Protein AF-0000000084684116 (afdb_homodimer)

Radius of gyration: 23.66 Å; Cα contacts (8 Å, |Δi|>4): 968; chains: 2; bounding box: 78×64×50 Å

InterPro domains:
  IPR014914 RES domain [PF08808] (26-178)
  IPR014914 RES domain [SM00953] (39-188)

Nearest PDB structures (foldseek):
  7vno-assembly1_A  TM=2.560E-01  e=1.319E+00  Pyrococcus horikoshii OT3
  7nn4-assembly2_C  TM=2.285E-01  e=3.133E+00  Mycobacterium tuberculosis H37Rv
  1sff-assembly1_A  TM=2.144E-01  e=2.769E+00  Escherichia coli
  3q8n-assembly2_B  TM=2.039E-01  e=5.136E+00  Mycolicibacterium smegmatis MC2 155
  7vno-assembly1_A  TM=2.565E-01  e=1.323E+00  Pyrococcus horikoshii OT3

Foldseek 3Di:
DDLDPDADDAQQFDFDKDKDFFFQKWKAKDFLVDDPLWWAQDADDLQDDDAQAGHHPVHGWTKDKIFSDQLLNVCQQQPQPWDDPPPPAFTEGELVSLPRMWMFMKTFRGMFMAGEALDCVNCVSLVHNDNCLQQPHPNCSSSSNVSSRSVCSNVVRGQWYKYQHNLDPPGIMIMGIHRHRPDNGIDGPPPDMGSCSDPVNVVVSQVSCVVVRYHYDDDVPPPPDPD/DDLDPDADDAPQFDFDKDKDFFFQKWKAKDFLVDDPLFWAQDADDLQDDDDQAGHHPVGGWTKDKIFSDQLLNVCLQQPQPWDDPPPPAFTEGELVSLPRMWMFMKTFRGMFMAGEAADCVNCVSLVHNDNCLQQPHPNCSSSSNVSSRSVCSNVVRGQWYKYQHNLDPPGIMIMGIHRHRPDNGIDGPPPDMGSCSDPVNVVVSQVSCVVVRYHYDDDVPPPPPPD

Organism: Streptomyces collinus (strain DSM 40733 / Tue 365) (NCBI:txid1214242)

pLDDT: mean 91.96, std 12.11, range [22.84, 98.88]

Secondary structure (DSSP, 8-state):
----SSPPPTT-----EEEEPTT-EEEEEEETTS-TTPPB-----SSSS--TT--BTTB--EEEEEBSSHHHHHHHHHSTT----SSSPPEEE-GGGTTTEEEEEEEESS-EEEEEESSHHHHHTTT-SSSHHHH--GGGHHHHHHHHHHHHHHTTT--EEEEE-TTTTTSEEEEEEESSTT-SSEEE-SSPPEETTSHHHHHHHHHHHGGGTEEEPP-TT------/----SSPPPTT-----EEEEPTT-EEEEEEETTS-TTPPB-----SSSS--TT--BTTB--EEEEEBSSHHHHHHHHHSTT----SSSPPEEE-GGGTTTEEEEEEEESS-EEEEEESSHHHHHTTT-SSSHHHH--GGGHHHHHHHHHHHHHHTTT--EEEEE-TTSTTSEEEEEEESSTT-SSEEE-SSPPEETTSHHHHHHHHHHHGGGTEEEPP-TT------

Structure (mmCIF, N/CA/C/O backbone):
data_AF-0000000084684116-model_v1
#
loop_
_entity.id
_entity.type
_entity.pdbx_description
1 polymer 'RES domain-containing protein'
#
loop_
_atom_site.group_PDB
_atom_site.id
_atom_site.type_symbol
_atom_site.label_atom_id
_atom_site.label_alt_id
_atom_site.label_comp_id
_atom_site.label_asym_id
_atom_site.label_entity_id
_atom_site.label_seq_id
_atom_site.pdbx_PDB_ins_code
_atom_site.Cartn_x
_atom_site.Cartn_y
_atom_site.Cartn_z
_atom_site.occupancy
_atom_site.B_iso_or_equiv
_atom_site.auth_seq_id
_atom_site.auth_comp_id
_atom_site.auth_asym_id
_atom_site.auth_atom_id
_atom_site.pdbx_PDB_model_num
ATOM 1 N N . MET A 1 1 ? 2.033 8.25 -10.32 1 46.44 1 MET A N 1
ATOM 2 C CA . MET A 1 1 ? 2.77 7.109 -9.781 1 46.44 1 MET A CA 1
ATOM 3 C C . MET A 1 1 ? 3.566 6.41 -10.883 1 46.44 1 MET A C 1
ATOM 5 O O . MET A 1 1 ? 3.021 5.59 -11.625 1 46.44 1 MET A O 1
ATOM 9 N N . ALA A 1 2 ? 4.52 6.918 -11.5 1 59.69 2 ALA A N 1
ATOM 10 C CA . ALA A 1 2 ? 4.695 6.629 -12.922 1 59.69 2 ALA A CA 1
ATOM 11 C C . ALA A 1 2 ? 5.566 5.395 -13.125 1 59.69 2 ALA A C 1
ATOM 13 O O . ALA A 1 2 ? 6.543 5.184 -12.398 1 59.69 2 ALA A O 1
ATOM 14 N N . ARG A 1 3 ? 4.969 4.223 -13.508 1 70.5 3 ARG A N 1
ATOM 15 C CA . ARG A 1 3 ? 5.633 3.029 -14.023 1 70.5 3 ARG A CA 1
ATOM 16 C C . ARG A 1 3 ? 6.957 3.381 -14.688 1 70.5 3 ARG A C 1
ATOM 18 O O . ARG A 1 3 ? 7.824 2.52 -14.852 1 70.5 3 ARG A O 1
ATOM 25 N N . GLY A 1 4 ? 7.391 4.641 -14.664 1 73.56 4 GLY A N 1
ATOM 26 C CA . GLY A 1 4 ? 8.562 5.062 -15.414 1 73.56 4 GLY A CA 1
ATOM 27 C C . GLY A 1 4 ? 8.375 4.977 -16.922 1 73.56 4 GLY A C 1
ATOM 28 O O . GLY A 1 4 ? 7.477 4.285 -17.391 1 73.56 4 GLY A O 1
ATOM 29 N N . ALA A 1 5 ? 9.109 5.645 -17.641 1 78.06 5 ALA A N 1
ATOM 30 C CA . ALA A 1 5 ? 9.031 5.707 -19.094 1 78.06 5 ALA A CA 1
ATOM 31 C C . ALA A 1 5 ? 9.742 4.52 -19.734 1 78.06 5 ALA A C 1
ATOM 33 O O . 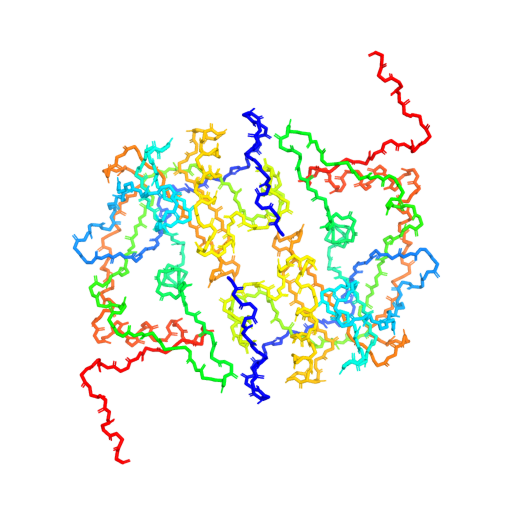ALA A 1 5 ? 9.484 4.188 -20.891 1 78.06 5 ALA A O 1
ATOM 34 N N . ARG A 1 6 ? 10.625 3.893 -18.984 1 88.38 6 ARG A N 1
ATOM 35 C CA . ARG A 1 6 ? 11.391 2.738 -19.438 1 88.38 6 ARG A CA 1
ATOM 36 C C . ARG A 1 6 ? 11.867 1.897 -18.266 1 88.38 6 ARG A C 1
ATOM 38 O O . ARG A 1 6 ? 11.836 2.352 -17.109 1 88.38 6 ARG A O 1
ATOM 45 N N . LEU A 1 7 ? 12.312 0.698 -18.578 1 94.25 7 LEU A N 1
ATOM 46 C CA . LEU A 1 7 ? 12.969 -0.12 -17.562 1 94.25 7 LEU A CA 1
ATOM 47 C C . LEU A 1 7 ? 14.312 0.477 -17.172 1 94.25 7 LEU A C 1
ATOM 49 O O . LEU A 1 7 ? 14.984 1.108 -17.984 1 94.25 7 LEU A O 1
ATOM 53 N N . PRO A 1 8 ? 14.727 0.268 -15.969 1 95 8 PRO A N 1
ATOM 54 C CA . PRO A 1 8 ? 16.078 0.681 -15.586 1 95 8 PRO A CA 1
ATOM 55 C C . PRO A 1 8 ? 17.172 -0.086 -16.328 1 95 8 PRO A C 1
ATOM 57 O O . PRO A 1 8 ? 16.922 -1.183 -16.844 1 95 8 PRO A O 1
ATOM 60 N N . ASP A 1 9 ? 18.297 0.525 -16.375 1 96.25 9 ASP A N 1
ATOM 61 C CA . ASP A 1 9 ? 19.453 -0.149 -16.969 1 96.25 9 ASP A CA 1
ATOM 62 C C . ASP A 1 9 ? 19.812 -1.42 -16.203 1 96.25 9 ASP A C 1
ATOM 64 O O . ASP A 1 9 ? 19.578 -1.502 -14.992 1 96.25 9 ASP A O 1
ATOM 68 N N . LYS A 1 10 ? 20.344 -2.391 -16.938 1 95.88 10 LYS A N 1
ATOM 69 C CA . LYS A 1 10 ? 20.797 -3.613 -16.297 1 95.88 10 LYS A CA 1
ATOM 70 C C . LYS A 1 10 ? 21.828 -3.305 -15.203 1 95.88 10 LYS A C 1
ATOM 72 O O . LYS A 1 10 ? 22.703 -2.463 -15.391 1 95.88 10 LYS A O 1
ATOM 77 N N . GLY A 1 11 ? 21.703 -3.941 -14.109 1 96.25 11 GLY A N 1
ATOM 78 C CA . GLY A 1 11 ? 22.688 -3.828 -13.047 1 96.25 11 GLY A CA 1
ATOM 79 C C . GLY A 1 11 ? 22.375 -2.713 -12.062 1 96.25 11 GLY A C 1
ATOM 80 O O . GLY A 1 11 ? 23.156 -2.455 -11.148 1 96.25 11 GLY A O 1
ATOM 81 N N . THR A 1 12 ? 21.234 -2.064 -12.18 1 95.5 12 THR A N 1
ATOM 82 C CA . THR A 1 12 ? 20.938 -0.905 -11.352 1 95.5 12 THR A CA 1
ATOM 83 C C . THR A 1 12 ? 20.219 -1.324 -10.07 1 95.5 12 THR A C 1
ATOM 85 O O . THR A 1 12 ? 20.156 -0.563 -9.102 1 95.5 12 THR A O 1
ATOM 88 N N . ALA A 1 13 ? 19.688 -2.539 -10.062 1 96.5 13 ALA A N 1
ATOM 89 C CA . ALA A 1 13 ? 18.969 -2.988 -8.867 1 96.5 13 ALA A CA 1
ATOM 90 C C . ALA A 1 13 ? 19.938 -3.527 -7.816 1 96.5 13 ALA A C 1
ATOM 92 O O . ALA A 1 13 ? 21 -4.043 -8.148 1 96.5 13 ALA A O 1
ATOM 93 N N . ARG A 1 14 ? 19.594 -3.307 -6.539 1 95.81 14 ARG A N 1
ATOM 94 C CA . ARG A 1 14 ? 20.219 -3.941 -5.383 1 95.81 14 ARG A CA 1
ATOM 95 C C . ARG A 1 14 ? 19.172 -4.609 -4.496 1 95.81 14 ARG A C 1
ATOM 97 O O . ARG A 1 14 ? 19.016 -4.242 -3.328 1 95.81 14 ARG A O 1
ATOM 104 N N . PRO A 1 15 ? 18.531 -5.617 -5.109 1 97.56 15 PRO A N 1
ATOM 105 C CA . PRO A 1 15 ? 17.359 -6.168 -4.426 1 97.56 15 PRO A CA 1
ATOM 106 C C . PRO A 1 15 ? 17.688 -6.75 -3.055 1 97.56 15 PRO A C 1
ATOM 108 O O . PRO A 1 15 ? 18.672 -7.496 -2.918 1 97.56 15 PRO A O 1
ATOM 111 N N . ARG A 1 16 ? 16.922 -6.355 -2.068 1 97.75 16 ARG A N 1
ATOM 112 C CA . ARG A 1 16 ? 17 -7.012 -0.768 1 97.75 16 ARG A CA 1
ATOM 113 C C . ARG A 1 16 ? 16.328 -8.383 -0.815 1 97.75 16 ARG A C 1
ATOM 115 O O . ARG A 1 16 ? 15.383 -8.594 -1.568 1 97.75 16 ARG A O 1
ATOM 122 N N . ARG A 1 17 ? 16.906 -9.289 0.047 1 98.06 17 ARG A N 1
ATOM 123 C CA . ARG A 1 17 ? 16.422 -10.664 0.009 1 98.06 17 ARG A CA 1
ATOM 124 C C . ARG A 1 17 ? 15.977 -11.125 1.391 1 98.06 17 ARG A C 1
ATOM 126 O O . ARG A 1 17 ? 16.438 -10.602 2.406 1 98.06 17 ARG A O 1
ATOM 133 N N . VAL A 1 18 ? 15.055 -12.008 1.361 1 98.56 18 VAL A N 1
ATOM 134 C CA . VAL A 1 18 ? 14.633 -12.711 2.568 1 98.56 18 VAL A CA 1
ATOM 135 C C . VAL A 1 18 ? 14.586 -14.219 2.299 1 98.56 18 VAL A C 1
ATOM 137 O O . VAL A 1 18 ? 14.164 -14.648 1.22 1 98.56 18 VAL A O 1
ATOM 140 N N . THR A 1 19 ? 15.023 -14.961 3.268 1 98.38 19 THR A N 1
ATOM 141 C CA . THR A 1 19 ? 14.984 -16.422 3.141 1 98.38 19 THR A CA 1
ATOM 142 C C . THR A 1 19 ? 13.812 -17 3.928 1 98.38 19 THR A C 1
ATOM 144 O O . THR A 1 19 ? 13.648 -16.703 5.117 1 98.38 19 THR A O 1
ATOM 147 N N . TRP A 1 20 ? 12.977 -17.703 3.246 1 98.38 20 TRP A N 1
ATOM 148 C CA . TRP A 1 20 ? 11.953 -18.5 3.924 1 98.38 20 TRP A CA 1
ATOM 149 C C . TRP A 1 20 ? 12.398 -19.938 4.086 1 98.38 20 TRP A C 1
ATOM 151 O O . TRP A 1 20 ? 12.906 -20.547 3.143 1 98.38 20 TRP A O 1
ATOM 161 N N . LYS A 1 21 ? 12.164 -20.422 5.199 1 98.44 21 LYS A N 1
ATOM 162 C CA . LYS A 1 21 ? 12.75 -21.719 5.562 1 98.44 21 LYS A CA 1
ATOM 163 C C . LYS A 1 21 ? 11.898 -22.875 5.047 1 98.44 21 LYS A C 1
ATOM 165 O O . LYS A 1 21 ? 10.68 -22.766 4.961 1 98.44 21 LYS A O 1
ATOM 170 N N . ALA A 1 22 ? 12.641 -23.969 4.848 1 97.88 22 ALA A N 1
ATOM 171 C CA . ALA A 1 22 ? 11.953 -25.219 4.551 1 97.88 22 ALA A CA 1
ATOM 172 C C . ALA A 1 22 ? 10.875 -25.516 5.594 1 97.88 22 ALA A C 1
ATOM 174 O O . ALA A 1 22 ? 11.07 -25.25 6.785 1 97.88 22 ALA A O 1
ATOM 175 N N . GLY A 1 23 ? 9.766 -26 5.086 1 97.94 23 GLY A N 1
ATOM 176 C CA . GLY A 1 23 ? 8.695 -26.359 6.004 1 97.94 23 GLY A CA 1
ATOM 177 C C . GLY A 1 23 ? 7.656 -25.281 6.172 1 97.94 23 GLY A C 1
ATOM 178 O O . GLY A 1 23 ? 6.559 -25.531 6.676 1 97.94 23 GLY A O 1
ATOM 179 N N . LYS A 1 24 ? 8 -24.047 5.754 1 98.25 24 LYS A N 1
ATOM 180 C CA . LYS A 1 24 ? 7 -22.984 5.844 1 98.25 24 LYS A CA 1
ATOM 181 C C . LYS A 1 24 ? 5.75 -23.344 5.039 1 98.25 24 LYS A C 1
ATOM 183 O O . LYS A 1 24 ? 5.848 -23.734 3.877 1 98.25 24 LYS A O 1
ATOM 188 N N . VAL A 1 25 ? 4.629 -23.219 5.703 1 98.25 25 VAL A N 1
ATOM 189 C CA . VAL A 1 25 ? 3.35 -23.547 5.09 1 98.25 25 VAL A CA 1
ATOM 190 C C . VAL A 1 25 ? 2.793 -22.328 4.359 1 98.25 25 VAL A C 1
ATOM 192 O O . VAL A 1 25 ? 2.855 -21.219 4.871 1 98.25 25 VAL A O 1
ATOM 195 N N . LEU A 1 26 ? 2.271 -22.57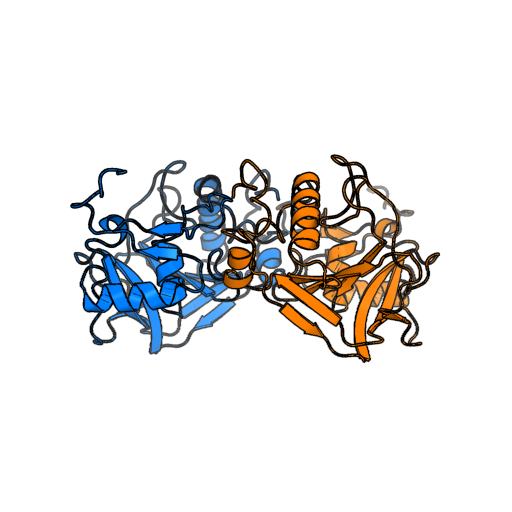8 3.174 1 98.5 26 LEU A N 1
ATOM 196 C CA . LEU A 1 26 ? 1.645 -21.562 2.332 1 98.5 26 LEU A CA 1
ATOM 197 C C . LEU A 1 26 ? 0.282 -22.047 1.836 1 98.5 26 LEU A C 1
ATOM 199 O O . LEU A 1 26 ? 0.004 -23.25 1.82 1 98.5 26 LEU A O 1
ATOM 203 N N . TYR A 1 27 ? -0.518 -21.094 1.416 1 98.56 27 TYR A N 1
ATOM 204 C CA . TYR A 1 27 ? -1.868 -21.375 0.943 1 98.56 27 TYR A CA 1
ATOM 205 C C . TYR A 1 27 ? -2.078 -20.828 -0.465 1 98.56 27 TYR A C 1
ATOM 207 O O . TYR A 1 27 ? -1.554 -19.766 -0.812 1 98.56 27 TYR A O 1
ATOM 215 N N . ARG A 1 28 ? -2.814 -21.578 -1.239 1 97.81 28 ARG A N 1
ATOM 216 C CA . ARG A 1 28 ? -3.143 -21.078 -2.572 1 97.81 28 ARG A CA 1
ATOM 217 C C . ARG A 1 28 ? -4.52 -21.562 -3.014 1 97.81 28 ARG A C 1
ATOM 219 O O . ARG A 1 28 ? -4.984 -22.609 -2.57 1 97.81 28 ARG A O 1
ATOM 226 N N . VAL A 1 29 ? -5.191 -20.75 -3.809 1 97.75 29 VAL A N 1
ATOM 227 C CA . VAL A 1 29 ? -6.457 -21.109 -4.445 1 97.75 29 VAL A CA 1
ATOM 228 C C . VAL A 1 29 ? -6.223 -21.453 -5.914 1 97.75 29 VAL A C 1
ATOM 230 O O . VAL A 1 29 ? -5.57 -20.688 -6.637 1 97.75 29 VAL A O 1
ATOM 233 N N . HIS A 1 30 ? -6.664 -22.594 -6.316 1 96.31 30 HIS A N 1
ATOM 234 C CA . HIS A 1 30 ? -6.488 -23.062 -7.684 1 96.31 30 HIS A CA 1
ATOM 235 C C . HIS A 1 30 ? -7.652 -23.953 -8.109 1 96.31 30 HIS A C 1
ATOM 237 O O . HIS A 1 30 ? -8.531 -24.266 -7.305 1 96.31 30 HIS A O 1
ATOM 243 N N . SER A 1 31 ? -7.68 -24.281 -9.367 1 95.38 31 SER A N 1
ATOM 244 C CA . SER A 1 31 ? -8.727 -25.156 -9.875 1 95.38 31 SER A CA 1
ATOM 245 C C . SER A 1 31 ? -8.57 -26.578 -9.336 1 95.38 31 SER A C 1
ATOM 247 O O . SER A 1 31 ? -7.449 -27.062 -9.188 1 95.38 31 SER A O 1
ATOM 249 N N . ARG A 1 32 ? -9.664 -27.266 -9.062 1 93.06 32 ARG A N 1
ATOM 250 C CA . ARG A 1 32 ? -9.672 -28.609 -8.5 1 93.06 32 ARG A CA 1
ATOM 251 C C . ARG A 1 32 ? -8.969 -29.594 -9.43 1 93.06 32 ARG A C 1
ATOM 253 O O . ARG A 1 32 ? -8.43 -30.609 -8.977 1 93.06 32 ARG A O 1
ATOM 260 N N . GLY A 1 33 ? -8.898 -29.328 -10.672 1 89.44 33 GLY A N 1
ATOM 261 C CA . GLY A 1 33 ? -8.273 -30.234 -11.625 1 89.44 33 GLY A CA 1
ATOM 262 C C . GLY A 1 33 ? -6.758 -30.156 -11.617 1 89.44 33 GLY A C 1
ATOM 263 O O . GLY A 1 33 ? -6.086 -30.969 -12.25 1 89.44 33 GLY A O 1
ATOM 264 N N . ARG A 1 34 ? -6.211 -29.266 -10.844 1 90 34 ARG A N 1
ATOM 265 C CA . ARG A 1 34 ? -4.762 -29.078 -10.805 1 90 34 ARG A CA 1
ATOM 266 C C . ARG A 1 34 ? -4.188 -29.531 -9.469 1 90 34 ARG A C 1
ATOM 268 O O . ARG A 1 34 ? -4.832 -29.391 -8.43 1 90 34 ARG A O 1
ATOM 275 N N . ASP A 1 35 ? -3.002 -30.031 -9.602 1 92.12 35 ASP A N 1
ATOM 276 C CA . ASP A 1 35 ? -2.289 -30.406 -8.375 1 92.12 35 ASP A CA 1
ATOM 277 C C . ASP A 1 35 ? -1.884 -29.156 -7.586 1 92.12 35 ASP A C 1
ATOM 279 O O . ASP A 1 35 ? -1.453 -28.156 -8.172 1 92.12 35 ASP A O 1
ATOM 283 N N . ALA A 1 36 ? -1.943 -29.281 -6.238 1 94.75 36 ALA A N 1
ATOM 284 C CA . ALA A 1 36 ? -1.675 -28.156 -5.355 1 94.75 36 ALA A CA 1
ATOM 285 C C . ALA A 1 36 ? -0.251 -27.641 -5.543 1 94.75 36 ALA A C 1
ATOM 287 O O . ALA A 1 36 ? 0.005 -26.438 -5.406 1 94.75 36 ALA A O 1
ATOM 288 N N . ALA A 1 37 ? 0.65 -28.484 -5.844 1 94.75 37 ALA A N 1
ATOM 289 C CA . ALA A 1 37 ? 2.061 -28.109 -5.906 1 94.75 37 ALA A CA 1
ATOM 290 C C . ALA A 1 37 ? 2.488 -27.812 -7.344 1 94.75 37 ALA A C 1
ATOM 292 O O . ALA A 1 37 ? 3.666 -27.562 -7.605 1 94.75 37 ALA A O 1
ATOM 293 N N . SER A 1 38 ? 1.522 -27.875 -8.25 1 93.19 38 SER A N 1
ATOM 294 C CA . SER A 1 38 ? 1.865 -27.672 -9.656 1 93.19 38 SER A CA 1
ATOM 295 C C . SER A 1 38 ? 2.094 -26.188 -9.945 1 93.19 38 SER A C 1
ATOM 297 O O . SER A 1 38 ? 1.298 -25.344 -9.539 1 93.19 38 SER A O 1
ATOM 299 N N . PHE A 1 39 ? 3.18 -25.953 -10.648 1 95.69 39 PHE A N 1
ATOM 300 C CA . PHE A 1 39 ? 3.436 -24.609 -11.148 1 95.69 39 PHE A CA 1
ATOM 301 C C . PHE A 1 39 ? 2.715 -24.375 -12.477 1 95.69 39 PHE A C 1
ATOM 303 O O . PHE A 1 39 ? 2.5 -25.328 -13.242 1 95.69 39 PHE A O 1
ATOM 310 N N . ASN A 1 40 ? 2.26 -23.156 -12.664 1 94 40 ASN A N 1
ATOM 311 C CA . ASN A 1 40 ? 1.657 -22.734 -13.93 1 94 40 ASN A CA 1
ATOM 312 C C . ASN A 1 40 ? 2.717 -22.344 -14.953 1 94 40 ASN A C 1
ATOM 314 O O . ASN A 1 40 ? 3.492 -21.422 -14.727 1 94 40 ASN A O 1
ATOM 318 N N . ASP A 1 41 ? 2.787 -23.016 -16.078 1 93.31 41 ASP A N 1
ATOM 319 C CA . ASP A 1 41 ? 3.801 -22.719 -17.094 1 93.31 41 ASP A CA 1
ATOM 320 C C . ASP A 1 41 ? 3.184 -22.031 -18.297 1 93.31 41 ASP A C 1
ATOM 322 O O . ASP A 1 41 ? 3.799 -21.969 -19.359 1 93.31 41 ASP A O 1
ATOM 326 N N . THR A 1 42 ? 1.96 -21.562 -18.125 1 92.19 42 THR A N 1
ATOM 327 C CA . THR A 1 42 ? 1.287 -20.844 -19.203 1 92.19 42 THR A CA 1
ATOM 328 C C . THR A 1 42 ? 1.937 -19.5 -19.453 1 92.19 42 THR A C 1
ATOM 330 O O . THR A 1 42 ? 2.102 -18.703 -18.531 1 92.19 42 THR A O 1
ATOM 333 N N . GLU A 1 43 ? 2.293 -19.266 -20.688 1 93.75 43 GLU A N 1
ATOM 334 C CA . GLU A 1 43 ? 2.738 -17.938 -21.109 1 93.75 43 GLU A CA 1
ATOM 335 C C . GLU A 1 43 ? 1.555 -17.047 -21.469 1 93.75 43 GLU A C 1
ATOM 337 O O . GLU A 1 43 ? 0.674 -17.469 -22.234 1 93.75 43 GLU A O 1
ATOM 342 N N . VAL A 1 44 ? 1.617 -15.875 -20.953 1 94.75 44 VAL A N 1
ATOM 343 C CA . VAL A 1 44 ? 0.535 -14.961 -21.297 1 94.75 44 VAL A CA 1
ATOM 344 C C . VAL A 1 44 ? 1.036 -13.922 -22.297 1 94.75 44 VAL A C 1
ATOM 346 O O . VAL A 1 44 ? 2.246 -13.734 -22.453 1 94.75 44 VAL A O 1
ATOM 349 N N . ASP A 1 45 ? 0.099 -13.32 -23 1 93.94 45 ASP A N 1
ATOM 350 C CA . ASP A 1 45 ? 0.41 -12.258 -23.953 1 93.94 45 ASP A CA 1
ATOM 351 C C . ASP A 1 45 ? 1.088 -11.078 -23.25 1 93.94 45 ASP A C 1
ATOM 353 O O . ASP A 1 45 ? 0.809 -10.797 -22.094 1 93.94 45 ASP A O 1
ATOM 357 N N . HIS A 1 46 ? 1.863 -10.359 -24 1 91.88 46 HIS A N 1
ATOM 358 C CA . HIS A 1 46 ? 2.633 -9.242 -23.469 1 91.88 46 HIS A CA 1
ATOM 359 C C . HIS A 1 46 ? 1.717 -8.156 -22.922 1 91.88 46 HIS A C 1
ATOM 361 O O . HIS A 1 46 ? 2.1 -7.418 -22 1 91.88 46 HIS A O 1
ATOM 367 N N . HIS A 1 47 ? 0.562 -8.062 -23.5 1 91.25 47 HIS A N 1
ATOM 368 C CA . HIS A 1 47 ? -0.267 -6.891 -23.234 1 91.25 47 HIS A CA 1
ATOM 369 C C . HIS A 1 47 ? -1.586 -7.293 -22.578 1 91.25 47 HIS A C 1
ATOM 371 O O . HIS A 1 47 ? -2.193 -6.5 -21.859 1 91.25 47 HIS A O 1
ATOM 377 N N . PHE A 1 48 ? -1.946 -8.492 -22.875 1 89.31 48 PHE A N 1
ATOM 378 C CA . PHE A 1 48 ? -3.32 -8.828 -22.531 1 89.31 48 PHE A CA 1
ATOM 379 C C . PHE A 1 48 ? -3.357 -9.977 -21.516 1 89.31 48 PHE A C 1
ATOM 381 O O . PHE A 1 48 ? -2.516 -10.875 -21.562 1 89.31 48 PHE A O 1
ATOM 388 N N . GLY A 1 49 ? -4.344 -9.836 -20.672 1 88.12 49 GLY A N 1
ATOM 389 C CA . GLY A 1 49 ? -4.566 -10.914 -19.719 1 88.12 49 GLY A CA 1
ATOM 390 C C . GLY A 1 49 ? -3.445 -11.07 -18.703 1 88.12 49 GLY A C 1
ATOM 391 O O . GLY A 1 49 ? -2.652 -10.148 -18.516 1 88.12 49 GLY A O 1
ATOM 392 N N . GLY A 1 50 ? -3.543 -12.172 -17.906 1 90.88 50 GLY A N 1
ATOM 393 C CA . GLY A 1 50 ? -2.479 -12.594 -17.016 1 90.88 50 GLY A CA 1
ATOM 394 C C . GLY A 1 50 ? -2.475 -11.844 -15.695 1 90.88 50 GLY A C 1
ATOM 395 O O . GLY A 1 50 ? -3.219 -10.875 -15.523 1 90.88 50 GLY A O 1
ATOM 396 N N . GLY A 1 51 ? -1.597 -12.344 -14.836 1 94.62 51 GLY A N 1
ATOM 397 C CA . GLY A 1 51 ? -1.396 -11.758 -13.516 1 94.62 51 GLY A CA 1
ATOM 398 C C . GLY A 1 51 ? -0.188 -10.844 -13.453 1 94.62 51 GLY A C 1
ATOM 399 O O . GLY A 1 51 ? 0.466 -10.594 -14.469 1 94.62 51 GLY A O 1
ATOM 400 N N . ARG A 1 52 ? 0.089 -10.328 -12.359 1 96.06 52 ARG A N 1
ATOM 401 C CA . ARG A 1 52 ? 1.054 -9.266 -12.086 1 96.06 52 ARG A CA 1
ATOM 402 C C . ARG A 1 52 ? 2.457 -9.68 -12.516 1 96.06 52 ARG A C 1
ATOM 404 O O . ARG A 1 52 ? 3.215 -8.867 -13.047 1 96.06 52 ARG A O 1
ATOM 411 N N . PHE A 1 53 ? 2.811 -10.984 -12.227 1 97.94 53 PHE A N 1
ATOM 412 C CA . PHE A 1 53 ? 4.176 -11.422 -12.477 1 97.94 53 PHE A CA 1
ATOM 413 C C . PHE A 1 53 ? 4.188 -12.727 -13.266 1 97.94 53 PHE A C 1
ATOM 415 O O . PHE A 1 53 ? 5.055 -13.578 -13.062 1 97.94 53 PHE A O 1
ATOM 422 N N . ASP A 1 54 ? 3.168 -12.859 -14.156 1 97.38 54 ASP A N 1
ATOM 423 C CA . ASP A 1 54 ? 3.08 -14.062 -14.977 1 97.38 54 ASP A CA 1
ATOM 424 C C . ASP A 1 54 ? 4.172 -14.07 -16.047 1 97.38 54 ASP A C 1
ATOM 426 O O . ASP A 1 54 ? 4.691 -13.023 -16.422 1 97.38 54 ASP A O 1
ATOM 430 N N . SER A 1 55 ? 4.469 -15.266 -16.516 1 97.12 55 SER A N 1
ATOM 431 C CA . SER A 1 55 ? 5.434 -15.469 -17.594 1 97.12 55 SER A CA 1
ATOM 432 C C . SER A 1 55 ? 4.887 -14.961 -18.922 1 97.12 55 SER A C 1
ATOM 434 O O . SER A 1 55 ? 3.68 -15.016 -19.172 1 97.12 55 SER A O 1
ATOM 436 N N . THR A 1 56 ? 5.777 -14.406 -19.734 1 97.12 56 THR A N 1
ATOM 437 C CA . THR A 1 56 ? 5.52 -14.039 -21.125 1 97.12 56 THR A CA 1
ATOM 438 C C . THR A 1 56 ? 6.613 -14.578 -22.031 1 97.12 56 THR A C 1
ATOM 440 O O . THR A 1 56 ? 7.613 -15.125 -21.562 1 97.12 56 THR A O 1
ATOM 443 N N . PRO A 1 57 ? 6.418 -14.43 -23.328 1 95.25 57 PRO A N 1
ATOM 444 C CA . PRO A 1 57 ? 7.477 -14.875 -24.234 1 95.25 57 PRO A CA 1
ATOM 445 C C . PRO A 1 57 ? 8.797 -14.156 -24 1 95.25 57 PRO A C 1
ATOM 447 O O . PRO A 1 57 ? 9.859 -14.648 -24.406 1 95.25 57 PRO A O 1
ATOM 450 N N . ASN A 1 58 ? 8.805 -13.047 -23.328 1 94.38 58 ASN A N 1
ATOM 451 C CA . ASN A 1 58 ? 10.016 -12.305 -23.016 1 94.38 58 ASN A CA 1
ATOM 452 C C . ASN A 1 58 ? 10.836 -13 -21.938 1 94.38 58 ASN A C 1
ATOM 454 O O . ASN A 1 58 ? 12.039 -12.766 -21.797 1 94.38 58 ASN A O 1
ATOM 458 N N . ASP A 1 59 ? 10.203 -13.766 -21.125 1 96.12 59 ASP A N 1
ATOM 459 C CA . ASP A 1 59 ? 10.805 -14.5 -20.016 1 96.12 59 ASP A CA 1
ATOM 460 C C . ASP A 1 59 ? 9.961 -15.719 -19.641 1 96.12 59 ASP A C 1
ATOM 462 O O . ASP A 1 59 ? 8.945 -15.578 -18.953 1 96.12 59 ASP A O 1
ATOM 466 N N . ARG A 1 60 ? 10.492 -16.859 -20 1 95.56 60 ARG A N 1
ATOM 467 C CA . ARG A 1 60 ? 9.719 -18.078 -19.828 1 95.56 60 ARG A CA 1
ATOM 468 C C . ARG A 1 60 ? 10.078 -18.766 -18.516 1 95.56 60 ARG A C 1
ATOM 470 O O . ARG A 1 60 ? 11.242 -19.094 -18.281 1 95.56 60 ARG A O 1
ATOM 477 N N . TYR A 1 61 ? 9.117 -18.922 -17.688 1 95.25 61 TYR A N 1
ATOM 478 C CA . TYR A 1 61 ? 9.227 -19.641 -16.422 1 95.25 61 TYR A CA 1
ATOM 479 C C . TYR A 1 61 ? 7.863 -20.141 -15.961 1 95.25 61 TYR A C 1
ATOM 481 O O . TYR A 1 61 ? 6.828 -19.672 -16.438 1 95.25 61 TYR A O 1
ATOM 489 N N . ALA A 1 62 ? 7.887 -21.109 -15.117 1 96.38 62 ALA A N 1
ATOM 490 C CA . ALA A 1 62 ? 6.68 -21.5 -14.391 1 96.38 62 ALA A CA 1
ATOM 491 C C . ALA A 1 62 ? 6.559 -20.734 -13.07 1 96.38 62 ALA A C 1
ATOM 493 O O . ALA A 1 62 ? 7.562 -20.297 -12.508 1 96.38 62 ALA A O 1
ATOM 494 N N . TYR A 1 63 ? 5.328 -20.547 -12.656 1 96.88 63 TYR A N 1
ATOM 495 C CA . TYR A 1 63 ? 5.137 -19.734 -11.461 1 96.88 63 TYR A CA 1
ATOM 496 C C . TYR A 1 63 ? 4.012 -20.297 -10.594 1 96.88 63 TYR A C 1
ATOM 498 O O . TYR A 1 63 ? 3.141 -21.016 -11.086 1 96.88 63 TYR A O 1
ATOM 506 N N . LEU A 1 64 ? 4.07 -20 -9.367 1 97 64 LEU A N 1
ATOM 507 C CA . LEU A 1 64 ? 3.086 -20.391 -8.359 1 97 64 LEU A CA 1
ATOM 508 C C . LEU A 1 64 ? 2.859 -19.266 -7.363 1 97 64 LEU A C 1
ATOM 510 O O . LEU A 1 64 ? 3.793 -18.844 -6.676 1 97 64 LEU A O 1
ATOM 514 N N . TYR A 1 65 ? 1.591 -18.766 -7.363 1 97.56 65 TYR A N 1
ATOM 515 C CA . TYR A 1 65 ? 1.207 -17.766 -6.367 1 97.56 65 TYR A CA 1
ATOM 516 C C . TYR A 1 65 ? 0.723 -18.438 -5.086 1 97.56 65 TYR A C 1
ATOM 518 O O . TYR A 1 65 ? 0.016 -19.453 -5.137 1 97.56 65 TYR A O 1
ATOM 526 N N . ALA A 1 66 ? 1.098 -17.859 -3.988 1 98.31 66 ALA A N 1
ATOM 527 C CA . ALA A 1 66 ? 0.652 -18.344 -2.684 1 98.31 66 ALA A CA 1
ATOM 528 C C . ALA A 1 66 ? 0.741 -17.234 -1.631 1 98.31 66 ALA A C 1
ATOM 530 O O . ALA A 1 66 ? 1.138 -16.109 -1.936 1 98.31 66 ALA A O 1
ATOM 531 N N . ALA A 1 67 ? 0.223 -17.531 -0.488 1 98.69 67 ALA A N 1
ATOM 532 C CA . ALA A 1 67 ? 0.292 -16.625 0.652 1 98.69 67 ALA A CA 1
ATOM 533 C C . ALA A 1 67 ? 0.445 -17.391 1.961 1 98.69 67 ALA A C 1
ATOM 535 O O . ALA A 1 67 ? -0.023 -18.531 2.08 1 98.69 67 ALA A O 1
ATOM 536 N N . PRO A 1 68 ? 1.075 -16.75 2.941 1 98.44 68 PRO A N 1
ATOM 537 C CA . PRO A 1 68 ? 1.18 -17.391 4.254 1 98.44 68 PRO A CA 1
ATOM 538 C C . PRO A 1 68 ? -0.165 -17.5 4.969 1 98.44 68 PRO A C 1
ATOM 540 O O . PRO A 1 68 ? -0.312 -18.297 5.902 1 98.44 68 PRO A O 1
ATOM 543 N N . ARG A 1 69 ? -1.121 -16.656 4.562 1 98.31 69 ARG A N 1
ATOM 544 C CA . ARG A 1 69 ? -2.436 -16.641 5.199 1 98.31 69 ARG A CA 1
ATOM 545 C C . ARG A 1 69 ? -3.51 -17.156 4.246 1 98.31 69 ARG A C 1
ATOM 547 O O . ARG A 1 69 ? -3.541 -16.781 3.072 1 98.31 69 ARG A O 1
ATOM 554 N N . GLU A 1 70 ? -4.426 -17.953 4.809 1 98.06 70 GLU A N 1
ATOM 555 C CA . GLU A 1 70 ? -5.527 -18.5 4.016 1 98.06 70 GLU A CA 1
ATOM 556 C C . GLU A 1 70 ? -6.355 -17.375 3.391 1 98.06 70 GLU A C 1
ATOM 558 O O . GLU A 1 70 ? -6.633 -17.391 2.191 1 98.06 70 GLU A O 1
ATOM 563 N N . VAL A 1 71 ? -6.695 -16.422 4.191 1 98 71 VAL A N 1
ATOM 564 C CA . VAL A 1 71 ? -7.602 -15.375 3.748 1 98 71 VAL A CA 1
ATOM 565 C C . VAL A 1 71 ? -6.934 -14.539 2.66 1 98 71 VAL A C 1
ATOM 567 O O . VAL A 1 71 ? -7.59 -14.094 1.717 1 98 71 VAL A O 1
ATOM 570 N N . THR A 1 72 ? -5.621 -14.32 2.783 1 98.38 72 THR A N 1
ATOM 571 C CA . THR A 1 72 ? -4.91 -13.578 1.751 1 98.38 72 THR A CA 1
ATOM 572 C C . THR A 1 72 ? -4.992 -14.297 0.409 1 98.38 72 THR A C 1
ATOM 574 O O . THR A 1 72 ? -5.262 -13.672 -0.621 1 98.38 72 THR A O 1
ATOM 577 N N . ALA A 1 73 ? -4.77 -15.602 0.433 1 98.19 73 ALA A N 1
ATOM 578 C CA . ALA A 1 73 ? -4.891 -16.391 -0.794 1 98.19 73 ALA A CA 1
ATOM 579 C C . ALA A 1 73 ? -6.297 -16.281 -1.379 1 98.19 73 ALA A C 1
ATOM 581 O O . ALA A 1 73 ? -6.461 -16.141 -2.594 1 98.19 73 ALA A O 1
ATOM 582 N N . LEU A 1 74 ? -7.301 -16.297 -0.526 1 97.81 74 LEU A N 1
ATOM 583 C CA . LEU A 1 74 ? -8.695 -16.234 -0.947 1 97.81 74 LEU A CA 1
ATOM 584 C C . LEU A 1 74 ? -9.016 -14.891 -1.597 1 97.81 74 LEU A C 1
ATOM 586 O O . LEU A 1 74 ? -9.539 -14.844 -2.713 1 97.81 74 LEU A O 1
ATOM 590 N N . VAL A 1 75 ? -8.656 -13.797 -0.929 1 97 75 VAL A N 1
ATOM 591 C CA . VAL A 1 75 ? -9.062 -12.484 -1.427 1 97 75 VAL A CA 1
ATOM 592 C C . VAL A 1 75 ? -8.289 -12.156 -2.703 1 97 75 VAL A C 1
ATOM 594 O O . VAL A 1 75 ? -8.836 -11.555 -3.629 1 97 75 VAL A O 1
ATOM 597 N N . GLU A 1 76 ? -7.09 -12.555 -2.807 1 95.25 76 GLU A N 1
ATOM 598 C CA . GLU A 1 76 ? -6.285 -12.289 -3.994 1 95.25 76 GLU A CA 1
ATOM 599 C C . GLU A 1 76 ? -6.855 -13 -5.219 1 95.25 76 GLU A C 1
ATOM 601 O O . GLU A 1 76 ? -6.809 -12.461 -6.328 1 95.25 76 GLU A O 1
ATOM 606 N N . ARG A 1 77 ? -7.395 -14.086 -5.027 1 94.31 77 ARG A N 1
ATOM 607 C CA . ARG A 1 77 ? -7.867 -14.883 -6.156 1 94.31 77 ARG A CA 1
ATOM 608 C C . ARG A 1 77 ? -9.328 -14.562 -6.477 1 94.31 77 ARG A C 1
ATOM 610 O O . ARG A 1 77 ? -9.719 -14.539 -7.645 1 94.31 77 ARG A O 1
ATOM 617 N N . LEU A 1 78 ? -10.117 -14.273 -5.48 1 94.19 78 LEU A N 1
ATOM 618 C CA . LEU A 1 78 ? -11.562 -14.281 -5.676 1 94.19 78 LEU A CA 1
ATOM 619 C C . LEU A 1 78 ? -12.109 -12.859 -5.762 1 94.19 78 LEU A C 1
ATOM 621 O O . LEU A 1 78 ? -13.211 -12.641 -6.273 1 94.19 78 LEU 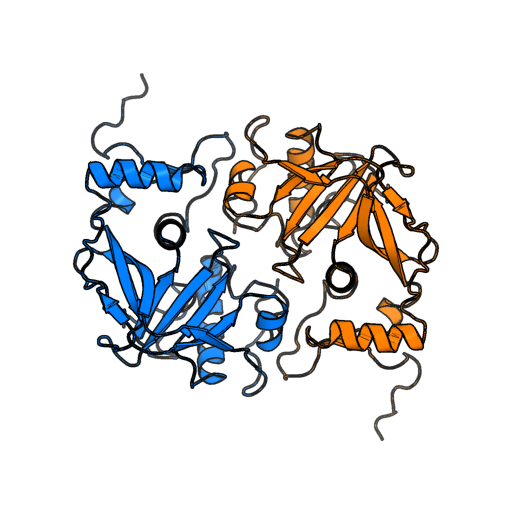A O 1
ATOM 625 N N . VAL A 1 79 ? -11.352 -11.867 -5.273 1 89.62 79 VAL A N 1
ATOM 626 C CA . VAL A 1 79 ? -11.961 -10.562 -5.027 1 89.62 79 VAL A CA 1
ATOM 627 C C . VAL A 1 79 ? -11.266 -9.5 -5.875 1 89.62 79 VAL A C 1
ATOM 629 O O . VAL A 1 79 ? -11.695 -8.344 -5.906 1 89.62 79 VAL A O 1
ATOM 632 N N . ARG A 1 80 ? -10.305 -9.766 -6.664 1 81.06 80 ARG A N 1
ATOM 633 C CA . ARG A 1 80 ? -9.398 -8.82 -7.312 1 81.06 80 ARG A CA 1
ATOM 634 C C . ARG A 1 80 ? -10.164 -7.875 -8.227 1 81.06 80 ARG A C 1
ATOM 636 O O . ARG A 1 80 ? -9.758 -6.727 -8.422 1 81.06 80 ARG A O 1
ATOM 643 N N . ASP A 1 81 ? -11.305 -8.172 -8.695 1 77.81 81 ASP A N 1
ATOM 644 C CA . ASP A 1 81 ? -11.984 -7.324 -9.672 1 77.81 81 ASP A CA 1
ATOM 645 C C . ASP A 1 81 ? -13.297 -6.777 -9.117 1 77.81 81 ASP A C 1
ATOM 647 O O . ASP A 1 81 ? -14.094 -6.195 -9.852 1 77.81 81 ASP A O 1
ATOM 651 N N . MET A 1 82 ? -13.43 -6.828 -7.828 1 85.88 82 MET A N 1
ATOM 652 C CA . MET A 1 82 ? -14.719 -6.438 -7.266 1 85.88 82 MET A CA 1
ATOM 653 C C . MET A 1 82 ? -14.672 -5.008 -6.738 1 85.88 82 MET A C 1
ATOM 655 O O . MET A 1 82 ? -13.727 -4.629 -6.047 1 85.88 82 MET A O 1
ATOM 659 N N . ARG A 1 83 ? -15.742 -4.277 -7.02 1 84.25 83 ARG A N 1
ATOM 660 C CA . ARG A 1 83 ? -15.836 -2.887 -6.598 1 84.25 83 ARG A CA 1
ATOM 661 C C . ARG A 1 83 ? -17.016 -2.682 -5.648 1 84.25 83 ARG A C 1
ATOM 663 O O . ARG A 1 83 ? -18 -3.412 -5.719 1 84.25 83 ARG A O 1
ATOM 670 N N . PHE A 1 84 ? -16.922 -1.65 -4.828 1 89.69 84 PHE A N 1
ATOM 671 C CA . PHE A 1 84 ? -18.078 -1.214 -4.047 1 89.69 84 PHE A CA 1
ATOM 672 C C . PHE A 1 84 ? -19.047 -0.424 -4.91 1 89.69 84 PHE A C 1
ATOM 674 O O . PHE A 1 84 ? -18.641 0.292 -5.828 1 89.69 84 PHE A O 1
ATOM 681 N N . ASP A 1 85 ? -20.312 -0.565 -4.594 1 86.5 85 ASP A N 1
ATOM 682 C CA . ASP A 1 85 ? -21.312 0.112 -5.406 1 86.5 85 ASP A CA 1
ATOM 683 C C . ASP A 1 85 ? -21.656 1.49 -4.84 1 86.5 85 ASP A C 1
ATOM 685 O O . ASP A 1 85 ? -22.484 2.213 -5.391 1 86.5 85 ASP A O 1
ATOM 689 N N . GLY A 1 86 ? -21.094 1.816 -3.648 1 88.06 86 GLY A N 1
ATOM 690 C CA . GLY A 1 86 ? -21.297 3.127 -3.051 1 88.06 86 GLY A CA 1
ATOM 691 C C . GLY A 1 86 ? -22.625 3.264 -2.342 1 88.06 86 GLY A C 1
ATOM 692 O O . GLY A 1 86 ? -23.016 4.363 -1.93 1 88.06 86 GLY A O 1
ATOM 693 N N . ARG A 1 87 ? -23.391 2.182 -2.213 1 90.88 87 ARG A N 1
ATOM 694 C CA . ARG A 1 87 ? -24.719 2.24 -1.616 1 90.88 87 ARG A CA 1
ATOM 695 C C . ARG A 1 87 ? -24.734 1.539 -0.262 1 90.88 87 ARG A C 1
ATOM 697 O O . ARG A 1 87 ? -25.812 1.337 0.319 1 90.88 87 ARG A O 1
ATOM 704 N N . GLY A 1 88 ? -23.547 1.123 0.182 1 88.75 88 GLY A N 1
ATOM 705 C CA . GLY A 1 88 ? -23.453 0.493 1.488 1 88.75 88 GLY A CA 1
ATOM 706 C C . GLY A 1 88 ? -23.688 -1.005 1.448 1 88.75 88 GLY A C 1
ATOM 707 O O . GLY A 1 88 ? -23.688 -1.669 2.486 1 88.75 88 GLY A O 1
ATOM 708 N N . ASN A 1 89 ? -23.922 -1.518 0.292 1 90.31 89 ASN A N 1
ATOM 709 C CA . ASN A 1 89 ? -24.109 -2.957 0.136 1 90.31 89 ASN A CA 1
ATOM 710 C C . ASN A 1 89 ? -22.766 -3.695 0.127 1 90.31 89 ASN A C 1
ATOM 712 O O . ASN A 1 89 ? -21.75 -3.146 -0.309 1 90.31 89 ASN A O 1
ATOM 716 N N . PRO A 1 90 ? -22.906 -4.887 0.72 1 92.44 90 PRO A N 1
ATOM 717 C CA . PRO A 1 90 ? -21.703 -5.703 0.54 1 92.44 90 PRO A CA 1
ATOM 718 C C . PRO A 1 90 ? -21.438 -6.027 -0.926 1 92.44 90 PRO A C 1
ATOM 720 O O . PRO A 1 90 ? -22.344 -5.969 -1.758 1 92.44 90 PRO A O 1
ATOM 723 N N . ARG A 1 91 ? -20.219 -6.281 -1.201 1 93.44 91 ARG A N 1
ATOM 724 C CA . ARG A 1 91 ? -19.891 -6.863 -2.498 1 93.44 91 ARG A CA 1
ATOM 725 C C . ARG A 1 91 ? -20.344 -8.32 -2.574 1 93.44 91 ARG A C 1
ATOM 727 O O . ARG A 1 91 ? -20.188 -9.07 -1.61 1 93.44 91 ARG A O 1
ATOM 734 N N . ILE A 1 92 ? -20.891 -8.641 -3.701 1 94.06 92 ILE A N 1
ATOM 735 C CA . ILE A 1 92 ? -21.406 -9.992 -3.848 1 94.06 92 ILE A CA 1
ATOM 736 C C . ILE A 1 92 ? -20.484 -10.82 -4.73 1 94.06 92 ILE A C 1
ATOM 738 O O . ILE A 1 92 ? -20.234 -10.469 -5.887 1 94.06 92 ILE A O 1
ATOM 742 N N . LEU A 1 93 ? -19.984 -11.891 -4.145 1 95.56 93 LEU A N 1
ATOM 743 C CA . LEU A 1 93 ? -19.188 -12.867 -4.891 1 95.56 93 LEU A CA 1
ATOM 744 C C . LEU A 1 93 ? -20.078 -13.914 -5.535 1 95.56 93 LEU A C 1
ATOM 746 O O . LEU A 1 93 ? -20.688 -14.734 -4.84 1 95.56 93 LEU A O 1
ATOM 750 N N . PRO A 1 94 ? -20.141 -13.883 -6.832 1 93.25 94 PRO A N 1
ATOM 751 C CA . PRO A 1 94 ? -20.984 -14.891 -7.477 1 93.25 94 PRO A CA 1
ATOM 752 C C . PRO A 1 94 ? -20.516 -16.312 -7.207 1 93.25 94 PRO A C 1
ATOM 754 O O . PRO A 1 94 ? -19.312 -16.578 -7.188 1 93.25 94 PRO A O 1
ATOM 757 N N . ARG A 1 95 ? -21.422 -17.203 -7.09 1 93.56 95 ARG A N 1
ATOM 758 C CA . ARG A 1 95 ? -21.125 -18.594 -6.797 1 93.56 95 ARG A CA 1
ATOM 759 C C . ARG A 1 95 ? -20.266 -19.219 -7.898 1 93.56 95 ARG A C 1
ATOM 761 O O . ARG A 1 95 ? -19.422 -20.078 -7.633 1 93.56 95 ARG A O 1
ATOM 768 N N . LYS A 1 96 ? -20.484 -18.75 -9.086 1 93.12 96 LYS A N 1
ATOM 769 C CA . LYS A 1 96 ? -19.734 -19.297 -10.219 1 93.12 96 LYS A CA 1
ATOM 770 C C . LYS A 1 96 ? -18.25 -19.062 -10.062 1 93.12 96 LYS A C 1
ATOM 772 O O . LYS A 1 96 ? -17.422 -19.812 -10.594 1 93.12 96 LYS A O 1
ATOM 777 N N . GLU A 1 97 ? -17.859 -18.016 -9.32 1 93.25 97 GLU A N 1
ATOM 778 C CA . GLU A 1 97 ? -16.453 -17.672 -9.141 1 93.25 97 GLU A CA 1
ATOM 779 C C . GLU A 1 97 ? -15.766 -18.641 -8.18 1 93.25 97 GLU A C 1
ATOM 781 O O . GLU A 1 97 ? -14.531 -18.734 -8.164 1 93.25 97 GLU A O 1
ATOM 786 N N . VAL A 1 98 ? -16.562 -19.344 -7.41 1 95.69 98 VAL A N 1
ATOM 787 C CA . VAL A 1 98 ? -15.977 -20.266 -6.445 1 95.69 98 VAL A CA 1
ATOM 788 C C . VAL A 1 98 ? -16.125 -21.703 -6.953 1 95.69 98 VAL A C 1
ATOM 790 O O . VAL A 1 98 ? -15.492 -22.625 -6.43 1 95.69 98 VAL A O 1
ATOM 793 N N . ALA A 1 99 ? -16.938 -21.906 -8.008 1 95.31 99 ALA A N 1
ATOM 794 C CA . ALA A 1 99 ? -17.156 -23.234 -8.562 1 95.31 99 ALA A CA 1
ATOM 795 C C . ALA A 1 99 ? -15.859 -23.844 -9.078 1 95.31 99 ALA A C 1
ATOM 797 O O . ALA A 1 99 ? -15.125 -23.188 -9.828 1 95.31 99 ALA A O 1
ATOM 798 N N . GLY A 1 100 ? -15.555 -25.031 -8.617 1 96.31 100 GLY A N 1
ATOM 799 C CA . GLY A 1 100 ? -14.391 -25.766 -9.102 1 96.31 100 GLY A CA 1
ATOM 800 C C . GLY A 1 100 ? -13.086 -25.25 -8.523 1 96.31 100 GLY A C 1
ATOM 801 O O . GLY A 1 100 ? -12.008 -25.656 -8.969 1 96.31 100 GLY A O 1
ATOM 802 N N . LYS A 1 101 ? -13.203 -24.359 -7.539 1 97.12 101 LYS A N 1
ATOM 803 C CA . LYS A 1 101 ? -11.992 -23.828 -6.918 1 97.12 101 LYS A CA 1
ATOM 804 C C . LYS A 1 101 ? -11.711 -24.531 -5.59 1 97.12 101 LYS A C 1
ATOM 806 O O . LYS A 1 101 ? -12.633 -24.984 -4.914 1 97.12 101 LYS A O 1
ATOM 811 N N . ARG A 1 102 ? -10.477 -24.641 -5.277 1 96.88 102 ARG A N 1
ATOM 812 C CA . ARG A 1 102 ? -10.078 -25.234 -4.008 1 96.88 102 ARG A CA 1
ATOM 813 C C . ARG A 1 102 ? -8.953 -24.438 -3.35 1 96.88 102 ARG A C 1
ATOM 815 O O . ARG A 1 102 ? -8.078 -23.922 -4.035 1 96.88 102 ARG A O 1
ATOM 822 N N . LEU A 1 103 ? -9 -24.344 -2.027 1 98.19 103 LEU A N 1
ATOM 823 C CA . LEU A 1 103 ? -7.914 -23.844 -1.197 1 98.19 103 LEU A CA 1
ATOM 824 C C . LEU A 1 103 ? -7.027 -24.984 -0.715 1 98.19 103 LEU A C 1
ATOM 826 O O . LEU A 1 103 ? -7.496 -25.891 -0.021 1 98.19 103 LEU A O 1
ATOM 830 N N . SER A 1 104 ? -5.766 -24.938 -1.122 1 97.81 104 SER A N 1
ATOM 831 C CA . SER A 1 104 ? -4.816 -25.984 -0.74 1 97.81 104 SER A CA 1
ATOM 832 C C . SER A 1 104 ? -3.68 -25.406 0.101 1 97.81 104 SER A C 1
ATOM 834 O O . SER A 1 104 ? -3.441 -24.203 0.095 1 97.81 104 SER A O 1
ATOM 836 N N . GLN A 1 105 ? -3.127 -26.297 0.822 1 97.75 105 GLN A N 1
ATOM 837 C CA . GLN A 1 105 ? -1.933 -25.984 1.604 1 97.75 105 GLN A CA 1
ATOM 838 C C . GLN A 1 105 ? -0.701 -26.672 1.013 1 97.75 105 GLN A C 1
ATOM 840 O O . GLN A 1 105 ? -0.737 -27.859 0.684 1 97.75 105 GLN A O 1
ATOM 845 N N . VAL A 1 106 ? 0.335 -25.906 0.864 1 97.5 106 VAL A N 1
ATOM 846 C CA . VAL A 1 106 ? 1.622 -26.453 0.435 1 97.5 106 VAL A CA 1
ATOM 847 C C . VAL A 1 106 ? 2.711 -26.031 1.419 1 97.5 106 VAL A C 1
ATOM 849 O O . VAL A 1 106 ? 2.506 -25.125 2.234 1 97.5 106 VAL A O 1
ATOM 852 N N . ARG A 1 107 ? 3.76 -26.688 1.389 1 97.88 107 ARG A N 1
ATOM 853 C CA . ARG A 1 107 ? 4.902 -26.312 2.217 1 97.88 107 ARG A CA 1
ATOM 854 C C . ARG A 1 107 ? 6.18 -26.25 1.388 1 97.88 107 ARG A C 1
ATOM 856 O O . ARG A 1 107 ? 6.367 -27.031 0.456 1 97.88 107 ARG A O 1
ATOM 863 N N . LEU A 1 108 ? 7.07 -25.328 1.761 1 97.62 108 LEU A N 1
ATOM 864 C CA . LEU A 1 108 ? 8.375 -25.25 1.119 1 97.62 108 LEU A CA 1
ATOM 865 C C . LEU A 1 108 ? 9.211 -26.484 1.409 1 97.62 108 LEU A C 1
ATOM 867 O O . LEU A 1 108 ? 9.305 -26.922 2.561 1 97.62 108 LEU A O 1
ATOM 871 N N . THR A 1 109 ? 9.867 -27 0.385 1 96.94 109 THR A N 1
ATOM 872 C CA . THR A 1 109 ? 10.641 -28.234 0.546 1 96.94 109 THR A CA 1
ATOM 873 C C . THR A 1 109 ? 12.102 -27.906 0.868 1 96.94 109 THR A C 1
ATOM 875 O O . THR A 1 109 ? 12.867 -28.781 1.263 1 96.94 109 THR A O 1
ATOM 878 N N . ARG A 1 110 ? 12.516 -26.688 0.692 1 96.12 110 ARG A N 1
ATOM 879 C CA . ARG A 1 110 ? 13.852 -26.172 0.977 1 96.12 110 ARG A CA 1
ATOM 880 C C . ARG A 1 110 ? 13.805 -24.688 1.301 1 96.12 110 ARG A C 1
ATOM 882 O O . ARG A 1 110 ? 12.758 -24.047 1.172 1 96.12 110 ARG A O 1
ATOM 889 N N . ASP A 1 111 ? 14.906 -24.312 1.808 1 97.38 111 ASP A N 1
ATOM 890 C CA . ASP A 1 111 ? 15.023 -22.859 1.957 1 97.38 111 ASP A CA 1
ATOM 891 C C . ASP A 1 111 ? 14.914 -22.156 0.607 1 97.38 111 ASP A C 1
ATOM 893 O O . ASP A 1 111 ? 15.477 -22.625 -0.388 1 97.38 111 ASP A O 1
ATOM 897 N N . VAL A 1 112 ? 14.148 -21.094 0.623 1 96.88 112 VAL A N 1
ATOM 898 C CA . VAL A 1 112 ? 13.969 -20.344 -0.617 1 96.88 112 VAL A CA 1
ATOM 899 C C . VAL A 1 112 ? 14.375 -18.891 -0.407 1 96.88 112 VAL A C 1
ATOM 901 O O . VAL A 1 112 ? 14.016 -18.266 0.599 1 96.88 112 VAL A O 1
ATOM 904 N N . SER A 1 113 ? 15.203 -18.406 -1.338 1 97.56 113 SER A N 1
ATOM 905 C CA . SER A 1 113 ? 15.578 -16.984 -1.343 1 97.56 113 SER A CA 1
ATOM 906 C C . SER A 1 113 ? 14.617 -16.172 -2.197 1 97.56 113 SER A C 1
ATOM 908 O O . SER A 1 113 ? 14.406 -16.469 -3.373 1 97.56 113 SER A O 1
ATOM 910 N N . LEU A 1 114 ? 14.023 -15.094 -1.572 1 98.62 114 LEU A N 1
ATOM 911 C CA . LEU A 1 114 ? 13.023 -14.266 -2.234 1 98.62 114 LEU A CA 1
ATOM 912 C C . LEU A 1 114 ? 13.492 -12.82 -2.318 1 98.62 114 LEU A C 1
ATOM 914 O O . LEU A 1 114 ? 14.102 -12.305 -1.378 1 98.62 114 LEU A O 1
ATOM 918 N N . VAL A 1 115 ? 13.211 -12.172 -3.447 1 98.81 115 VAL A N 1
ATOM 919 C CA . VAL A 1 115 ? 13.312 -10.719 -3.473 1 98.81 115 VAL A CA 1
ATOM 920 C C . VAL A 1 115 ? 12.227 -10.109 -2.588 1 98.81 115 VAL A C 1
ATOM 922 O O . VAL A 1 115 ? 11.039 -10.406 -2.758 1 98.81 115 VAL A O 1
ATOM 925 N N . ALA A 1 116 ? 12.688 -9.297 -1.63 1 98.81 116 ALA A N 1
ATOM 926 C CA . ALA A 1 116 ? 11.75 -8.633 -0.725 1 98.81 116 ALA A CA 1
ATOM 927 C C . ALA A 1 116 ? 11.219 -7.344 -1.333 1 98.81 116 ALA A C 1
ATOM 929 O O . ALA A 1 116 ? 12 -6.473 -1.735 1 98.81 116 ALA A O 1
ATOM 930 N N . LEU A 1 117 ? 9.945 -7.254 -1.493 1 98.62 117 LEU A N 1
ATOM 931 C CA . LEU A 1 117 ? 9.227 -6.055 -1.91 1 98.62 117 LEU A CA 1
ATOM 932 C C . LEU A 1 117 ? 8.211 -5.637 -0.855 1 98.62 117 LEU A C 1
ATOM 934 O O . LEU A 1 117 ? 7.051 -5.359 -1.179 1 98.62 117 LEU A O 1
ATOM 938 N N . LEU A 1 118 ? 8.672 -5.562 0.388 1 98.25 118 LEU A N 1
ATOM 939 C CA . LEU A 1 118 ? 7.777 -5.516 1.542 1 98.25 118 LEU A CA 1
ATOM 940 C C . LEU A 1 118 ? 7.746 -4.113 2.148 1 98.25 118 LEU A C 1
ATOM 942 O O . LEU A 1 118 ? 6.875 -3.807 2.965 1 98.25 118 LEU A O 1
ATOM 946 N N . SER A 1 119 ? 8.719 -3.293 1.803 1 97.38 119 SER A N 1
ATOM 947 C CA . SER A 1 119 ? 8.844 -1.934 2.316 1 97.38 119 SER A CA 1
ATOM 948 C C . SER A 1 119 ? 9.273 -0.966 1.219 1 97.38 119 SER A C 1
ATOM 950 O O . SER A 1 119 ? 9.703 -1.391 0.144 1 97.38 119 SER A O 1
ATOM 952 N N . ILE A 1 120 ? 9.133 0.277 1.527 1 95.44 120 ILE A N 1
ATOM 953 C CA . ILE A 1 120 ? 9.531 1.268 0.535 1 95.44 120 ILE A CA 1
ATOM 954 C C . ILE A 1 120 ? 11.047 1.188 0.311 1 95.44 120 ILE A C 1
ATOM 956 O O . ILE A 1 120 ? 11.508 1.194 -0.831 1 95.44 120 ILE A O 1
ATOM 960 N N . PRO A 1 121 ? 11.898 1.041 1.353 1 96.12 121 PRO A N 1
ATOM 961 C CA . PRO A 1 121 ? 13.312 0.808 1.07 1 96.12 121 PRO A CA 1
ATOM 962 C C . PRO A 1 121 ? 13.547 -0.412 0.182 1 96.12 121 PRO A C 1
ATOM 964 O O . PRO A 1 121 ? 14.43 -0.395 -0.679 1 96.12 121 PRO A O 1
ATOM 967 N N . ASP A 1 122 ? 12.781 -1.511 0.358 1 98 122 ASP A N 1
ATOM 968 C CA . ASP A 1 122 ? 12.859 -2.646 -0.556 1 98 122 ASP A CA 1
ATOM 969 C C . ASP A 1 122 ? 12.555 -2.219 -1.989 1 98 122 ASP A C 1
ATOM 971 O O . ASP A 1 122 ? 13.312 -2.537 -2.91 1 98 122 ASP A O 1
ATOM 975 N N . LEU A 1 123 ? 11.484 -1.498 -2.139 1 97.06 123 LEU A N 1
ATOM 976 C CA . LEU A 1 123 ? 11.031 -1.075 -3.459 1 97.06 123 LEU A CA 1
ATOM 977 C C . LEU A 1 123 ? 12.008 -0.073 -4.074 1 97.06 123 LEU A C 1
ATOM 979 O O . LEU A 1 123 ? 12.289 -0.133 -5.27 1 97.06 123 LEU A O 1
ATOM 983 N N . ASN A 1 124 ? 12.508 0.802 -3.223 1 95.5 124 ASN A N 1
ATOM 984 C CA . ASN A 1 124 ? 13.516 1.735 -3.707 1 95.5 124 ASN A CA 1
ATOM 985 C C . ASN A 1 124 ? 14.75 1.003 -4.234 1 95.5 124 ASN A C 1
ATOM 987 O O . ASN A 1 124 ? 15.352 1.422 -5.227 1 95.5 124 ASN A O 1
ATOM 991 N N . SER A 1 125 ? 15.102 -0.072 -3.59 1 96.69 125 SER A N 1
ATOM 992 C CA . SER A 1 125 ? 16.297 -0.818 -3.959 1 96.69 125 SER A CA 1
ATOM 993 C C . SER A 1 125 ? 16.172 -1.433 -5.348 1 96.69 125 SER A C 1
ATOM 995 O O . SER A 1 125 ? 17.156 -1.855 -5.945 1 96.69 125 SER A O 1
ATOM 997 N N . VAL A 1 126 ? 14.938 -1.494 -5.863 1 96.94 126 VAL A N 1
ATOM 998 C CA . VAL A 1 126 ? 14.711 -1.992 -7.215 1 96.94 126 VAL A CA 1
ATOM 999 C C . VAL A 1 126 ? 14.125 -0.881 -8.086 1 96.94 126 VAL A C 1
ATOM 1001 O O . VAL A 1 126 ? 13.328 -1.146 -8.984 1 96.94 126 VAL A O 1
ATOM 1004 N N . GLN A 1 127 ? 14.406 0.257 -7.742 1 94.69 127 GLN A N 1
ATOM 1005 C CA . GLN A 1 127 ? 14.195 1.453 -8.555 1 94.69 127 GLN A CA 1
ATOM 1006 C C . GLN A 1 127 ? 12.711 1.812 -8.625 1 94.69 127 GLN A C 1
ATOM 1008 O O . GLN A 1 127 ? 12.242 2.309 -9.656 1 94.69 127 GLN A O 1
ATOM 1013 N N . GLN A 1 128 ? 11.969 1.436 -7.609 1 94.12 128 GLN A N 1
ATOM 1014 C CA . GLN A 1 128 ? 10.586 1.872 -7.473 1 94.12 128 GLN A CA 1
ATOM 1015 C C . GLN A 1 128 ? 10.461 2.996 -6.445 1 94.12 128 GLN A C 1
ATOM 1017 O O . GLN A 1 128 ? 10.922 2.861 -5.312 1 94.12 128 GLN A O 1
ATOM 1022 N N . GLY A 1 129 ? 9.805 4.102 -6.777 1 91.44 129 GLY A N 1
ATOM 1023 C CA . GLY A 1 129 ? 9.656 5.23 -5.875 1 91.44 129 GLY A CA 1
ATOM 1024 C C . GLY A 1 129 ? 8.492 5.078 -4.914 1 91.44 129 GLY A C 1
ATOM 1025 O O . GLY A 1 129 ? 8.422 5.781 -3.902 1 91.44 129 GLY A O 1
ATOM 1026 N N . ASP A 1 130 ? 7.57 4.207 -5.23 1 92.19 130 ASP A N 1
ATOM 1027 C CA . ASP A 1 130 ? 6.402 3.879 -4.422 1 92.19 130 ASP A CA 1
ATOM 1028 C C . ASP A 1 130 ? 6.008 2.412 -4.594 1 92.19 130 ASP A C 1
ATOM 1030 O O . ASP A 1 130 ? 6.84 1.582 -4.965 1 92.19 130 ASP A O 1
ATOM 1034 N N . ASP A 1 131 ? 4.715 2.129 -4.312 1 94.5 131 ASP A N 1
ATOM 1035 C CA . ASP A 1 131 ? 4.355 0.715 -4.281 1 94.5 131 ASP A CA 1
ATOM 1036 C C . ASP A 1 131 ? 3.662 0.298 -5.578 1 94.5 131 ASP A C 1
ATOM 1038 O O . ASP A 1 131 ? 2.957 -0.712 -5.613 1 94.5 131 ASP A O 1
ATOM 1042 N N . TRP A 1 132 ? 3.836 0.995 -6.637 1 94.44 132 TRP A N 1
ATOM 1043 C CA . TRP A 1 132 ? 3.16 0.737 -7.906 1 94.44 132 TRP A CA 1
ATOM 1044 C C . TRP A 1 132 ? 3.4 -0.696 -8.367 1 94.44 132 TRP A C 1
ATOM 1046 O O . TRP A 1 132 ? 2.459 -1.399 -8.742 1 94.44 132 TRP A O 1
ATOM 1056 N N . LEU A 1 133 ? 4.621 -1.172 -8.289 1 96.56 133 LEU A N 1
ATOM 1057 C CA . LEU A 1 133 ? 4.98 -2.48 -8.82 1 96.56 133 LEU A CA 1
ATOM 1058 C C . LEU A 1 133 ? 4.133 -3.578 -8.188 1 96.56 133 LEU A C 1
ATOM 1060 O O . LEU A 1 133 ? 3.777 -4.555 -8.852 1 96.56 133 LEU A O 1
ATOM 1064 N N . VAL A 1 134 ? 3.725 -3.365 -6.934 1 97.06 134 VAL A N 1
ATOM 1065 C CA . VAL A 1 134 ? 3.094 -4.469 -6.219 1 97.06 134 VAL A CA 1
ATOM 1066 C C . VAL A 1 134 ? 1.633 -4.129 -5.93 1 97.06 134 VAL A C 1
ATOM 1068 O O . VAL A 1 134 ? 0.852 -5.004 -5.543 1 97.06 134 VAL A O 1
ATOM 1071 N N . HIS A 1 135 ? 1.215 -2.873 -6.234 1 95 135 HIS A N 1
ATOM 1072 C CA . HIS A 1 135 ? -0.159 -2.512 -5.902 1 95 135 HIS A CA 1
ATOM 1073 C C . HIS A 1 135 ? -0.871 -1.89 -7.098 1 95 135 HIS A C 1
ATOM 1075 O O . HIS A 1 135 ? -2.008 -1.429 -6.977 1 95 135 HIS A O 1
ATOM 1081 N N . ALA A 1 136 ? -0.243 -1.9 -8.281 1 93.19 136 ALA A N 1
ATOM 1082 C CA . ALA A 1 136 ? -0.928 -1.424 -9.477 1 93.19 136 ALA A CA 1
ATOM 1083 C C . ALA A 1 136 ? -2.172 -2.258 -9.766 1 93.19 136 ALA A C 1
ATOM 1085 O O . ALA A 1 136 ? -2.193 -3.463 -9.5 1 93.19 136 ALA A O 1
ATOM 1086 N N . PRO A 1 137 ? -3.178 -1.619 -10.32 1 90.25 137 PRO A N 1
ATOM 1087 C CA . PRO A 1 137 ? -4.367 -2.385 -10.703 1 90.25 137 PRO A CA 1
ATOM 1088 C C . PRO A 1 137 ? -4.125 -3.277 -11.922 1 90.25 137 PRO A C 1
ATOM 1090 O O . PRO A 1 137 ? -3.133 -3.104 -12.633 1 90.25 137 PRO A O 1
ATOM 1093 N N . PRO A 1 138 ? -5.086 -4.188 -12.164 1 90.25 138 PRO A N 1
ATOM 1094 C CA . PRO A 1 138 ? -4.93 -5.152 -13.258 1 90.25 138 PRO A CA 1
ATOM 1095 C C . PRO A 1 138 ? -4.723 -4.484 -14.617 1 90.25 138 PRO A C 1
ATOM 1097 O O . PRO A 1 138 ? -4.059 -5.047 -15.492 1 90.25 138 PRO A O 1
ATOM 1100 N N . THR A 1 139 ? -5.148 -3.281 -14.789 1 89.44 139 THR A N 1
ATOM 1101 C CA . THR A 1 139 ? -4.996 -2.57 -16.062 1 89.44 139 THR A CA 1
ATOM 1102 C C . THR A 1 139 ? -3.525 -2.264 -16.328 1 89.44 139 THR A C 1
ATOM 1104 O O . THR A 1 139 ? -3.158 -1.912 -17.453 1 89.44 139 THR A O 1
ATOM 1107 N N . GLU A 1 140 ? -2.693 -2.408 -15.289 1 93.06 140 GLU A N 1
ATOM 1108 C CA . GLU A 1 140 ? -1.278 -2.076 -15.422 1 93.06 140 GLU A CA 1
ATOM 1109 C C . GLU A 1 140 ? -0.416 -3.336 -15.453 1 93.06 140 GLU A C 1
ATOM 1111 O O . GLU A 1 140 ? 0.812 -3.252 -15.508 1 93.06 140 GLU A O 1
ATOM 1116 N N . TYR A 1 141 ? -1.006 -4.543 -15.492 1 94.44 141 TYR A N 1
ATOM 1117 C CA . TYR A 1 141 ? -0.266 -5.781 -15.273 1 94.44 141 TYR A CA 1
ATOM 1118 C C . TYR A 1 141 ? 0.715 -6.035 -16.406 1 94.44 141 TYR A C 1
ATOM 1120 O O . TYR A 1 141 ? 1.771 -6.641 -16.203 1 94.44 141 TYR A O 1
ATOM 1128 N N . ALA A 1 142 ? 0.402 -5.566 -17.625 1 95.19 142 ALA A N 1
ATOM 1129 C CA . ALA A 1 142 ? 1.37 -5.715 -18.719 1 95.19 142 ALA A CA 1
ATOM 1130 C C . ALA A 1 142 ? 2.711 -5.086 -18.344 1 95.19 142 ALA A C 1
ATOM 1132 O O . ALA A 1 142 ? 3.768 -5.664 -18.609 1 95.19 142 ALA A O 1
ATOM 1133 N N . PHE A 1 143 ? 2.627 -3.979 -17.703 1 95.38 143 PHE A N 1
ATOM 1134 C CA . PHE A 1 143 ? 3.84 -3.256 -17.328 1 95.38 143 PHE A CA 1
ATOM 1135 C C . PHE A 1 143 ? 4.516 -3.9 -16.125 1 95.38 143 PHE A C 1
ATOM 1137 O O . PHE A 1 143 ? 5.742 -3.99 -16.078 1 95.38 143 PHE A O 1
ATOM 1144 N N . THR A 1 144 ? 3.754 -4.336 -15.164 1 97.12 144 THR A N 1
ATOM 1145 C CA . THR A 1 144 ? 4.371 -4.953 -13.992 1 97.12 144 THR A CA 1
ATOM 1146 C C . THR A 1 144 ? 5.051 -6.266 -14.375 1 97.12 144 THR A C 1
ATOM 1148 O O . THR A 1 144 ? 6.07 -6.633 -13.789 1 97.12 144 THR A O 1
ATOM 1151 N N . ARG A 1 145 ? 4.5 -6.996 -15.367 1 96.88 145 ARG A N 1
ATOM 1152 C CA . ARG A 1 145 ? 5.156 -8.203 -15.852 1 96.88 145 ARG A CA 1
ATOM 1153 C C . ARG A 1 145 ? 6.516 -7.887 -16.469 1 96.88 145 ARG A C 1
ATOM 1155 O O . ARG A 1 145 ? 7.504 -8.57 -16.188 1 96.88 145 ARG A O 1
ATOM 1162 N N . ARG A 1 146 ? 6.516 -6.828 -17.25 1 96.25 146 ARG A N 1
ATOM 1163 C CA . ARG A 1 146 ? 7.773 -6.438 -17.875 1 96.25 146 ARG A CA 1
ATOM 1164 C C . ARG A 1 146 ? 8.812 -6.051 -16.812 1 96.25 146 ARG A C 1
ATOM 1166 O O . ARG A 1 146 ? 9.969 -6.461 -16.906 1 96.25 146 ARG A O 1
ATOM 1173 N N . TRP A 1 147 ? 8.391 -5.309 -15.852 1 96.69 147 TRP A N 1
ATOM 1174 C CA . TRP A 1 147 ? 9.25 -4.953 -14.727 1 96.69 147 TRP A CA 1
ATOM 1175 C C . TRP A 1 147 ? 9.695 -6.195 -13.969 1 96.69 147 TRP A C 1
ATOM 1177 O O . TRP A 1 147 ? 10.844 -6.297 -13.539 1 96.69 147 TRP A O 1
ATOM 1187 N N . GLY A 1 148 ? 8.742 -7.145 -13.766 1 97.75 148 GLY A N 1
ATOM 1188 C CA . GLY A 1 148 ? 9.062 -8.398 -13.109 1 97.75 148 GLY A CA 1
ATOM 1189 C C . GLY A 1 148 ? 10.148 -9.188 -13.828 1 97.75 148 GLY A C 1
ATOM 1190 O O . GLY A 1 148 ? 11.039 -9.75 -13.188 1 97.75 148 GLY A O 1
ATOM 1191 N N . HIS A 1 149 ? 10.047 -9.219 -15.125 1 97.62 149 HIS A N 1
ATOM 1192 C CA . HIS A 1 149 ? 11.07 -9.891 -15.922 1 97.62 149 HIS A CA 1
ATOM 1193 C C . HIS A 1 149 ? 12.438 -9.25 -15.711 1 97.62 149 HIS A C 1
ATOM 1195 O O . HIS A 1 149 ? 13.43 -9.945 -15.508 1 97.62 149 HIS A O 1
ATOM 1201 N N . TRP A 1 150 ? 12.469 -7.945 -15.781 1 97.81 150 TRP A N 1
ATOM 1202 C CA . TRP A 1 150 ? 13.711 -7.227 -15.531 1 97.81 150 TRP A CA 1
ATOM 1203 C C . TRP A 1 150 ? 14.258 -7.566 -14.148 1 97.81 150 TRP A C 1
ATOM 1205 O O . TRP A 1 150 ? 15.453 -7.844 -14 1 97.81 150 TRP A O 1
ATOM 1215 N N . LEU A 1 151 ? 13.445 -7.621 -13.141 1 98.06 151 LEU A N 1
ATOM 1216 C CA . LEU A 1 151 ? 13.859 -7.879 -11.766 1 98.06 151 LEU A CA 1
ATOM 1217 C C . LEU A 1 151 ? 14.359 -9.312 -11.609 1 98.06 151 LEU A C 1
ATOM 1219 O O . LEU A 1 151 ? 15.32 -9.555 -10.867 1 98.06 151 LEU A O 1
ATOM 1223 N N . ARG A 1 152 ? 13.758 -10.25 -12.281 1 97.88 152 ARG A N 1
ATOM 1224 C CA . ARG A 1 152 ? 14.234 -11.633 -12.273 1 97.88 152 ARG A CA 1
ATOM 1225 C C . ARG A 1 152 ? 15.641 -11.727 -12.859 1 97.88 152 ARG A C 1
ATOM 1227 O O . ARG A 1 152 ? 16.469 -12.5 -12.375 1 97.88 152 ARG A O 1
ATOM 1234 N N . GLU A 1 153 ? 15.867 -10.922 -13.875 1 97.38 153 GLU A N 1
ATOM 1235 C CA . GLU A 1 153 ? 17.203 -10.883 -14.453 1 97.38 153 GLU A CA 1
ATOM 1236 C C . GLU A 1 153 ? 18.203 -10.273 -13.477 1 97.38 153 GLU A C 1
ATOM 1238 O O . GLU A 1 153 ? 19.344 -10.742 -13.359 1 97.38 153 GLU A O 1
ATOM 1243 N N . GLU A 1 154 ? 17.812 -9.195 -12.812 1 97.69 154 GLU A N 1
ATOM 1244 C CA . GLU A 1 154 ? 18.656 -8.5 -11.844 1 97.69 154 GLU A CA 1
ATOM 1245 C C . GLU A 1 154 ? 18.969 -9.398 -10.648 1 97.69 154 GLU A C 1
ATOM 1247 O O . GLU A 1 154 ? 20.016 -9.242 -10 1 97.69 154 GLU A O 1
ATOM 1252 N N . ALA A 1 155 ? 18.062 -10.297 -10.32 1 96.88 155 ALA A N 1
ATOM 1253 C CA . ALA A 1 155 ? 18.188 -11.203 -9.18 1 96.88 155 ALA A CA 1
ATOM 1254 C C . ALA A 1 155 ? 18 -12.656 -9.609 1 96.88 155 ALA A C 1
ATOM 1256 O O . ALA A 1 155 ? 17.094 -13.344 -9.125 1 96.88 155 ALA A O 1
ATOM 1257 N N . ASP A 1 156 ? 18.891 -13.156 -10.344 1 92.56 156 ASP A N 1
ATOM 1258 C CA . ASP A 1 156 ? 18.703 -14.422 -11.039 1 92.56 156 ASP A CA 1
ATOM 1259 C C . ASP A 1 156 ? 18.812 -15.602 -10.078 1 92.56 156 ASP A C 1
ATOM 1261 O O . ASP A 1 156 ? 18.359 -16.703 -10.383 1 92.56 156 ASP A O 1
ATOM 1265 N N . SER A 1 157 ? 19.328 -15.336 -8.898 1 93.94 157 SER A N 1
ATOM 1266 C CA . SER A 1 157 ? 19.438 -16.438 -7.949 1 93.94 157 SER A CA 1
ATOM 1267 C C . SER A 1 157 ? 18.203 -16.531 -7.062 1 93.94 157 SER A C 1
ATOM 1269 O O . SER A 1 157 ? 18.047 -17.5 -6.309 1 93.94 157 SER A O 1
ATOM 1271 N N . ALA A 1 158 ? 17.375 -15.539 -7.113 1 96.44 158 ALA A N 1
ATOM 1272 C CA . ALA A 1 158 ? 16.156 -15.562 -6.305 1 96.44 158 ALA A CA 1
ATOM 1273 C C . ALA A 1 158 ? 15.117 -16.516 -6.902 1 96.44 158 ALA A C 1
ATOM 1275 O O . ALA A 1 158 ? 14.984 -16.594 -8.125 1 96.44 158 ALA A O 1
ATOM 1276 N N . GLN A 1 159 ? 14.312 -17.109 -6.023 1 96.94 159 GLN A N 1
ATOM 1277 C CA . GLN A 1 159 ? 13.328 -18.094 -6.477 1 96.94 159 GLN A CA 1
ATOM 1278 C C . GLN A 1 159 ? 11.922 -17.516 -6.453 1 96.94 159 GLN A C 1
ATOM 1280 O O . GLN A 1 159 ? 10.945 -18.234 -6.664 1 96.94 159 GLN A O 1
ATOM 1285 N N . GLY A 1 160 ? 11.766 -16.25 -6.164 1 98.25 160 GLY A N 1
ATOM 1286 C CA . GLY A 1 160 ? 10.453 -15.625 -6.148 1 98.25 160 GLY A CA 1
ATOM 1287 C C . GLY A 1 160 ? 10.469 -14.203 -5.605 1 98.25 160 GLY A C 1
ATOM 1288 O O . GLY A 1 160 ? 11.539 -13.648 -5.348 1 98.25 160 GLY A O 1
ATOM 1289 N N . PHE A 1 161 ? 9.297 -13.578 -5.582 1 98.81 161 PHE A N 1
ATOM 1290 C CA . PHE A 1 161 ? 9.055 -12.281 -4.969 1 98.81 161 PHE A CA 1
ATOM 1291 C C . PHE A 1 161 ? 8.094 -12.406 -3.795 1 98.81 161 PHE A C 1
ATOM 1293 O O . PHE A 1 161 ? 7.152 -13.203 -3.838 1 98.81 161 PHE A O 1
ATOM 1300 N N . VAL A 1 162 ? 8.344 -11.703 -2.766 1 98.88 162 VAL A N 1
ATOM 1301 C CA . VAL A 1 162 ? 7.371 -11.547 -1.689 1 98.88 162 VAL A CA 1
ATOM 1302 C C . VAL A 1 162 ? 7.043 -10.062 -1.509 1 98.88 162 VAL A C 1
ATOM 1304 O O . VAL A 1 162 ? 7.934 -9.211 -1.553 1 98.88 162 VAL A O 1
ATOM 1307 N N . TRP A 1 163 ? 5.766 -9.75 -1.384 1 98.62 163 TRP A N 1
ATOM 1308 C CA . TRP A 1 163 ? 5.336 -8.359 -1.258 1 98.62 163 TRP A CA 1
ATOM 1309 C C . TRP A 1 163 ? 4.105 -8.25 -0.362 1 98.62 163 TRP A C 1
ATOM 1311 O O . TRP A 1 163 ? 3.518 -9.266 0.02 1 98.62 163 TRP A O 1
ATOM 1321 N N . MET A 1 164 ? 3.82 -7.027 0.032 1 97.75 164 MET A N 1
ATOM 1322 C CA . MET A 1 164 ? 2.578 -6.777 0.758 1 97.75 164 MET A CA 1
ATOM 1323 C C . MET A 1 164 ? 1.375 -6.871 -0.173 1 97.75 164 MET A C 1
ATOM 1325 O O . MET A 1 164 ? 1.351 -6.234 -1.229 1 97.75 164 MET A O 1
ATOM 1329 N N . SER A 1 165 ? 0.36 -7.609 0.233 1 97.38 165 SER A N 1
ATOM 1330 C CA . SER A 1 165 ? -0.801 -7.891 -0.606 1 97.38 165 SER A CA 1
ATOM 1331 C C . SER A 1 165 ? -1.608 -6.625 -0.875 1 97.38 165 SER A C 1
ATOM 1333 O O . SER A 1 165 ? -1.964 -5.898 0.056 1 97.38 165 SER A O 1
ATOM 1335 N N . ARG A 1 166 ? -1.887 -6.438 -2.113 1 94.38 166 ARG A N 1
ATOM 1336 C CA . ARG A 1 166 ? -2.727 -5.312 -2.514 1 94.38 166 ARG A CA 1
ATOM 1337 C C . ARG A 1 166 ? -4.121 -5.43 -1.912 1 94.38 166 ARG A C 1
ATOM 1339 O O . ARG A 1 166 ? -4.734 -4.426 -1.552 1 94.38 166 ARG A O 1
ATOM 1346 N N . LEU A 1 167 ? -4.598 -6.633 -1.742 1 95.44 167 LEU A N 1
ATOM 1347 C CA . LEU A 1 167 ? -6 -6.832 -1.38 1 95.44 167 LEU A CA 1
ATOM 1348 C C . LEU A 1 167 ? -6.121 -7.328 0.057 1 95.44 167 LEU A C 1
ATOM 1350 O O . LEU A 1 167 ? -7.223 -7.645 0.517 1 95.44 167 LEU A O 1
ATOM 1354 N N . ASP A 1 168 ? -4.965 -7.352 0.741 1 97.25 168 ASP A N 1
ATOM 1355 C CA . ASP A 1 168 ? -5.02 -7.789 2.133 1 97.25 168 ASP A CA 1
ATOM 1356 C C . ASP A 1 168 ? -3.84 -7.234 2.928 1 97.25 168 ASP A C 1
ATOM 1358 O O . ASP A 1 168 ? -3.287 -7.926 3.789 1 97.25 168 ASP A O 1
ATOM 1362 N N . MET A 1 169 ? -3.387 -6.023 2.516 1 94.25 169 MET A N 1
ATOM 1363 C CA . MET A 1 169 ? -2.387 -5.41 3.387 1 94.25 169 MET A CA 1
ATOM 1364 C C . MET A 1 169 ? -2.895 -5.324 4.82 1 94.25 169 MET A C 1
ATOM 1366 O O . MET A 1 169 ? -4.098 -5.191 5.051 1 94.25 169 MET A O 1
ATOM 1370 N N . PRO A 1 170 ? -1.946 -5.492 5.789 1 95.56 170 PRO A N 1
ATOM 1371 C CA . PRO A 1 170 ? -0.486 -5.531 5.672 1 95.56 170 PRO A CA 1
ATOM 1372 C C . PRO A 1 170 ? 0.055 -6.949 5.504 1 95.56 170 PRO A C 1
ATOM 1374 O O . PRO A 1 170 ? 1.247 -7.191 5.711 1 95.56 170 PRO A O 1
ATOM 1377 N N . HIS A 1 171 ? -0.766 -7.934 5.102 1 97.69 171 HIS A N 1
ATOM 1378 C CA . HIS A 1 171 ? -0.323 -9.312 4.961 1 97.69 171 HIS A CA 1
ATOM 1379 C C . HIS A 1 171 ? 0.366 -9.539 3.621 1 97.69 171 HIS A C 1
ATOM 1381 O O . HIS A 1 171 ? 0.296 -8.688 2.732 1 97.69 171 HIS A O 1
ATOM 1387 N N . GLU A 1 172 ? 1.029 -10.719 3.547 1 98.38 172 GLU A N 1
ATOM 1388 C CA . GLU A 1 172 ? 1.959 -10.898 2.436 1 98.38 172 GLU A CA 1
ATOM 1389 C C . GLU A 1 172 ? 1.361 -11.797 1.358 1 98.38 172 GLU A C 1
ATOM 1391 O O . GLU A 1 172 ? 0.511 -12.641 1.648 1 98.38 172 GLU A O 1
ATOM 1396 N N . SER A 1 173 ? 1.804 -11.586 0.159 1 98.06 173 SER A N 1
ATOM 1397 C CA . SER A 1 173 ? 1.65 -12.445 -1.011 1 98.06 173 SER A CA 1
ATOM 1398 C C . SER A 1 173 ? 3.006 -12.812 -1.604 1 98.06 173 SER A C 1
ATOM 1400 O O . SER A 1 173 ? 4.004 -12.141 -1.354 1 98.06 173 SER A O 1
ATOM 1402 N N . LEU A 1 174 ? 2.984 -13.898 -2.365 1 97.94 174 LEU A N 1
ATOM 1403 C CA . LEU A 1 174 ? 4.246 -14.375 -2.922 1 97.94 174 LEU A CA 1
ATOM 1404 C C . LEU A 1 174 ? 4.027 -15.031 -4.281 1 97.94 174 LEU A C 1
ATOM 1406 O O . LEU A 1 174 ? 2.943 -15.555 -4.559 1 97.94 174 LEU A O 1
ATOM 1410 N N . VAL A 1 175 ? 5.043 -14.922 -5.133 1 98.44 175 VAL A N 1
ATOM 1411 C CA . VAL A 1 175 ? 5.141 -15.742 -6.336 1 98.44 175 VAL A CA 1
ATOM 1412 C C . VAL A 1 175 ? 6.469 -16.5 -6.34 1 98.44 175 VAL A C 1
ATOM 1414 O O . VAL A 1 175 ? 7.512 -15.93 -5.992 1 98.44 175 VAL A O 1
ATOM 1417 N N . LEU A 1 176 ? 6.414 -17.75 -6.59 1 98 176 LEU A N 1
ATOM 1418 C CA . LEU A 1 176 ? 7.594 -18.578 -6.781 1 98 176 LEU A CA 1
ATOM 1419 C C . LEU A 1 176 ? 7.82 -18.875 -8.266 1 98 176 LEU A C 1
ATOM 1421 O O . LEU A 1 176 ? 6.863 -19.047 -9.023 1 98 176 LEU A O 1
ATOM 1425 N N . PHE A 1 177 ? 9.07 -18.906 -8.578 1 97.06 177 PHE A N 1
ATOM 1426 C CA . PHE A 1 177 ? 9.453 -19.188 -9.953 1 97.06 177 PHE A CA 1
ATOM 1427 C C . PHE A 1 177 ? 10.133 -20.547 -10.062 1 97.06 177 PHE A C 1
ATOM 1429 O O . PHE A 1 177 ? 10.914 -20.922 -9.188 1 97.06 177 PHE A O 1
ATOM 1436 N N . ASP A 1 178 ? 9.859 -21.203 -11.094 1 89.94 178 ASP A N 1
ATOM 1437 C CA . ASP A 1 178 ? 10.492 -22.469 -11.414 1 89.94 178 ASP A CA 1
ATOM 1438 C C . ASP A 1 178 ? 10.742 -22.609 -12.914 1 89.94 178 ASP A C 1
ATOM 1440 O O . ASP A 1 178 ? 10.078 -21.953 -13.719 1 89.94 178 ASP A O 1
ATOM 1444 N N . GLY A 1 179 ? 11.805 -23.375 -13.242 1 78.12 179 GLY A N 1
ATOM 1445 C CA . GLY A 1 179 ? 12.109 -23.609 -14.641 1 78.12 179 GLY A CA 1
ATOM 1446 C C . GLY A 1 179 ? 11.102 -24.531 -15.32 1 78.12 179 GLY A C 1
ATOM 1447 O O . GLY A 1 179 ? 11.078 -24.625 -16.547 1 78.12 179 GLY A O 1
ATOM 1448 N N . GLY A 1 180 ? 10.32 -25.25 -14.562 1 73.25 180 GLY A N 1
ATOM 1449 C CA . GLY A 1 180 ? 9.305 -26.156 -15.094 1 73.25 180 GLY A CA 1
ATOM 1450 C C . GLY A 1 180 ? 8.164 -26.406 -14.125 1 73.25 180 GLY A C 1
ATOM 1451 O O . GLY A 1 180 ? 8.117 -25.812 -13.047 1 73.25 180 GLY A O 1
ATOM 1452 N N . THR A 1 181 ? 7.176 -27.188 -14.617 1 70.5 181 THR A N 1
ATOM 1453 C CA . THR A 1 181 ? 5.941 -27.422 -13.875 1 70.5 181 THR A CA 1
ATOM 1454 C C . THR A 1 181 ? 6.211 -28.219 -12.609 1 70.5 181 THR A C 1
ATOM 1456 O O . THR A 1 181 ? 5.453 -28.141 -11.641 1 70.5 181 THR A O 1
ATOM 1459 N N . SER A 1 182 ? 7.23 -29.031 -12.719 1 63 182 SER A N 1
ATOM 1460 C CA . SER A 1 182 ? 7.496 -29.953 -11.617 1 63 182 SER A CA 1
ATOM 1461 C C . SER A 1 182 ? 8.477 -29.344 -10.617 1 63 182 SER A C 1
ATOM 1463 O O . SER A 1 182 ? 9.375 -30.047 -10.125 1 63 182 SER A O 1
ATOM 1465 N N . GLY A 1 183 ? 8.297 -28.172 -10.234 1 65.62 183 GLY A N 1
ATOM 1466 C CA . GLY A 1 183 ? 9.281 -27.594 -9.328 1 65.62 183 GLY A CA 1
ATOM 1467 C C . GLY A 1 183 ? 9.344 -28.312 -7.988 1 65.62 183 GLY A C 1
ATOM 1468 O O . GLY A 1 183 ? 8.453 -29.094 -7.652 1 65.62 183 GLY A O 1
ATOM 1469 N N . ASP A 1 184 ? 10.469 -28.375 -7.371 1 86.12 184 ASP A N 1
ATOM 1470 C CA . ASP A 1 184 ? 10.75 -29.016 -6.094 1 86.12 184 ASP A CA 1
ATOM 1471 C C . ASP A 1 184 ? 10.734 -28 -4.949 1 86.12 184 ASP A C 1
ATOM 1473 O O . ASP A 1 184 ? 11.234 -28.281 -3.859 1 86.12 184 ASP A O 1
ATOM 1477 N N . LEU A 1 185 ? 10.109 -26.891 -5.297 1 94.94 185 LEU A N 1
ATOM 1478 C CA . LEU A 1 185 ? 10.156 -25.844 -4.27 1 94.94 185 LEU A CA 1
ATOM 1479 C C . LEU A 1 185 ? 9.062 -26.062 -3.232 1 94.94 185 LEU A C 1
ATOM 1481 O O . LEU A 1 185 ? 9.195 -25.641 -2.082 1 94.94 185 LEU A O 1
ATOM 1485 N N . VAL A 1 186 ? 7.934 -26.688 -3.699 1 96.75 186 VAL A N 1
ATOM 1486 C CA . VAL A 1 186 ? 6.824 -26.891 -2.773 1 96.75 186 VAL A CA 1
ATOM 1487 C C . VAL A 1 186 ? 6.27 -28.297 -2.92 1 96.75 186 VAL A C 1
ATOM 1489 O O . VAL A 1 186 ? 6.469 -28.953 -3.953 1 96.75 186 VAL A O 1
ATOM 1492 N N . GLU A 1 187 ? 5.648 -28.75 -1.895 1 95.88 187 GLU A N 1
ATOM 1493 C CA . GLU A 1 187 ? 4.887 -29.984 -1.892 1 95.88 187 GLU A CA 1
ATOM 1494 C C . GLU A 1 187 ? 3.562 -29.828 -1.149 1 95.88 187 GLU A C 1
ATOM 1496 O O . GLU A 1 187 ? 3.43 -28.938 -0.296 1 95.88 187 GLU A O 1
ATOM 1501 N N . ALA A 1 188 ? 2.625 -30.656 -1.558 1 94.25 188 ALA A N 1
ATOM 1502 C CA . ALA A 1 188 ? 1.365 -30.656 -0.817 1 94.25 188 ALA A CA 1
ATOM 1503 C C . ALA A 1 188 ? 1.57 -31.156 0.611 1 94.25 188 ALA A C 1
ATOM 1505 O O . ALA A 1 188 ? 2.34 -32.094 0.847 1 94.25 188 ALA A O 1
ATOM 1506 N N . THR A 1 189 ? 1.032 -30.547 1.692 1 92.62 189 THR A N 1
ATOM 1507 C CA . THR A 1 189 ? 1.207 -30.938 3.088 1 92.62 189 THR A CA 1
ATOM 1508 C C . THR A 1 189 ? 0.45 -32.219 3.391 1 92.62 189 THR A C 1
ATOM 1510 O O . THR A 1 189 ? 0.717 -32.875 4.398 1 92.62 189 THR A O 1
ATOM 1513 N N . GLY A 1 190 ? -0.436 -32.688 2.705 1 85 190 GLY A N 1
ATOM 1514 C CA . GLY A 1 190 ? -1.273 -33.844 2.979 1 85 190 GLY A CA 1
ATOM 1515 C C . GLY A 1 190 ? -2.58 -33.5 3.662 1 85 190 GLY A C 1
ATOM 1516 O O . GLY A 1 190 ? -3.477 -34.312 3.777 1 85 190 GLY A O 1
ATOM 1517 N N . LEU A 1 191 ? -2.586 -32.281 4.238 1 89 191 LEU A N 1
ATOM 1518 C CA . LEU A 1 191 ? -3.854 -31.859 4.82 1 89 191 LEU A CA 1
ATOM 1519 C C . LEU A 1 191 ? -4.914 -31.672 3.74 1 89 191 LEU A C 1
ATOM 1521 O O . LEU A 1 191 ? -4.602 -31.219 2.637 1 89 191 LEU A O 1
ATOM 1525 N N . PRO A 1 192 ? -6.113 -32.094 4.086 1 91.56 192 PRO A N 1
ATOM 1526 C CA . PRO A 1 192 ? -7.164 -32 3.066 1 91.56 192 PRO A CA 1
ATOM 1527 C C . PRO A 1 192 ? -7.414 -30.562 2.605 1 91.56 192 PRO A C 1
ATOM 1529 O O . PRO A 1 192 ? -7.508 -29.656 3.434 1 91.56 192 PRO A O 1
ATOM 1532 N N . PRO A 1 193 ? -7.445 -30.406 1.357 1 95.38 193 PRO A N 1
ATOM 1533 C CA . PRO A 1 193 ? -7.832 -29.094 0.829 1 95.38 193 PRO A CA 1
ATOM 1534 C C . PRO A 1 193 ? -9.297 -28.75 1.104 1 95.38 193 PRO A C 1
ATOM 1536 O O . PRO A 1 193 ? -10.062 -29.625 1.54 1 95.38 193 PRO A O 1
ATOM 1539 N N . ARG A 1 194 ? -9.648 -27.484 0.959 1 97.06 194 ARG A N 1
ATOM 1540 C CA . ARG A 1 194 ? -11.039 -27.047 1.033 1 97.06 194 ARG A CA 1
ATOM 1541 C C . ARG A 1 194 ? -11.609 -26.812 -0.36 1 97.06 194 ARG A C 1
ATOM 1543 O O . ARG A 1 194 ? -11.203 -25.875 -1.051 1 97.06 194 ARG A O 1
ATOM 1550 N N . ASN A 1 195 ? -12.508 -27.672 -0.721 1 97.38 195 ASN A N 1
ATOM 1551 C CA . ASN A 1 195 ? -13.258 -27.406 -1.938 1 97.38 195 ASN A CA 1
ATOM 1552 C C . ASN A 1 195 ? -14.266 -26.266 -1.727 1 97.38 195 ASN A C 1
ATOM 1554 O O . ASN A 1 195 ? -15.281 -26.453 -1.058 1 97.38 195 ASN A O 1
ATOM 1558 N N . LEU A 1 196 ? -14.078 -25.125 -2.359 1 97.31 196 LEU A N 1
ATOM 1559 C CA . LEU A 1 196 ? -14.711 -23.875 -1.944 1 97.31 196 LEU A CA 1
ATOM 1560 C C . LEU A 1 196 ? -16.172 -23.844 -2.363 1 97.31 196 LEU A C 1
ATOM 1562 O O . LEU A 1 196 ? -16.953 -23.016 -1.874 1 97.31 196 LEU A O 1
ATOM 1566 N N . ASP A 1 197 ? -16.594 -24.781 -3.246 1 95.12 197 ASP A N 1
ATOM 1567 C CA . ASP A 1 197 ? -17.984 -24.781 -3.707 1 95.12 197 ASP A CA 1
ATOM 1568 C C . ASP A 1 197 ? -18.812 -25.797 -2.947 1 95.12 197 ASP A C 1
ATOM 1570 O O . ASP A 1 197 ? -19.984 -26.016 -3.264 1 95.12 197 ASP A O 1
ATOM 1574 N N . GLU A 1 198 ? -18.234 -26.438 -1.975 1 95.5 198 GLU A N 1
ATOM 1575 C CA . GLU A 1 198 ? -19 -27.344 -1.116 1 95.5 198 GLU A CA 1
ATOM 1576 C C . GLU A 1 198 ? -19.688 -26.594 0.011 1 95.5 198 GLU A C 1
ATOM 1578 O O . GLU A 1 198 ? -19.141 -25.641 0.557 1 95.5 198 GLU A O 1
ATOM 1583 N N . PRO A 1 199 ? -20.875 -27.047 0.437 1 93.44 199 PRO A N 1
ATOM 1584 C CA . PRO A 1 199 ? -21.719 -26.281 1.354 1 93.44 199 PRO A CA 1
ATOM 1585 C C . PRO A 1 199 ? -21 -25.891 2.641 1 93.44 199 PRO A C 1
ATOM 1587 O O . PRO A 1 199 ? -21.031 -24.734 3.051 1 93.44 199 PRO A O 1
ATOM 1590 N N . ASP A 1 200 ? -20.359 -26.828 3.297 1 94.25 200 ASP A N 1
ATOM 1591 C CA . ASP A 1 200 ? -19.672 -26.531 4.547 1 94.25 200 ASP A CA 1
ATOM 1592 C C . ASP A 1 200 ? -18.547 -25.531 4.316 1 94.25 200 ASP A C 1
ATOM 1594 O O . ASP A 1 200 ? -18.312 -24.641 5.141 1 94.25 200 ASP A O 1
ATOM 1598 N N . HIS A 1 201 ? -17.859 -25.672 3.219 1 96.12 201 HIS A N 1
ATOM 1599 C CA . HIS A 1 201 ? -16.75 -24.781 2.953 1 96.12 201 HIS A CA 1
ATOM 1600 C C . HIS A 1 201 ? -17.234 -23.406 2.471 1 96.12 201 HIS A C 1
ATOM 1602 O O . HIS A 1 201 ? -16.562 -22.391 2.688 1 96.12 201 HIS A O 1
ATOM 1608 N N . LEU A 1 202 ? -18.422 -23.391 1.899 1 95.25 202 LEU A N 1
ATOM 1609 C CA . LEU A 1 202 ? -19.016 -22.125 1.521 1 95.25 202 LEU A CA 1
ATOM 1610 C C . LEU A 1 202 ? -19.344 -21.297 2.756 1 95.25 202 LEU A C 1
ATOM 1612 O O . LEU A 1 202 ? -19.156 -20.078 2.762 1 95.25 202 LEU A O 1
ATOM 1616 N N . ARG A 1 203 ? -19.875 -21.922 3.775 1 95.5 203 ARG A N 1
ATOM 1617 C CA . ARG A 1 203 ? -20.172 -21.219 5.023 1 95.5 203 ARG A CA 1
ATOM 1618 C C . ARG A 1 203 ? -18.906 -20.688 5.668 1 95.5 203 ARG A C 1
ATOM 1620 O O . ARG A 1 203 ? -18.859 -19.547 6.133 1 95.5 203 ARG A O 1
ATOM 1627 N N . TRP A 1 204 ? -17.953 -21.547 5.684 1 97.62 204 TRP A N 1
ATOM 1628 C CA . TRP A 1 204 ? -16.656 -21.156 6.203 1 97.62 204 TRP A CA 1
ATOM 1629 C C . TRP A 1 204 ? -16.094 -19.969 5.422 1 97.62 204 TRP A C 1
ATOM 1631 O O . TRP A 1 204 ? -15.633 -18.984 6.008 1 97.62 204 TRP A O 1
ATOM 1641 N N . LEU A 1 205 ? -16.125 -20.062 4.059 1 97.75 205 LEU A N 1
ATOM 1642 C CA . LEU A 1 205 ? -15.648 -19 3.174 1 97.75 205 LEU A CA 1
ATOM 1643 C C . LEU A 1 205 ? -16.375 -17.688 3.449 1 97.75 205 LEU A C 1
ATOM 1645 O O . LEU A 1 205 ? -15.75 -16.625 3.5 1 97.75 205 LEU A O 1
ATOM 1649 N N . SER A 1 206 ? -17.656 -17.781 3.656 1 96.5 206 SER A N 1
ATOM 1650 C CA . SER A 1 206 ? -18.469 -16.609 3.961 1 96.5 206 SER A CA 1
ATOM 1651 C C . SER A 1 206 ? -17.953 -15.898 5.219 1 96.5 206 SER A C 1
ATOM 1653 O O . SER A 1 206 ? -17.844 -14.672 5.246 1 96.5 206 SER A O 1
ATOM 1655 N N . ARG A 1 207 ? -17.656 -16.672 6.16 1 97.38 207 ARG A N 1
ATOM 1656 C CA . ARG A 1 207 ? -17.156 -16.094 7.406 1 97.38 207 ARG A CA 1
ATOM 1657 C C . ARG A 1 207 ? -15.789 -15.445 7.199 1 97.38 207 ARG A C 1
ATOM 1659 O O . ARG A 1 207 ? -15.508 -14.398 7.781 1 97.38 207 ARG A O 1
ATOM 1666 N N . GLN A 1 208 ? -14.945 -16.047 6.367 1 97.44 208 GLN A N 1
ATOM 1667 C CA . GLN A 1 208 ? -13.609 -15.523 6.105 1 97.44 208 GLN A CA 1
ATOM 1668 C C . GLN A 1 208 ? -13.68 -14.195 5.367 1 97.44 208 GLN A C 1
ATOM 1670 O O . GLN A 1 208 ? -12.836 -13.32 5.57 1 97.44 208 GLN A O 1
ATOM 1675 N N . LEU A 1 209 ? -14.672 -14.008 4.496 1 97.12 209 LEU A N 1
ATOM 1676 C CA . LEU A 1 209 ? -14.703 -12.867 3.582 1 97.12 209 LEU A CA 1
ATOM 1677 C C . LEU A 1 209 ? -15.523 -11.727 4.164 1 97.12 209 LEU A C 1
ATOM 1679 O O . LEU A 1 209 ? -15.453 -10.594 3.686 1 97.12 209 LEU A O 1
ATOM 1683 N N . ARG A 1 210 ? -16.234 -11.945 5.266 1 96 210 ARG A N 1
ATOM 1684 C CA . ARG A 1 210 ? -17.141 -10.977 5.863 1 96 210 ARG A CA 1
ATOM 1685 C C . ARG A 1 210 ? -16.391 -9.711 6.277 1 96 210 ARG A C 1
ATOM 1687 O O . ARG A 1 210 ? -16.844 -8.594 5.996 1 96 210 ARG A O 1
ATOM 1694 N N . PRO A 1 211 ? -15.219 -9.867 6.883 1 95.19 211 PRO A N 1
ATOM 1695 C CA . PRO A 1 211 ? -14.5 -8.656 7.285 1 95.19 211 PRO A CA 1
ATOM 1696 C C . PRO A 1 211 ? -14.07 -7.801 6.094 1 95.19 211 PRO A C 1
ATOM 1698 O O . PRO A 1 211 ? -13.68 -6.645 6.27 1 95.19 211 PRO A O 1
ATOM 1701 N N . TYR A 1 212 ? -14.156 -8.336 4.902 1 95.81 212 TYR A N 1
ATOM 1702 C CA . TYR A 1 212 ? -13.758 -7.621 3.693 1 95.81 212 TYR A CA 1
ATOM 1703 C C . TYR A 1 212 ? -14.977 -7.047 2.977 1 95.81 212 TYR A C 1
ATOM 1705 O O . TYR A 1 212 ? -14.859 -6.531 1.863 1 95.81 212 TYR A O 1
ATOM 1713 N N . GLY A 1 213 ? -16.141 -7.137 3.666 1 93.75 213 GLY A N 1
ATOM 1714 C CA . GLY A 1 213 ? -17.359 -6.605 3.09 1 93.75 213 GLY A CA 1
ATOM 1715 C C . GLY A 1 213 ? -17.875 -7.414 1.911 1 93.75 213 GLY A C 1
ATOM 1716 O O . GLY A 1 213 ? -18.438 -6.859 0.969 1 93.75 213 GLY A O 1
ATOM 1717 N N . ILE A 1 214 ? -17.594 -8.703 1.898 1 96.06 214 ILE A N 1
ATOM 1718 C CA . ILE A 1 214 ? -17.984 -9.57 0.787 1 96.06 214 ILE A CA 1
ATOM 1719 C C . ILE A 1 214 ? -18.969 -10.633 1.273 1 96.06 214 ILE A C 1
ATOM 1721 O O . ILE A 1 214 ? -18.781 -11.219 2.34 1 96.06 214 ILE A O 1
ATOM 1725 N N . GLU A 1 215 ? -19.984 -10.828 0.553 1 95.69 215 GLU A N 1
ATOM 1726 C CA . GLU A 1 215 ? -20.953 -11.914 0.757 1 95.69 215 GLU A CA 1
ATOM 1727 C C . GLU A 1 215 ? -21.016 -12.828 -0.461 1 95.69 215 GLU A C 1
ATOM 1729 O O . GLU A 1 215 ? -20.859 -12.375 -1.597 1 95.69 215 GLU A O 1
ATOM 1734 N N . ILE A 1 216 ? -21.219 -14.102 -0.147 1 94.62 216 ILE A N 1
ATOM 1735 C CA . ILE A 1 216 ? -21.359 -15.055 -1.243 1 94.62 216 ILE A CA 1
ATOM 1736 C C . ILE A 1 216 ? -22.766 -14.969 -1.822 1 94.62 216 ILE A C 1
ATOM 1738 O O . ILE A 1 216 ? -23.75 -14.992 -1.08 1 94.62 216 ILE A O 1
ATOM 1742 N N . GLY A 1 217 ? -22.859 -14.828 -3.105 1 91.88 217 GLY A N 1
ATOM 1743 C CA . GLY A 1 217 ? -24.141 -14.711 -3.785 1 91.88 217 GLY A CA 1
ATOM 1744 C C . GLY A 1 217 ? -24.969 -15.969 -3.703 1 91.88 217 GLY A C 1
ATOM 1745 O O . GLY A 1 217 ? -24.484 -17.031 -3.322 1 91.88 217 GLY A O 1
ATOM 1746 N N . PRO A 1 218 ? -26.281 -15.773 -4.031 1 86.56 218 PRO A N 1
ATOM 1747 C CA . PRO A 1 218 ? -27.172 -16.922 -4.031 1 86.56 218 PRO A CA 1
ATOM 1748 C C . PRO A 1 218 ? -26.844 -17.938 -5.121 1 86.56 218 PRO A C 1
ATOM 1750 O O . PRO A 1 218 ? -26.094 -17.625 -6.055 1 86.56 218 PRO A O 1
ATOM 1753 N N . PRO A 1 219 ? -27.266 -19.188 -4.859 1 75.94 219 PRO A N 1
ATOM 1754 C CA . PRO A 1 219 ? -27.031 -20.188 -5.914 1 75.94 219 PRO A CA 1
ATOM 1755 C C . PRO A 1 219 ? -27.672 -19.797 -7.246 1 75.94 219 PRO A C 1
ATOM 1757 O O . PRO A 1 219 ? -28.719 -19.141 -7.262 1 75.94 219 PRO A O 1
ATOM 1760 N N . ASP A 1 220 ? -26.953 -19.406 -8.312 1 64.5 220 ASP A N 1
ATOM 1761 C CA . ASP A 1 220 ? -27.391 -18.969 -9.633 1 64.5 220 ASP A CA 1
ATOM 1762 C C . ASP A 1 220 ? -28.797 -19.469 -9.945 1 64.5 220 ASP A C 1
ATOM 1764 O O . ASP A 1 220 ? -29.422 -19.031 -10.914 1 64.5 220 ASP A O 1
ATOM 1768 N N . GLY A 1 221 ? -29.312 -20.5 -9.469 1 53.91 221 GLY A N 1
ATOM 1769 C CA . GLY A 1 221 ? -30.641 -20.875 -9.961 1 53.91 221 GLY A CA 1
ATOM 1770 C C . GLY A 1 221 ? -31.703 -19.859 -9.594 1 53.91 221 GLY A C 1
ATOM 1771 O O . GLY A 1 221 ? -32.656 -19.656 -10.344 1 53.91 221 GLY A O 1
ATOM 1772 N N . GLY A 1 222 ? -32.094 -19.375 -8.258 1 42.25 222 GLY A N 1
ATOM 1773 C CA . GLY A 1 222 ? -33.375 -18.766 -7.875 1 42.25 222 GLY A CA 1
ATOM 1774 C C . GLY A 1 222 ? -33.312 -17.25 -7.82 1 42.25 222 GLY A C 1
ATOM 1775 O O . GLY A 1 222 ? -32.719 -16.672 -6.91 1 42.25 222 GLY A O 1
ATOM 1776 N N . TYR A 1 223 ? -33.156 -16.516 -8.836 1 41.66 223 TYR A N 1
ATOM 1777 C CA . TYR A 1 223 ? -33.375 -15.078 -8.812 1 41.66 223 TYR A CA 1
ATOM 1778 C C . TYR A 1 223 ? -34.75 -14.766 -8.188 1 41.66 223 TYR A C 1
ATOM 1780 O O . TYR A 1 223 ? -35.781 -15.289 -8.633 1 41.66 223 TYR A O 1
ATOM 1788 N N . PRO A 1 224 ? -34.875 -14.445 -6.879 1 35.16 224 PRO A N 1
ATOM 1789 C CA . PRO A 1 224 ? -36.25 -14.023 -6.605 1 35.16 224 PRO A CA 1
ATOM 1790 C C . PRO A 1 224 ? -36.688 -12.836 -7.461 1 35.16 224 PRO A C 1
ATOM 1792 O O . PRO A 1 224 ? -35.875 -11.992 -7.816 1 35.16 224 PRO A O 1
ATOM 1795 N N . ALA A 1 225 ? -37.812 -13.086 -8.359 1 33.19 225 ALA A N 1
ATOM 1796 C CA . ALA A 1 225 ? -38.531 -12 -9.055 1 33.19 225 ALA A CA 1
ATOM 1797 C C . ALA A 1 225 ? -38.781 -10.828 -8.117 1 33.19 225 ALA A C 1
ATOM 1799 O O . ALA A 1 225 ? -39.25 -11.023 -6.98 1 33.19 225 ALA A O 1
ATOM 1800 N N . ALA A 1 226 ? -38.031 -9.727 -8.328 1 33.38 226 ALA A N 1
ATOM 1801 C CA . ALA A 1 226 ? -38.562 -8.531 -7.656 1 33.38 226 ALA A CA 1
ATOM 1802 C C . ALA A 1 226 ? -40.094 -8.625 -7.488 1 33.38 226 ALA A C 1
ATOM 1804 O O . ALA A 1 226 ? -40.812 -8.82 -8.461 1 33.38 226 ALA A O 1
ATOM 1805 N N . SER A 1 227 ? -40.469 -9.07 -6.25 1 22.84 227 SER A N 1
ATOM 1806 C CA . SER A 1 227 ? -41.906 -8.727 -6.129 1 22.84 227 SER A CA 1
ATOM 1807 C C . SER A 1 227 ? -42.125 -7.23 -6.328 1 22.84 227 SER A C 1
ATOM 1809 O O . SER A 1 227 ? -41.281 -6.414 -5.906 1 22.84 227 SER A O 1
ATOM 1811 N N . MET B 1 1 ? -7.715 0.957 -10.711 1 46.38 1 MET B N 1
ATOM 1812 C CA . MET B 1 1 ? -7.883 1.153 -9.273 1 46.38 1 MET B CA 1
ATOM 1813 C C . MET B 1 1 ? -8.961 2.197 -8.984 1 46.38 1 MET B C 1
ATOM 1815 O O . MET B 1 1 ? -8.703 3.398 -9.07 1 46.38 1 MET B O 1
ATOM 1819 N N . ALA B 1 2 ? -10.172 2.029 -9.227 1 59.34 2 ALA B N 1
ATOM 1820 C CA . ALA B 1 2 ? -10.977 3.154 -9.711 1 59.34 2 ALA B CA 1
ATOM 1821 C C . ALA B 1 2 ? -11.562 3.945 -8.547 1 59.34 2 ALA B C 1
ATOM 1823 O O . ALA B 1 2 ? -12.008 3.363 -7.555 1 59.34 2 ALA B O 1
ATOM 1824 N N . ARG B 1 3 ? -11 5.168 -8.203 1 69.44 3 ARG B N 1
ATOM 1825 C CA . ARG B 1 3 ? -11.562 6.199 -7.336 1 69.44 3 ARG B CA 1
ATOM 1826 C C . ARG B 1 3 ? -13.086 6.117 -7.309 1 69.44 3 ARG B C 1
ATOM 1828 O O . ARG B 1 3 ? -13.727 6.609 -6.371 1 69.44 3 ARG B O 1
ATOM 1835 N N . GLY B 1 4 ? -13.695 5.148 -7.961 1 73.69 4 GLY B N 1
ATOM 1836 C CA . GLY B 1 4 ? -15.141 5.125 -8.109 1 73.69 4 GLY B CA 1
ATOM 1837 C C . GLY B 1 4 ? -15.68 6.27 -8.945 1 73.69 4 GLY B C 1
ATOM 1838 O O . GLY B 1 4 ? -15.008 7.285 -9.117 1 73.69 4 GLY B O 1
ATOM 1839 N N . ALA B 1 5 ? -16.781 6.176 -9.453 1 78 5 ALA B N 1
ATOM 1840 C CA . ALA B 1 5 ? -17.406 7.164 -10.328 1 78 5 ALA B CA 1
ATOM 1841 C C . ALA B 1 5 ? -18.078 8.266 -9.508 1 78 5 ALA B C 1
ATOM 1843 O O . ALA B 1 5 ? -18.344 9.359 -10.031 1 78 5 ALA B O 1
ATOM 1844 N N . ARG B 1 6 ? -18.344 7.984 -8.258 1 88.25 6 ARG B N 1
ATOM 1845 C CA . ARG B 1 6 ? -18.984 8.93 -7.336 1 88.25 6 ARG B CA 1
ATOM 1846 C C . ARG B 1 6 ? -18.641 8.586 -5.887 1 88.25 6 ARG B C 1
ATOM 1848 O O . ARG B 1 6 ? -18.172 7.488 -5.594 1 88.25 6 ARG B O 1
ATOM 1855 N N . LEU B 1 7 ? -18.922 9.539 -5.008 1 94.06 7 LEU B N 1
ATOM 1856 C CA . LEU B 1 7 ? -18.812 9.258 -3.578 1 94.06 7 LEU B CA 1
ATOM 1857 C C . LEU B 1 7 ? -19.906 8.281 -3.137 1 94.06 7 LEU B C 1
ATOM 1859 O O . LEU B 1 7 ? -21 8.273 -3.701 1 94.06 7 LEU B O 1
ATOM 1863 N N . PRO B 1 8 ? -19.641 7.516 -2.141 1 94.88 8 PRO B N 1
ATOM 1864 C CA . PRO B 1 8 ? -20.703 6.676 -1.577 1 94.88 8 PRO B CA 1
ATOM 1865 C C . PRO B 1 8 ? -21.812 7.492 -0.939 1 94.88 8 PRO B C 1
ATOM 1867 O O . PRO B 1 8 ? -21.609 8.648 -0.57 1 94.88 8 PRO B O 1
ATOM 1870 N N . ASP B 1 9 ? -22.953 6.852 -0.844 1 96.19 9 ASP B N 1
ATOM 1871 C CA . ASP B 1 9 ? -24.062 7.488 -0.157 1 96.19 9 ASP B CA 1
ATOM 1872 C C . ASP B 1 9 ? -23.734 7.746 1.311 1 96.19 9 ASP B C 1
ATOM 1874 O O . ASP B 1 9 ? -22.953 7.016 1.915 1 96.19 9 ASP B O 1
ATOM 1878 N N . LYS B 1 10 ? -24.328 8.812 1.833 1 95.75 10 LYS B N 1
ATOM 1879 C CA . LYS B 1 10 ? -24.172 9.102 3.254 1 95.75 10 LYS B CA 1
ATOM 1880 C C . LYS B 1 10 ? -24.594 7.914 4.109 1 95.75 10 LYS B C 1
ATOM 1882 O O . LYS B 1 10 ? -25.609 7.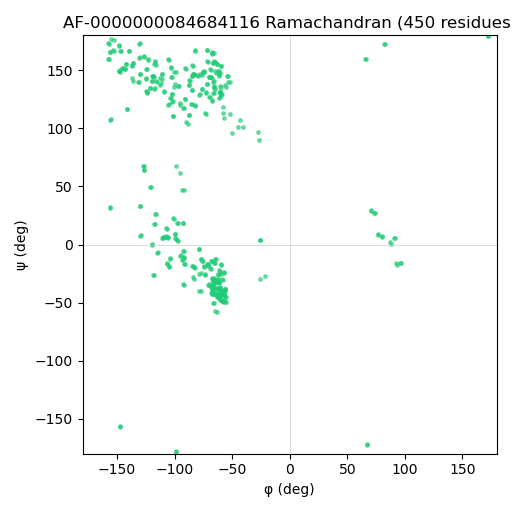277 3.836 1 95.75 10 LYS B O 1
ATOM 1887 N N . GLY B 1 11 ? -23.828 7.609 5.078 1 96.19 11 GLY B N 1
ATOM 1888 C CA . GLY B 1 11 ? -24.203 6.582 6.039 1 96.19 11 GLY B CA 1
ATOM 1889 C C . GLY B 1 11 ? -23.703 5.199 5.652 1 96.19 11 GLY B C 1
ATOM 1890 O O . GLY B 1 11 ? -23.984 4.219 6.34 1 96.19 11 GLY B O 1
ATOM 1891 N N . THR B 1 12 ? -22.922 5.086 4.605 1 95.5 12 THR B N 1
ATOM 1892 C CA . THR B 1 12 ? -22.516 3.773 4.105 1 95.5 12 THR B CA 1
ATOM 1893 C C . THR B 1 12 ? -21.203 3.332 4.742 1 95.5 12 THR B C 1
ATOM 1895 O O . THR B 1 12 ? -20.859 2.152 4.699 1 95.5 12 THR B O 1
ATOM 1898 N N . ALA B 1 13 ? -20.484 4.262 5.336 1 96.44 13 ALA B N 1
ATOM 1899 C CA . ALA B 1 13 ? -19.219 3.9 5.953 1 96.44 13 ALA B CA 1
ATOM 1900 C C . ALA B 1 13 ? -19.438 3.336 7.355 1 96.44 13 ALA B C 1
ATOM 1902 O O . ALA B 1 13 ? -20.391 3.693 8.039 1 96.44 13 ALA B O 1
ATOM 1903 N N . ARG B 1 14 ? -18.578 2.381 7.742 1 95.81 14 ARG B N 1
ATOM 1904 C CA . ARG B 1 14 ? -18.422 1.883 9.109 1 95.81 14 ARG B CA 1
ATOM 1905 C C . ARG B 1 14 ? -16.969 1.95 9.555 1 95.81 14 ARG B C 1
ATOM 1907 O O . ARG B 1 14 ? -16.359 0.923 9.859 1 95.81 14 ARG B O 1
ATOM 1914 N N . PRO B 1 15 ? -16.516 3.197 9.617 1 97.5 15 PRO B N 1
ATOM 1915 C CA . PRO B 1 15 ? -15.07 3.352 9.82 1 97.5 15 PRO B CA 1
ATOM 1916 C C . PRO B 1 15 ? -14.586 2.73 11.125 1 97.5 15 PRO B C 1
ATOM 1918 O O . PRO B 1 15 ? -15.195 2.943 12.18 1 97.5 15 PRO B O 1
ATOM 1921 N N . ARG B 1 16 ? -13.547 1.945 11.031 1 97.75 16 ARG B N 1
ATOM 1922 C CA . ARG B 1 16 ? -12.852 1.48 12.227 1 97.75 16 ARG B CA 1
ATOM 1923 C C . ARG B 1 16 ? -12.016 2.598 12.844 1 97.75 16 ARG B C 1
ATOM 1925 O O . ARG B 1 16 ? -11.508 3.465 12.125 1 97.75 16 ARG B O 1
ATOM 1932 N N . ARG B 1 17 ? -11.922 2.498 14.219 1 98 17 ARG B N 1
ATOM 1933 C CA . ARG B 1 17 ? -11.227 3.572 14.922 1 98 17 ARG B CA 1
ATOM 1934 C C . ARG B 1 17 ? -10.086 3.023 15.773 1 98 17 ARG B C 1
ATOM 1936 O O . ARG B 1 17 ? -10.117 1.861 16.188 1 98 17 ARG B O 1
ATOM 1943 N N . VAL B 1 18 ? -9.125 3.842 15.938 1 98.56 18 VAL B N 1
ATOM 1944 C CA . VAL B 1 18 ? -8.039 3.576 16.875 1 98.56 18 VAL B CA 1
ATOM 1945 C C . VAL B 1 18 ? -7.805 4.805 17.75 1 98.56 18 VAL B C 1
ATOM 1947 O O . VAL B 1 18 ? -7.867 5.938 17.266 1 98.56 18 VAL B O 1
ATOM 1950 N N . THR B 1 19 ? -7.566 4.562 19 1 98.44 19 THR B N 1
ATOM 1951 C CA . THR B 1 19 ? -7.277 5.652 19.922 1 98.44 19 THR B CA 1
ATOM 1952 C C . THR B 1 19 ? -5.781 5.754 20.188 1 98.44 19 THR B C 1
ATOM 1954 O O . THR B 1 19 ? -5.145 4.766 20.562 1 98.44 19 THR B O 1
ATOM 1957 N N . TRP B 1 20 ? -5.234 6.879 19.938 1 98.38 20 TRP B N 1
ATOM 1958 C CA . TRP B 1 20 ? -3.869 7.168 20.359 1 98.38 20 TRP B CA 1
ATOM 1959 C C . TRP B 1 20 ? -3.869 7.953 21.672 1 98.38 20 TRP B C 1
ATOM 1961 O O . TRP B 1 20 ? -4.617 8.922 21.812 1 98.38 20 TRP B O 1
ATOM 1971 N N . LYS B 1 21 ? -3.041 7.574 22.484 1 98.44 21 LYS B N 1
ATOM 1972 C CA . LYS B 1 21 ? -3.096 8.086 23.859 1 98.44 21 LYS B CA 1
ATOM 1973 C C . LYS B 1 21 ? -2.367 9.422 23.969 1 98.44 21 LYS B C 1
ATOM 1975 O O . LYS B 1 21 ? -1.387 9.664 23.266 1 98.44 21 LYS B O 1
ATOM 1980 N N . ALA B 1 22 ? -2.859 10.141 24.984 1 97.88 22 ALA B N 1
ATOM 1981 C CA . ALA B 1 22 ? -2.145 11.359 25.359 1 97.8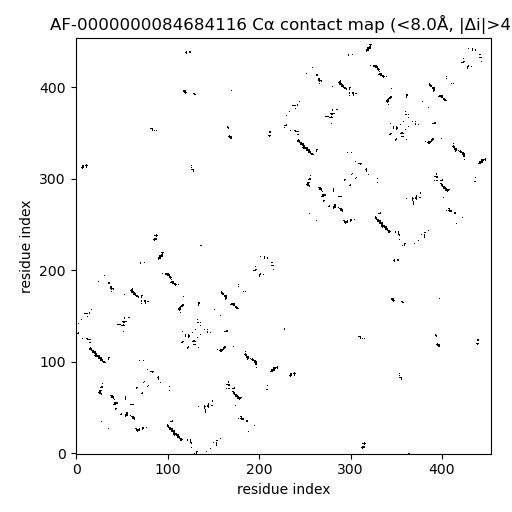8 22 ALA B CA 1
ATOM 1982 C C . ALA B 1 22 ? -0.669 11.062 25.625 1 97.88 22 ALA B C 1
ATOM 1984 O O . ALA B 1 22 ? -0.324 10.016 26.172 1 97.88 22 ALA B O 1
ATOM 1985 N N . GLY B 1 23 ? 0.146 12 25.156 1 97.94 23 GLY B N 1
ATOM 1986 C CA . GLY B 1 23 ? 1.57 11.844 25.406 1 97.94 23 GLY B CA 1
ATOM 1987 C C . GLY B 1 23 ? 2.311 11.195 24.25 1 97.94 23 GLY B C 1
ATOM 1988 O O . GLY B 1 23 ? 3.539 11.258 24.172 1 97.94 23 GLY B O 1
ATOM 1989 N N . LYS B 1 24 ? 1.556 10.562 23.328 1 98.25 24 LYS B N 1
ATOM 1990 C CA . LYS B 1 24 ? 2.227 9.984 22.172 1 98.25 24 LYS B CA 1
ATOM 1991 C C . LYS B 1 24 ? 2.984 11.047 21.375 1 98.25 24 LYS B C 1
ATOM 1993 O O . LYS B 1 24 ? 2.434 12.102 21.062 1 98.25 24 LYS B O 1
ATOM 1998 N N . VAL B 1 25 ? 4.23 10.758 21.125 1 98.25 25 VAL B N 1
ATOM 1999 C CA . VAL B 1 25 ? 5.102 11.688 20.422 1 98.25 25 VAL B CA 1
ATOM 2000 C C . VAL B 1 25 ? 4.973 11.477 18.922 1 98.25 25 VAL B C 1
ATOM 2002 O O . VAL B 1 25 ? 4.93 10.336 18.453 1 98.25 25 VAL B O 1
ATOM 2005 N N . LEU B 1 26 ? 4.906 12.578 18.203 1 98.5 26 LEU B N 1
ATOM 2006 C CA . LEU B 1 26 ? 4.828 12.602 16.75 1 98.5 26 LEU B CA 1
ATOM 2007 C C . LEU B 1 26 ? 5.859 13.555 16.172 1 98.5 26 LEU B C 1
ATOM 2009 O O . LEU B 1 26 ? 6.352 14.445 16.859 1 98.5 26 LEU B O 1
ATOM 2013 N N . TYR B 1 27 ? 6.145 13.375 14.898 1 98.56 27 TYR B N 1
ATOM 2014 C CA . TYR B 1 27 ? 7.137 14.18 14.203 1 98.56 27 TYR B CA 1
ATOM 2015 C C . TYR B 1 27 ? 6.539 14.836 12.961 1 98.56 27 TYR B C 1
ATOM 2017 O O . TYR B 1 27 ? 5.699 14.234 12.281 1 98.56 27 TYR B O 1
ATOM 2025 N N . ARG B 1 28 ? 6.965 16.031 12.711 1 97.81 28 ARG B N 1
ATOM 2026 C CA . ARG B 1 28 ? 6.512 16.688 11.492 1 97.81 28 ARG B CA 1
ATOM 2027 C C . ARG B 1 28 ? 7.586 17.625 10.938 1 97.81 28 ARG B C 1
ATOM 2029 O O . ARG B 1 28 ? 8.414 18.141 11.688 1 97.81 28 ARG B O 1
ATOM 2036 N N . VAL B 1 29 ? 7.602 17.766 9.625 1 97.75 29 VAL B N 1
ATOM 2037 C CA . VAL B 1 29 ? 8.461 18.719 8.93 1 97.75 29 VAL B CA 1
ATOM 2038 C C . VAL B 1 29 ? 7.637 19.922 8.477 1 97.75 29 VAL B C 1
ATOM 2040 O O . VAL B 1 29 ? 6.574 19.766 7.875 1 97.75 29 VAL B O 1
ATOM 2043 N N . HIS B 1 30 ? 8.078 21.078 8.844 1 96.19 30 HIS B N 1
ATOM 2044 C CA . HIS B 1 30 ? 7.383 22.312 8.523 1 96.19 30 HIS B CA 1
ATOM 2045 C C . HIS B 1 30 ? 8.367 23.469 8.352 1 96.19 30 HIS B C 1
ATOM 2047 O O . HIS B 1 30 ? 9.562 23.312 8.594 1 96.19 30 HIS B O 1
ATOM 2053 N N . SER B 1 31 ? 7.867 24.578 7.879 1 95.31 31 SER B N 1
ATOM 2054 C CA . SER B 1 31 ? 8.703 25.766 7.719 1 95.31 31 SER B CA 1
ATOM 2055 C C . SER B 1 31 ? 9.133 26.328 9.07 1 95.31 31 SER B C 1
ATOM 2057 O O . SER B 1 31 ? 8.344 26.328 10.023 1 95.31 31 SER B O 1
ATOM 2059 N N . ARG B 1 32 ? 10.336 26.828 9.18 1 92.88 32 ARG B N 1
ATOM 2060 C CA . ARG B 1 32 ? 10.898 27.375 10.414 1 92.88 32 ARG B CA 1
ATOM 2061 C C . ARG B 1 32 ? 10.07 28.531 10.938 1 92.88 32 ARG B C 1
ATOM 2063 O O . ARG B 1 32 ? 10.023 28.781 12.141 1 92.88 32 ARG B O 1
ATOM 2070 N N . GLY B 1 33 ? 9.375 29.203 10.125 1 89.25 33 GLY B N 1
ATOM 2071 C CA . GLY B 1 33 ? 8.594 30.359 10.539 1 89.25 33 GLY B CA 1
ATOM 2072 C C . GLY B 1 33 ? 7.281 29.984 11.203 1 89.25 33 GLY B C 1
ATOM 2073 O O . GLY B 1 33 ? 6.594 30.828 11.766 1 89.25 33 GLY B O 1
ATOM 2074 N N . ARG B 1 34 ? 6.977 28.719 11.25 1 89.69 34 ARG B N 1
ATOM 2075 C CA . ARG B 1 34 ? 5.719 28.266 11.82 1 89.69 34 ARG B CA 1
ATOM 2076 C C . ARG B 1 34 ? 5.949 27.516 13.133 1 89.69 34 ARG B C 1
ATOM 2078 O O . ARG B 1 34 ? 6.957 26.828 13.289 1 89.69 34 ARG B O 1
ATOM 2085 N N . ASP B 1 35 ? 4.98 27.703 13.969 1 92.12 35 ASP B N 1
ATOM 2086 C CA . ASP B 1 35 ? 5.023 26.953 15.219 1 92.12 35 ASP B CA 1
ATOM 2087 C C . ASP B 1 35 ? 4.789 25.453 14.977 1 92.12 35 ASP B C 1
ATOM 2089 O O . ASP B 1 35 ? 3.941 25.078 14.164 1 92.12 35 ASP B O 1
ATOM 2093 N N . ALA B 1 36 ? 5.5 24.625 15.773 1 94.69 36 ALA B N 1
ATOM 2094 C CA . ALA B 1 36 ? 5.449 23.172 15.586 1 94.69 36 ALA B CA 1
ATOM 2095 C C . ALA B 1 36 ? 4.031 22.641 15.797 1 94.69 36 ALA B C 1
ATOM 2097 O O . ALA B 1 36 ? 3.627 21.672 15.156 1 94.69 36 ALA B O 1
ATOM 2098 N N . ALA B 1 37 ? 3.293 23.25 16.641 1 94.81 37 ALA B N 1
ATOM 2099 C CA . ALA B 1 37 ? 1.978 22.734 17.016 1 94.81 37 ALA B CA 1
ATOM 2100 C C . ALA B 1 37 ? 0.873 23.438 16.234 1 94.81 37 ALA B C 1
ATOM 2102 O O . ALA B 1 37 ? -0.313 23.203 16.469 1 94.81 37 ALA B O 1
ATOM 2103 N N . SER B 1 38 ? 1.288 24.312 15.32 1 93.25 38 SER B N 1
ATOM 2104 C CA . SER B 1 38 ? 0.287 25.062 14.578 1 93.25 38 SER B CA 1
ATOM 2105 C C . SER B 1 38 ? -0.362 24.203 13.5 1 93.25 38 SER B C 1
ATOM 2107 O O . SER B 1 38 ? 0.329 23.5 12.75 1 93.25 38 SER B O 1
ATOM 2109 N N . PHE B 1 39 ? -1.683 24.297 13.477 1 95.62 39 PHE B N 1
ATOM 2110 C CA . PHE B 1 39 ? -2.426 23.656 12.391 1 95.62 39 PHE B CA 1
ATOM 2111 C C . PHE B 1 39 ? -2.488 24.578 11.172 1 95.62 39 PHE B C 1
ATOM 2113 O O . PHE B 1 39 ? -2.48 25.797 11.312 1 95.62 39 PHE B O 1
ATOM 2120 N N . ASN B 1 40 ? -2.441 23.953 10 1 94 40 ASN B N 1
ATOM 2121 C CA . ASN B 1 40 ? -2.613 24.688 8.742 1 94 40 ASN B CA 1
ATOM 2122 C C . ASN B 1 40 ? -4.09 24.906 8.422 1 94 40 ASN B C 1
ATOM 2124 O O . ASN B 1 40 ? -4.844 23.938 8.273 1 94 40 ASN B O 1
ATOM 2128 N N . ASP B 1 41 ? -4.527 26.125 8.312 1 93.25 41 ASP B N 1
ATOM 2129 C CA . ASP B 1 41 ? -5.934 26.422 8.039 1 93.25 41 ASP B CA 1
ATOM 2130 C C . ASP B 1 41 ? -6.129 26.906 6.609 1 93.25 41 ASP B C 1
ATOM 2132 O O . ASP B 1 41 ? -7.168 27.484 6.281 1 93.25 41 ASP B O 1
ATOM 2136 N N . THR B 1 42 ? -5.113 26.719 5.785 1 91.94 42 THR B N 1
ATOM 2137 C CA . THR B 1 42 ? -5.207 27.125 4.387 1 91.94 42 THR B CA 1
ATOM 2138 C C . THR B 1 42 ? -6.168 26.219 3.621 1 91.94 42 THR B C 1
ATOM 2140 O O . THR B 1 42 ? -6.035 25 3.654 1 91.94 42 THR B O 1
ATOM 2143 N N . GLU B 1 43 ? -7.109 26.859 2.965 1 93.5 43 GLU B N 1
ATOM 2144 C CA . GLU B 1 43 ? -7.973 26.141 2.033 1 93.5 43 GLU B CA 1
ATOM 2145 C C . GLU B 1 43 ? -7.324 26.031 0.655 1 93.5 43 GLU B C 1
ATOM 2147 O O . GLU B 1 43 ? -6.84 27.031 0.11 1 93.5 43 GLU B O 1
ATOM 2152 N N . VAL B 1 44 ? -7.387 24.844 0.164 1 94.5 44 VAL B N 1
ATOM 2153 C CA . VAL B 1 44 ? -6.824 24.672 -1.171 1 94.5 44 VAL B CA 1
ATOM 2154 C C . VAL B 1 44 ? -7.945 24.547 -2.197 1 94.5 44 VAL B C 1
ATOM 2156 O O . VAL B 1 44 ? -9.094 24.266 -1.842 1 94.5 44 VAL B O 1
ATOM 2159 N N . ASP B 1 45 ? -7.59 24.828 -3.443 1 93.69 45 ASP B N 1
ATOM 2160 C CA . ASP B 1 45 ? -8.531 24.703 -4.551 1 93.69 45 ASP B CA 1
ATOM 2161 C C . ASP B 1 45 ? -9.039 23.266 -4.668 1 93.69 45 ASP B C 1
ATOM 2163 O O . ASP B 1 45 ? -8.312 22.312 -4.363 1 93.69 45 ASP B O 1
ATOM 2167 N N . HIS B 1 46 ? -10.203 23.125 -5.207 1 91.81 46 HIS B N 1
ATOM 2168 C CA . HIS B 1 46 ? -10.852 21.828 -5.332 1 91.81 46 HIS B CA 1
ATOM 2169 C C . HIS B 1 46 ? -10.039 20.891 -6.219 1 91.81 46 HIS B C 1
ATOM 2171 O O . HIS B 1 46 ? -10.086 19.672 -6.055 1 91.81 46 HIS B O 1
ATOM 2177 N N . HIS B 1 47 ? -9.344 21.484 -7.152 1 91.12 47 HIS B N 1
ATOM 2178 C CA . HIS B 1 47 ? -8.758 20.656 -8.203 1 91.12 47 HIS B CA 1
ATOM 2179 C C . HIS B 1 47 ? -7.234 20.766 -8.195 1 91.12 47 HIS B C 1
ATOM 2181 O O . HIS B 1 47 ? -6.543 19.844 -8.648 1 91.12 47 HIS B O 1
ATOM 2187 N N . PHE B 1 48 ? -6.816 21.875 -7.707 1 89 48 PHE B N 1
ATOM 2188 C CA . PHE B 1 48 ? -5.402 22.156 -7.934 1 89 48 PHE B CA 1
ATOM 2189 C C . PHE B 1 48 ? -4.652 22.25 -6.609 1 89 48 PHE B C 1
ATOM 2191 O O . PHE B 1 48 ? -5.199 22.719 -5.613 1 89 48 PHE B O 1
ATOM 2198 N N . GLY B 1 49 ? -3.438 21.766 -6.711 1 88 49 GLY B N 1
ATOM 2199 C CA . GLY B 1 49 ? -2.566 21.891 -5.555 1 88 49 GLY B CA 1
ATOM 2200 C C . GLY B 1 49 ? -3.02 21.062 -4.371 1 88 49 GLY B C 1
ATOM 2201 O O . GLY B 1 49 ? -3.812 20.125 -4.523 1 88 49 GLY B O 1
ATOM 2202 N N . GLY B 1 50 ? -2.312 21.297 -3.219 1 90.81 50 GLY B N 1
ATOM 2203 C CA . GLY B 1 50 ? -2.711 20.734 -1.935 1 90.81 50 GLY B CA 1
ATOM 2204 C C . GLY B 1 50 ? -2.25 19.297 -1.734 1 90.81 50 GLY B C 1
ATOM 2205 O O . GLY B 1 50 ? -1.747 18.672 -2.666 1 90.81 50 GLY B O 1
ATOM 2206 N N . GLY B 1 51 ? -2.484 18.875 -0.497 1 94.62 51 GLY B N 1
ATOM 2207 C CA . GLY B 1 51 ? -2.158 17.516 -0.092 1 94.62 51 GLY B CA 1
ATOM 2208 C C . GLY B 1 51 ? -3.355 16.578 -0.113 1 94.62 51 GLY B C 1
ATOM 2209 O O . GLY B 1 51 ? -4.449 16.984 -0.519 1 94.62 51 GLY B O 1
ATOM 2210 N N . ARG B 1 52 ? -3.193 15.406 0.237 1 95.94 52 ARG B N 1
ATOM 2211 C CA . ARG B 1 52 ? -4.109 14.281 0.113 1 95.94 52 ARG B CA 1
ATOM 2212 C C . ARG B 1 52 ? -5.426 14.562 0.83 1 95.94 52 ARG B C 1
ATOM 2214 O O . ARG B 1 52 ? -6.5 14.211 0.333 1 95.94 52 ARG B O 1
ATOM 2221 N N . PHE B 1 53 ? -5.305 15.18 2.066 1 97.88 53 PHE B N 1
ATOM 2222 C CA . PHE B 1 53 ? -6.5 15.359 2.883 1 97.88 53 PHE B CA 1
ATOM 2223 C C . PHE B 1 53 ? -6.609 16.797 3.359 1 97.88 53 PHE B C 1
ATOM 2225 O O . PHE B 1 53 ? -7.074 17.062 4.473 1 97.88 53 PHE B O 1
ATOM 2232 N N . ASP B 1 54 ? -6.125 17.734 2.49 1 97.38 54 ASP B N 1
ATOM 2233 C CA . ASP B 1 54 ? -6.184 19.141 2.832 1 97.38 54 ASP B CA 1
ATOM 2234 C C . ASP B 1 54 ? -7.621 19.656 2.781 1 97.38 54 ASP B C 1
ATOM 2236 O O . ASP B 1 54 ? -8.469 19.094 2.096 1 97.38 54 ASP B O 1
ATOM 2240 N N . SER B 1 55 ? -7.844 20.734 3.496 1 97.12 55 SER B N 1
ATOM 2241 C CA . SER B 1 55 ? -9.133 21.422 3.508 1 97.12 55 SER B CA 1
ATOM 2242 C C . SER B 1 55 ? -9.406 22.109 2.178 1 97.12 55 SER B C 1
ATOM 2244 O O . SER B 1 55 ? -8.477 22.578 1.514 1 97.12 55 SER B O 1
ATOM 2246 N N . THR B 1 56 ? -10.664 22.109 1.782 1 97.06 56 THR B N 1
ATOM 2247 C CA . THR B 1 56 ? -11.18 22.875 0.65 1 97.06 56 THR B CA 1
ATOM 2248 C C . THR B 1 56 ? -12.438 23.641 1.044 1 97.06 56 THR B C 1
ATOM 2250 O O . THR B 1 56 ? -12.953 23.469 2.15 1 97.06 56 THR B O 1
ATOM 2253 N N . PRO B 1 57 ? -12.914 24.484 0.153 1 95.12 57 PRO B N 1
ATOM 2254 C CA . PRO B 1 57 ? -14.156 25.188 0.471 1 95.12 57 PRO B CA 1
ATOM 2255 C C . PRO B 1 57 ? -15.336 24.25 0.717 1 95.12 57 PRO B C 1
ATOM 2257 O O . PRO B 1 57 ? -16.328 24.641 1.337 1 95.12 57 PRO B O 1
ATOM 2260 N N . ASN B 1 58 ? -15.242 23.016 0.316 1 94.25 58 ASN B N 1
ATOM 2261 C CA . ASN B 1 58 ? -16.297 22.031 0.55 1 94.25 58 ASN B CA 1
ATOM 2262 C C . ASN B 1 58 ? -16.328 21.594 2.01 1 94.25 58 ASN B C 1
ATOM 2264 O O . ASN B 1 58 ? -17.344 21.078 2.484 1 94.25 58 ASN B O 1
ATOM 2268 N N . ASP B 1 59 ? -15.234 21.672 2.676 1 96.12 59 ASP B N 1
ATOM 2269 C CA . ASP B 1 59 ? -15.078 21.297 4.074 1 96.12 59 ASP B CA 1
ATOM 2270 C C . ASP B 1 59 ? -13.914 22.047 4.719 1 96.12 59 ASP B C 1
ATOM 2272 O O . ASP B 1 59 ? -12.75 21.672 4.527 1 96.12 59 ASP B O 1
ATOM 2276 N N . ARG B 1 60 ? -14.305 22.969 5.562 1 95.56 60 ARG B N 1
ATOM 2277 C CA . ARG B 1 60 ? -13.289 23.844 6.137 1 95.56 60 ARG B CA 1
ATOM 2278 C C . ARG B 1 60 ? -12.828 23.328 7.496 1 95.56 60 ARG B C 1
ATOM 2280 O O . ARG B 1 60 ? -13.641 23.141 8.406 1 95.56 60 ARG B O 1
ATOM 2287 N N . TYR B 1 61 ? -11.578 23.078 7.605 1 95.31 61 TYR B N 1
ATOM 2288 C CA . TYR B 1 61 ? -10.922 22.672 8.844 1 95.31 61 TYR B CA 1
ATOM 2289 C C . TYR B 1 61 ? -9.43 22.984 8.797 1 95.31 61 TYR B C 1
ATOM 2291 O O . TYR B 1 61 ? -8.867 23.219 7.723 1 95.31 61 TYR B O 1
ATOM 2299 N N . ALA B 1 62 ? -8.852 23.047 9.93 1 96.38 62 ALA B N 1
ATOM 2300 C CA . ALA B 1 62 ? -7.395 23.078 10.023 1 96.38 62 ALA B CA 1
ATOM 2301 C C . ALA B 1 62 ? -6.828 21.672 10.148 1 96.38 62 ALA B C 1
ATOM 2303 O O . ALA B 1 62 ? -7.508 20.75 10.633 1 96.38 62 ALA B O 1
ATOM 2304 N N . TYR B 1 63 ? -5.613 21.5 9.672 1 96.88 63 TYR B N 1
ATOM 2305 C CA . TYR B 1 63 ? -5.055 20.156 9.656 1 96.88 63 TYR B CA 1
ATOM 2306 C C . TYR B 1 63 ? -3.566 20.172 9.984 1 96.88 63 TYR B C 1
ATOM 2308 O O . TYR B 1 63 ? -2.902 21.203 9.797 1 96.88 63 TYR B O 1
ATOM 2316 N N . LEU B 1 64 ? -3.102 19.125 10.461 1 97 64 LEU B N 1
ATOM 2317 C CA . LEU B 1 64 ? -1.701 18.891 10.805 1 97 64 LEU B CA 1
ATOM 2318 C C . LEU B 1 64 ? -1.274 17.469 10.461 1 97 64 LEU B C 1
ATOM 2320 O O . LEU B 1 64 ? -1.834 16.516 10.984 1 97 64 LEU B O 1
ATOM 2324 N N . TYR B 1 65 ? -0.298 17.406 9.516 1 97.56 65 TYR B N 1
ATOM 2325 C CA . TYR B 1 65 ? 0.29 16.109 9.188 1 97.56 65 TYR B CA 1
ATOM 2326 C C . TYR B 1 65 ? 1.451 15.789 10.117 1 97.56 65 TYR B C 1
ATOM 2328 O O . TYR B 1 65 ? 2.246 16.672 10.461 1 97.56 65 TYR B O 1
ATOM 2336 N N . ALA B 1 66 ? 1.528 14.547 10.477 1 98.31 66 ALA B N 1
ATOM 2337 C CA . ALA B 1 66 ? 2.631 14.07 11.312 1 98.31 66 ALA B CA 1
ATOM 2338 C C . ALA B 1 66 ? 2.82 12.562 11.156 1 98.31 66 ALA B C 1
ATOM 2340 O O . ALA B 1 66 ? 2.109 11.914 10.383 1 98.31 66 ALA B O 1
ATOM 2341 N N . ALA B 1 67 ? 3.859 12.078 11.75 1 98.75 67 ALA B N 1
ATOM 2342 C CA . ALA B 1 67 ? 4.148 10.648 11.766 1 98.75 67 ALA B CA 1
ATOM 2343 C C . ALA B 1 67 ? 4.801 10.234 13.086 1 98.75 67 ALA B C 1
ATOM 2345 O O . ALA B 1 67 ? 5.492 11.039 13.719 1 98.75 67 ALA B O 1
ATOM 2346 N N . PRO B 1 68 ? 4.59 8.969 13.461 1 98.44 68 PRO B N 1
ATOM 2347 C CA . PRO B 1 68 ? 5.258 8.484 14.672 1 98.44 68 PRO B CA 1
ATOM 2348 C C . PRO B 1 68 ? 6.77 8.344 14.492 1 98.44 68 PRO B C 1
ATOM 2350 O O . PRO B 1 68 ? 7.504 8.266 15.484 1 98.44 68 PRO B O 1
ATOM 2353 N N . ARG B 1 69 ? 7.211 8.266 13.242 1 98.31 69 ARG B N 1
ATOM 2354 C CA . ARG B 1 69 ? 8.625 8.078 12.945 1 98.31 69 ARG B CA 1
ATOM 2355 C C . ARG B 1 69 ? 9.211 9.32 12.273 1 98.31 69 ARG B C 1
ATOM 2357 O O . ARG B 1 69 ? 8.602 9.883 11.359 1 98.31 69 ARG B O 1
ATOM 2364 N N . GLU B 1 70 ? 10.422 9.688 12.711 1 98.06 70 GLU B N 1
ATOM 2365 C CA . GLU B 1 70 ? 11.102 10.844 12.133 1 98.06 70 GLU B CA 1
ATOM 2366 C C . GLU B 1 70 ? 11.281 10.688 10.625 1 98.06 70 GLU B C 1
ATOM 2368 O O . GLU B 1 70 ? 10.961 11.594 9.859 1 98.06 70 GLU B O 1
ATOM 2373 N N . VAL B 1 71 ? 11.75 9.562 10.242 1 98 71 VAL B N 1
ATOM 2374 C CA . VAL B 1 71 ? 12.094 9.336 8.844 1 98 71 VAL B CA 1
ATOM 2375 C C . VAL B 1 71 ? 10.828 9.375 7.988 1 98 71 VAL B C 1
ATOM 2377 O O . VAL B 1 71 ? 10.852 9.859 6.855 1 98 71 VAL B O 1
ATOM 2380 N N . THR B 1 72 ? 9.727 8.852 8.523 1 98.38 72 THR B N 1
ATOM 2381 C CA . THR B 1 72 ? 8.469 8.906 7.785 1 98.38 72 THR B CA 1
ATOM 2382 C C . THR B 1 72 ? 8.055 10.352 7.523 1 98.38 72 THR B C 1
ATOM 2384 O O . THR B 1 72 ? 7.668 10.695 6.406 1 98.38 72 THR B O 1
ATOM 2387 N N . ALA B 1 73 ? 8.156 11.195 8.555 1 98.19 73 ALA B N 1
ATOM 2388 C CA . ALA B 1 73 ? 7.848 12.609 8.375 1 98.19 73 ALA B CA 1
ATOM 2389 C C . ALA B 1 73 ? 8.75 13.242 7.316 1 98.19 73 ALA B C 1
ATOM 2391 O O . ALA B 1 73 ? 8.281 14.023 6.484 1 98.19 73 ALA B O 1
ATOM 2392 N N . LEU B 1 74 ? 10.008 12.867 7.305 1 97.75 74 LEU B N 1
ATOM 2393 C CA . LEU B 1 74 ? 10.992 13.422 6.375 1 97.75 74 LEU B CA 1
ATOM 2394 C C . LEU B 1 74 ? 10.664 13.016 4.941 1 97.75 74 LEU B C 1
ATOM 2396 O O . LEU B 1 74 ? 10.57 13.875 4.055 1 97.75 74 LEU B O 1
ATOM 2400 N N . VAL B 1 75 ? 10.445 11.727 4.715 1 96.94 75 VAL B N 1
ATOM 2401 C CA . VAL B 1 75 ? 10.273 11.258 3.344 1 96.94 75 VAL B CA 1
ATOM 2402 C C . VAL B 1 75 ? 8.945 11.75 2.789 1 96.94 75 VAL B C 1
ATOM 2404 O O . VAL B 1 75 ? 8.844 12.102 1.61 1 96.94 75 VAL B O 1
ATOM 2407 N N . GLU B 1 76 ? 7.957 11.852 3.586 1 95.19 76 GLU B N 1
ATOM 2408 C CA . GLU B 1 76 ? 6.648 12.32 3.139 1 95.19 76 GLU B CA 1
ATOM 2409 C C . GLU B 1 76 ? 6.707 13.781 2.697 1 95.19 76 GLU B C 1
ATOM 2411 O O . GLU B 1 76 ? 6.023 14.172 1.751 1 95.19 76 GLU B O 1
ATOM 2416 N N . ARG B 1 77 ? 7.5 14.516 3.287 1 94.12 77 ARG B N 1
ATOM 2417 C CA . ARG B 1 77 ? 7.539 15.945 3.004 1 94.12 77 ARG B CA 1
ATOM 2418 C C . ARG B 1 77 ? 8.562 16.266 1.92 1 94.12 77 ARG B C 1
ATOM 2420 O O . ARG B 1 77 ? 8.344 17.141 1.085 1 94.12 77 ARG B O 1
ATOM 2427 N N . LEU B 1 78 ? 9.656 15.523 1.884 1 94.06 78 LEU B N 1
ATOM 2428 C CA . LEU B 1 78 ? 10.805 15.977 1.1 1 94.06 78 LEU B CA 1
ATOM 2429 C C . LEU B 1 78 ? 10.93 15.172 -0.191 1 94.06 78 LEU B C 1
ATOM 2431 O O . LEU B 1 78 ? 11.578 15.617 -1.141 1 94.06 78 LEU B O 1
ATOM 2435 N N . VAL B 1 79 ? 10.297 13.992 -0.268 1 89.5 79 VAL B N 1
ATOM 2436 C CA . VAL B 1 79 ? 10.656 13.055 -1.325 1 89.5 79 VAL B CA 1
ATOM 2437 C C . VAL B 1 79 ? 9.438 12.773 -2.203 1 89.5 79 VAL B C 1
ATOM 2439 O O . VAL B 1 79 ? 9.547 12.102 -3.23 1 89.5 79 VAL B O 1
ATOM 2442 N N . ARG B 1 80 ? 8.305 13.289 -1.994 1 80.69 80 ARG B N 1
ATOM 2443 C CA . ARG B 1 80 ? 7.023 12.914 -2.578 1 80.69 80 ARG B CA 1
ATOM 2444 C C . ARG B 1 80 ? 7.051 13.055 -4.094 1 80.69 80 ARG B C 1
ATOM 2446 O O . ARG B 1 80 ? 6.375 12.305 -4.805 1 80.69 80 ARG B O 1
ATOM 2453 N N . ASP B 1 81 ? 7.867 13.82 -4.691 1 77.69 81 ASP B N 1
ATOM 2454 C CA . ASP B 1 81 ? 7.805 14.062 -6.129 1 77.69 81 ASP B CA 1
ATOM 2455 C C . ASP B 1 81 ? 9.078 13.578 -6.82 1 77.69 81 ASP B C 1
ATOM 2457 O O . ASP B 1 81 ? 9.305 13.875 -7.996 1 77.69 81 ASP B O 1
ATOM 2461 N N . MET B 1 82 ? 9.812 12.734 -6.133 1 86 82 MET B N 1
ATOM 2462 C CA . MET B 1 82 ? 11.102 12.352 -6.703 1 86 82 MET B CA 1
ATOM 2463 C C . MET B 1 82 ? 11.016 10.984 -7.383 1 86 82 MET B C 1
ATOM 2465 O O . MET B 1 82 ? 10.469 10.039 -6.816 1 86 82 MET B O 1
ATOM 2469 N N . ARG B 1 83 ? 11.625 10.914 -8.594 1 85.44 83 ARG B N 1
ATOM 2470 C CA . ARG B 1 83 ? 11.609 9.68 -9.375 1 85.44 83 ARG B CA 1
ATOM 2471 C C . ARG B 1 83 ? 13.023 9.125 -9.547 1 85.44 83 ARG B C 1
ATOM 2473 O O . ARG B 1 83 ? 13.992 9.883 -9.555 1 85.44 83 ARG B O 1
ATOM 2480 N N . PHE B 1 84 ? 13.109 7.844 -9.75 1 89.81 84 PHE B N 1
ATOM 2481 C CA . PHE B 1 84 ? 14.367 7.238 -10.18 1 89.81 84 PHE B CA 1
ATOM 2482 C C . PHE B 1 84 ? 14.625 7.508 -11.656 1 89.81 84 PHE B C 1
ATOM 2484 O O . PHE B 1 84 ? 13.68 7.578 -12.453 1 89.81 84 PHE B O 1
ATOM 2491 N N . ASP B 1 85 ? 15.891 7.668 -11.977 1 86.88 85 ASP B N 1
ATOM 2492 C CA . ASP B 1 85 ? 16.219 7.992 -13.367 1 86.88 85 ASP B CA 1
ATOM 2493 C C . ASP B 1 85 ? 16.484 6.727 -14.18 1 86.88 85 ASP B C 1
ATOM 2495 O O . ASP B 1 85 ? 16.781 6.797 -15.367 1 86.88 85 ASP B O 1
ATOM 2499 N N . GLY B 1 86 ? 16.5 5.539 -13.516 1 88.31 86 GLY B N 1
ATOM 2500 C CA . GLY B 1 86 ? 16.672 4.273 -14.203 1 88.31 86 GLY B CA 1
ATOM 2501 C C . GLY B 1 86 ? 18.109 3.967 -14.539 1 88.31 86 GLY B C 1
ATOM 2502 O O . GLY B 1 86 ? 18.406 3.006 -15.258 1 88.31 86 GLY B O 1
ATOM 2503 N N . ARG B 1 87 ? 19.062 4.77 -14.07 1 91.25 87 ARG B N 1
ATOM 2504 C CA . ARG B 1 87 ? 20.469 4.594 -14.406 1 91.25 87 ARG B CA 1
ATOM 2505 C C . ARG B 1 87 ? 21.266 4.137 -13.195 1 91.25 87 ARG B C 1
ATOM 2507 O O . ARG B 1 87 ? 22.5 4.082 -13.242 1 91.25 87 ARG B O 1
ATOM 2514 N N . GLY B 1 88 ? 20.547 3.869 -12.102 1 89 88 GLY B N 1
ATOM 2515 C CA . GLY B 1 88 ? 21.203 3.367 -10.906 1 89 88 GLY B CA 1
ATOM 2516 C C . GLY B 1 88 ? 21.719 4.473 -10 1 89 88 GLY B C 1
ATOM 2517 O O . GLY B 1 88 ? 22.344 4.199 -8.969 1 89 88 GLY B O 1
ATOM 2518 N N . ASN B 1 89 ? 21.469 5.684 -10.383 1 90.62 89 ASN B N 1
ATOM 2519 C CA . ASN B 1 89 ? 21.875 6.816 -9.555 1 90.62 89 ASN B CA 1
ATOM 2520 C C . ASN B 1 89 ? 20.891 7.055 -8.414 1 90.62 89 ASN B C 1
ATOM 2522 O O . ASN B 1 89 ? 19.688 6.773 -8.555 1 90.62 89 ASN B O 1
ATOM 2526 N N . PRO B 1 90 ? 21.516 7.5 -7.324 1 92.56 90 PRO B N 1
ATOM 2527 C CA . PRO B 1 90 ? 20.578 7.93 -6.289 1 92.56 90 PRO B CA 1
ATOM 2528 C C . PRO B 1 90 ? 19.719 9.117 -6.727 1 92.56 90 PRO B C 1
ATOM 2530 O O . PRO B 1 90 ? 20.094 9.844 -7.652 1 92.56 90 PRO B O 1
ATOM 2533 N N . ARG B 1 91 ? 18.609 9.219 -6.125 1 93.56 91 ARG B N 1
ATOM 2534 C CA . ARG B 1 91 ? 17.844 10.453 -6.273 1 93.56 91 ARG B CA 1
ATOM 2535 C C . ARG B 1 91 ? 18.5 11.602 -5.512 1 93.56 91 ARG B C 1
ATOM 2537 O O . ARG B 1 91 ? 18.969 11.422 -4.391 1 93.56 91 ARG B O 1
ATOM 2544 N N . ILE B 1 92 ? 18.5 12.719 -6.172 1 94.06 92 ILE B N 1
ATOM 2545 C CA . ILE B 1 92 ? 19.172 13.859 -5.559 1 94.06 92 ILE B CA 1
ATOM 2546 C C . ILE B 1 92 ? 18.125 14.844 -5.02 1 94.06 92 ILE B C 1
ATOM 2548 O O . ILE B 1 92 ? 17.297 15.359 -5.777 1 94.06 92 ILE B O 1
ATOM 2552 N N . LEU B 1 93 ? 18.203 15.07 -3.717 1 95.5 93 LEU B N 1
ATOM 2553 C CA . LEU B 1 93 ? 17.375 16.094 -3.07 1 95.5 93 LEU B CA 1
ATOM 2554 C C . LEU B 1 93 ? 18.062 17.453 -3.113 1 95.5 93 LEU B C 1
ATOM 2556 O O . LEU B 1 93 ? 19.094 17.656 -2.453 1 95.5 93 LEU B O 1
ATOM 2560 N N . PRO B 1 94 ? 17.5 18.344 -3.867 1 93.38 94 PRO B N 1
ATOM 2561 C CA . PRO B 1 94 ? 18.141 19.656 -3.916 1 93.38 94 PRO B CA 1
ATOM 2562 C C . PRO B 1 94 ? 18.172 20.344 -2.555 1 93.38 94 PRO B C 1
ATOM 2564 O O . PRO B 1 94 ? 17.203 20.25 -1.79 1 93.38 94 PRO B O 1
ATOM 2567 N N . ARG B 1 95 ? 19.188 21.078 -2.318 1 93.5 95 ARG B N 1
ATOM 2568 C CA . ARG B 1 95 ? 19.359 21.766 -1.047 1 93.5 95 ARG B CA 1
ATOM 2569 C C . ARG B 1 95 ? 18.234 22.781 -0.812 1 93.5 95 ARG B C 1
ATOM 2571 O O . ARG B 1 95 ? 17.828 23 0.328 1 93.5 95 ARG B O 1
ATOM 2578 N N . LYS B 1 96 ? 17.766 23.328 -1.862 1 93.06 96 LYS B N 1
ATOM 2579 C CA . LYS B 1 96 ? 16.719 24.328 -1.747 1 93.06 96 LYS B CA 1
ATOM 2580 C C . LYS B 1 96 ? 15.453 23.734 -1.128 1 93.06 96 LYS B C 1
ATOM 2582 O O . LYS B 1 96 ? 14.672 24.453 -0.498 1 93.06 96 LYS B O 1
ATOM 2587 N N . GLU B 1 97 ? 15.25 22.422 -1.255 1 93.19 97 GLU B N 1
ATOM 2588 C CA . GLU B 1 97 ? 14.062 21.75 -0.736 1 93.19 97 GLU B CA 1
ATOM 2589 C C . GLU B 1 97 ? 14.133 21.609 0.781 1 93.19 97 GLU B C 1
ATOM 2591 O O . GLU B 1 97 ? 13.109 21.406 1.437 1 93.19 97 GLU B O 1
ATOM 2596 N N . VAL B 1 98 ? 15.336 21.719 1.31 1 95.56 98 VAL B N 1
ATOM 2597 C CA . VAL B 1 98 ? 15.484 21.562 2.752 1 95.56 98 VAL B CA 1
ATOM 2598 C C . VAL B 1 98 ? 15.672 22.922 3.406 1 95.56 98 VAL B C 1
ATOM 2600 O O . VAL B 1 98 ? 15.578 23.062 4.629 1 95.56 98 VAL B O 1
ATOM 2603 N N . ALA B 1 99 ? 15.922 23.969 2.596 1 95.25 99 ALA B N 1
ATOM 2604 C CA . ALA B 1 99 ? 16.125 25.328 3.119 1 95.25 99 ALA B CA 1
ATOM 2605 C C . ALA B 1 99 ? 14.898 25.812 3.875 1 95.25 99 ALA B C 1
ATOM 2607 O O . ALA B 1 99 ? 13.773 25.734 3.369 1 95.25 99 ALA B O 1
ATOM 2608 N N . GLY B 1 100 ? 15.109 26.25 5.109 1 96.25 100 GLY B N 1
ATOM 2609 C CA . GLY B 1 100 ? 14.047 26.844 5.91 1 96.25 100 GLY B CA 1
ATOM 2610 C C . GLY B 1 100 ? 13.094 25.812 6.484 1 96.25 100 GLY B C 1
ATOM 2611 O O . GLY B 1 100 ? 12.047 26.156 7.031 1 96.25 100 GLY B O 1
ATOM 2612 N N . LYS B 1 101 ? 13.461 24.516 6.316 1 97.12 101 LYS B N 1
ATOM 2613 C CA . LYS B 1 101 ? 12.609 23.469 6.855 1 97.12 101 LYS B CA 1
ATOM 2614 C C . LYS B 1 101 ? 13.141 22.969 8.195 1 97.12 101 LYS B C 1
ATOM 2616 O O . LYS B 1 101 ? 14.352 23 8.445 1 97.12 101 LYS B O 1
ATOM 2621 N N . ARG B 1 102 ? 12.242 22.578 9.016 1 96.88 102 ARG B N 1
ATOM 2622 C CA . ARG B 1 102 ? 12.609 22.047 10.328 1 96.88 102 ARG B CA 1
ATOM 2623 C C . ARG B 1 102 ? 11.805 20.797 10.656 1 96.88 102 ARG B C 1
ATOM 2625 O O . ARG B 1 102 ? 10.617 20.719 10.344 1 96.88 102 ARG B O 1
ATOM 2632 N N . LEU B 1 103 ? 12.469 19.797 11.281 1 98.19 103 LEU B N 1
ATOM 2633 C CA . LEU B 1 103 ? 11.828 18.641 11.891 1 98.19 103 LEU B CA 1
ATOM 2634 C C . LEU B 1 103 ? 11.539 18.906 13.367 1 98.19 103 LEU B C 1
ATOM 2636 O O . LEU B 1 103 ? 12.453 19.141 14.156 1 98.19 103 LEU B O 1
ATOM 2640 N N . SER B 1 104 ? 10.266 18.891 13.711 1 97.81 104 SER B N 1
ATOM 2641 C CA . SER B 1 104 ? 9.859 19.141 15.094 1 97.81 104 SER B CA 1
ATOM 2642 C C . SER B 1 104 ? 9.164 17.922 15.688 1 97.81 104 SER B C 1
ATOM 2644 O O . SER B 1 104 ? 8.703 17.047 14.961 1 97.81 104 SER B O 1
ATOM 2646 N N . GLN B 1 105 ? 9.203 17.906 16.953 1 97.75 105 GLN B N 1
ATOM 2647 C CA . GLN B 1 105 ? 8.484 16.906 17.734 1 97.75 105 GLN B CA 1
ATOM 2648 C C . GLN B 1 105 ? 7.297 17.516 18.469 1 97.75 105 GLN B C 1
ATOM 2650 O O . GLN B 1 105 ? 7.426 18.578 19.094 1 97.75 105 GLN B O 1
ATOM 2655 N N . VAL B 1 106 ? 6.184 16.875 18.344 1 97.56 106 VAL B N 1
ATOM 2656 C CA . VAL B 1 106 ? 4.996 17.266 19.094 1 97.56 106 VAL B CA 1
ATOM 2657 C C . VAL B 1 106 ? 4.441 16.062 19.859 1 97.56 106 VAL B C 1
ATOM 2659 O O . VAL B 1 106 ? 4.812 14.922 19.578 1 97.56 106 VAL B O 1
ATOM 2662 N N . ARG B 1 107 ? 3.666 16.328 20.797 1 97.88 107 ARG B N 1
ATOM 2663 C CA . ARG B 1 107 ? 3.004 15.25 21.531 1 97.88 107 ARG B CA 1
ATOM 2664 C C . ARG B 1 107 ? 1.503 15.5 21.641 1 97.88 107 ARG B C 1
ATOM 2666 O O . ARG B 1 107 ? 1.069 16.641 21.766 1 97.88 107 ARG B O 1
ATOM 2673 N N . LEU B 1 108 ? 0.719 14.422 21.625 1 97.62 108 LEU B N 1
ATOM 2674 C CA . LEU B 1 108 ? -0.721 14.523 21.828 1 97.62 108 LEU B CA 1
ATOM 2675 C C . LEU B 1 108 ? -1.03 15 23.25 1 97.62 108 LEU B C 1
ATOM 2677 O O . LEU B 1 108 ? -0.481 14.477 24.219 1 97.62 108 LEU B O 1
ATOM 2681 N N . THR B 1 109 ? -1.965 15.93 23.359 1 96.94 109 THR B N 1
ATOM 2682 C CA . THR B 1 109 ? -2.295 16.484 24.656 1 96.94 109 THR B CA 1
ATOM 2683 C C . THR B 1 109 ? -3.455 15.734 25.297 1 96.94 109 THR B C 1
ATOM 2685 O O . THR B 1 109 ? -3.736 15.906 26.484 1 96.94 109 THR B O 1
ATOM 2688 N N . ARG B 1 110 ? -4.137 14.922 24.562 1 96.19 110 ARG B N 1
ATOM 2689 C CA . ARG B 1 110 ? -5.254 14.086 24.984 1 96.19 110 ARG B CA 1
ATOM 2690 C C . ARG B 1 110 ? -5.379 12.844 24.109 1 96.19 110 ARG B C 1
ATOM 2692 O O . ARG B 1 110 ? -4.676 12.719 23.109 1 96.19 110 ARG B O 1
ATOM 2699 N N . ASP B 1 111 ? -6.168 12.016 24.641 1 97.44 111 ASP B N 1
ATOM 2700 C CA . ASP B 1 111 ? -6.508 10.891 23.766 1 97.44 111 ASP B CA 1
ATOM 2701 C C . ASP B 1 111 ? -7.199 11.367 22.5 1 97.44 111 ASP B C 1
ATOM 2703 O O . ASP B 1 111 ? -8.055 12.258 22.547 1 97.44 111 ASP B O 1
ATOM 2707 N N . VAL B 1 112 ? -6.77 10.781 21.406 1 96.94 112 VAL B N 1
ATOM 2708 C CA . VAL B 1 112 ? -7.355 11.172 20.125 1 96.94 112 VAL B CA 1
ATOM 2709 C C . VAL B 1 112 ? -7.918 9.938 19.422 1 96.94 112 VAL B C 1
ATOM 2711 O O . VAL B 1 112 ? -7.262 8.898 19.359 1 96.94 112 VAL B O 1
ATOM 2714 N N . SER B 1 113 ? -9.164 10.07 18.969 1 97.56 113 SER B N 1
ATOM 2715 C CA . SER B 1 113 ? -9.789 9.023 18.172 1 97.56 113 SER B CA 1
ATOM 2716 C C . SER B 1 113 ? -9.547 9.258 16.672 1 97.56 113 SER B C 1
ATOM 2718 O O . SER B 1 113 ? -9.867 10.328 16.156 1 97.56 113 SER B O 1
ATOM 2720 N N . LEU B 1 114 ? -8.969 8.219 15.992 1 98.62 114 LEU B N 1
ATOM 2721 C CA . LEU B 1 114 ? -8.609 8.328 14.586 1 98.62 114 LEU B CA 1
ATOM 2722 C C . LEU B 1 114 ? -9.352 7.285 13.758 1 98.62 114 LEU B C 1
ATOM 2724 O O . LEU B 1 114 ? -9.539 6.148 14.195 1 98.62 114 LEU B O 1
ATOM 2728 N N . VAL B 1 115 ? -9.789 7.684 12.562 1 98.81 115 VAL B N 1
ATOM 2729 C CA . VAL B 1 115 ? -10.188 6.68 11.586 1 98.81 115 VAL B CA 1
ATOM 2730 C C . VAL B 1 115 ? -8.969 5.879 11.133 1 98.81 115 VAL B C 1
ATOM 2732 O O . VAL B 1 115 ? -7.977 6.453 10.688 1 98.81 115 VAL B O 1
ATOM 2735 N N . ALA B 1 116 ? -9.094 4.555 11.305 1 98.81 116 ALA B N 1
ATOM 2736 C CA . ALA B 1 116 ? -8.008 3.674 10.898 1 98.81 116 ALA B CA 1
ATOM 2737 C C . ALA B 1 116 ? -8.117 3.318 9.414 1 98.81 116 ALA B C 1
ATOM 2739 O O . ALA B 1 116 ? -9.156 2.836 8.961 1 98.81 116 ALA B O 1
ATOM 2740 N N . LEU B 1 117 ? -7.113 3.635 8.664 1 98.62 117 LEU B N 1
ATOM 2741 C CA . LEU B 1 117 ? -6.953 3.252 7.262 1 98.62 117 LEU B CA 1
ATOM 2742 C C . LEU B 1 117 ? -5.672 2.447 7.062 1 98.62 117 LEU B C 1
ATOM 2744 O O . LEU B 1 117 ? -4.891 2.73 6.152 1 98.62 117 LEU B O 1
ATOM 2748 N N . LEU B 1 118 ? -5.5 1.437 7.898 1 98.25 118 LEU B N 1
ATOM 2749 C CA . LEU B 1 118 ? -4.203 0.792 8.07 1 98.25 118 LEU B CA 1
ATOM 2750 C C . LEU B 1 118 ? -4.188 -0.587 7.418 1 98.25 118 LEU B C 1
ATOM 2752 O O . LEU B 1 118 ? -3.125 -1.186 7.246 1 98.25 118 LEU B O 1
ATOM 2756 N N . SER B 1 119 ? -5.359 -1.119 7.113 1 97.44 119 SER B N 1
ATOM 2757 C CA . SER B 1 119 ? -5.516 -2.438 6.504 1 97.44 119 SER B CA 1
ATOM 2758 C C . SER B 1 119 ? -6.609 -2.428 5.441 1 97.44 119 SER B C 1
ATOM 2760 O O . SER B 1 119 ? -7.391 -1.479 5.355 1 97.44 119 SER B O 1
ATOM 2762 N N . ILE B 1 120 ? -6.613 -3.471 4.676 1 95.44 120 ILE B N 1
ATOM 2763 C CA . ILE B 1 120 ? -7.637 -3.543 3.639 1 95.44 120 ILE B CA 1
ATOM 2764 C C . ILE B 1 120 ? -9.016 -3.654 4.285 1 95.44 120 ILE B C 1
ATOM 2766 O O . ILE B 1 120 ? -9.953 -2.965 3.881 1 95.44 120 ILE B O 1
ATOM 2770 N N . PRO B 1 121 ? -9.219 -4.457 5.355 1 96.12 121 PRO B N 1
ATOM 2771 C CA . PRO B 1 121 ? -10.516 -4.402 6.031 1 96.12 121 PRO B CA 1
ATOM 2772 C C . PRO B 1 121 ? -10.875 -2.994 6.508 1 96.12 121 PRO B C 1
ATOM 2774 O O . PRO B 1 121 ? -12.039 -2.598 6.445 1 96.12 121 PRO B O 1
ATOM 2777 N N . ASP B 1 122 ? -9.906 -2.201 7.008 1 97.94 122 ASP B N 1
ATOM 2778 C CA . ASP B 1 122 ? -10.164 -0.803 7.336 1 97.94 122 ASP B CA 1
ATOM 2779 C C . ASP B 1 122 ? -10.672 -0.034 6.117 1 97.94 122 ASP B C 1
ATOM 2781 O O . ASP B 1 122 ? -11.68 0.664 6.199 1 97.94 122 ASP B O 1
ATOM 2785 N N . LEU B 1 123 ? -9.969 -0.195 5.035 1 97 123 LEU B N 1
ATOM 2786 C CA . LEU B 1 123 ? -10.297 0.527 3.811 1 97 123 LEU B CA 1
ATOM 2787 C C . LEU B 1 123 ? -11.633 0.056 3.242 1 97 123 LEU B C 1
ATOM 2789 O O . LEU B 1 123 ? -12.43 0.867 2.768 1 97 123 LEU B O 1
ATOM 2793 N N . ASN B 1 124 ? -11.852 -1.239 3.332 1 95.5 124 ASN B N 1
ATOM 2794 C CA . ASN B 1 124 ? -13.141 -1.76 2.898 1 95.5 124 ASN B CA 1
ATOM 2795 C C . ASN B 1 124 ? -14.289 -1.154 3.703 1 95.5 124 ASN B C 1
ATOM 2797 O O . ASN B 1 124 ? -15.359 -0.882 3.156 1 95.5 124 ASN B O 1
ATOM 2801 N N . SER B 1 125 ? -14.047 -0.946 4.969 1 96.62 125 SER B N 1
ATOM 2802 C CA . SER B 1 125 ? -15.094 -0.434 5.852 1 96.62 125 SER B CA 1
ATOM 2803 C C . SER B 1 125 ? -15.5 0.981 5.461 1 96.62 125 SER B C 1
ATOM 2805 O O . SER B 1 125 ? -16.547 1.475 5.898 1 96.62 125 SER B O 1
ATOM 2807 N N . VAL B 1 126 ? -14.68 1.656 4.645 1 96.88 126 VAL B N 1
ATOM 2808 C CA . VAL B 1 126 ? -15.023 2.986 4.152 1 96.88 126 VAL B CA 1
ATOM 2809 C C . VAL B 1 126 ? -15.172 2.953 2.633 1 96.88 126 VAL B C 1
ATOM 2811 O O . VAL B 1 126 ? -14.859 3.932 1.951 1 96.88 126 VAL B O 1
ATOM 2814 N N . GLN B 1 127 ? -15.484 1.868 2.164 1 94.69 127 GLN B N 1
ATOM 2815 C CA . GLN B 1 127 ? -15.945 1.654 0.795 1 94.69 127 GLN B CA 1
ATOM 2816 C C . GLN B 1 127 ? -14.789 1.771 -0.195 1 94.69 127 GLN B C 1
ATOM 2818 O O . GLN B 1 127 ? -14.969 2.244 -1.318 1 94.69 127 GLN B O 1
ATOM 2823 N N . GLN B 1 128 ? -13.586 1.479 0.26 1 94.12 128 GLN B N 1
ATOM 2824 C CA . GLN B 1 128 ? -12.43 1.376 -0.624 1 94.12 128 GLN B CA 1
ATOM 2825 C C . GLN B 1 128 ? -12.086 -0.082 -0.905 1 94.12 128 GLN B C 1
ATOM 2827 O O . GLN B 1 128 ? -11.914 -0.875 0.023 1 94.12 128 GLN B O 1
ATOM 2832 N N . GLY B 1 129 ? -11.914 -0.474 -2.156 1 91.56 129 GLY B N 1
ATOM 2833 C CA . GLY B 1 129 ? -11.602 -1.847 -2.518 1 91.56 129 GLY B CA 1
ATOM 2834 C C . GLY B 1 129 ? -10.117 -2.16 -2.443 1 91.56 129 GLY B C 1
ATOM 2835 O O . GLY B 1 129 ? -9.727 -3.328 -2.42 1 91.56 129 GLY B O 1
ATOM 2836 N N . ASP B 1 130 ? -9.289 -1.144 -2.447 1 92.38 130 ASP B N 1
ATOM 2837 C CA . ASP B 1 130 ? -7.84 -1.229 -2.332 1 92.38 130 ASP B CA 1
ATOM 2838 C C . ASP B 1 130 ? -7.273 -0.017 -1.595 1 92.38 130 ASP B C 1
ATOM 2840 O O . ASP B 1 130 ? -7.984 0.631 -0.821 1 92.38 130 ASP B O 1
ATOM 2844 N N . ASP B 1 131 ? -5.98 0.262 -1.86 1 94.44 131 ASP B N 1
ATOM 2845 C CA . ASP B 1 131 ? -5.359 1.292 -1.034 1 94.44 131 ASP B CA 1
ATOM 2846 C C . ASP B 1 131 ? -5.289 2.625 -1.775 1 94.44 131 ASP B C 1
ATOM 2848 O O . ASP B 1 131 ? -4.484 3.492 -1.432 1 94.44 131 ASP B O 1
ATOM 2852 N N . TRP B 1 132 ? -6.094 2.857 -2.742 1 94.38 132 TRP B N 1
ATOM 2853 C CA . TRP B 1 132 ? -6.066 4.059 -3.572 1 94.38 132 TRP B CA 1
ATOM 2854 C C . TRP B 1 132 ? -6.184 5.312 -2.717 1 94.38 132 TRP B C 1
ATOM 2856 O O . TRP B 1 132 ? -5.41 6.258 -2.881 1 94.38 132 TRP B O 1
ATOM 2866 N N . LEU B 1 133 ? -7.082 5.32 -1.751 1 96.56 133 LEU B N 1
ATOM 2867 C CA . LEU B 1 133 ? -7.359 6.516 -0.963 1 96.56 133 LEU B CA 1
ATOM 2868 C C . LEU B 1 133 ? -6.102 7.008 -0.259 1 96.56 133 LEU B C 1
ATOM 2870 O O . LEU B 1 133 ? -5.902 8.219 -0.11 1 96.56 133 LEU B O 1
ATOM 2874 N N . VAL B 1 134 ? -5.203 6.082 0.068 1 97 134 VAL B N 1
ATOM 2875 C CA . VAL B 1 134 ? -4.09 6.477 0.922 1 97 134 VAL B CA 1
ATOM 2876 C C . VAL B 1 134 ? -2.777 6.355 0.149 1 97 134 VAL B C 1
ATOM 2878 O O . VAL B 1 134 ? -1.739 6.855 0.591 1 97 134 VAL B O 1
ATOM 2881 N N . HIS B 1 135 ? -2.84 5.785 -1.084 1 94.94 135 HIS B N 1
ATOM 2882 C CA . HIS B 1 135 ? -1.587 5.602 -1.807 1 94.94 135 HIS B CA 1
ATOM 2883 C C . HIS B 1 135 ? -1.681 6.156 -3.223 1 94.94 135 HIS B C 1
ATOM 2885 O O . HIS B 1 135 ? -0.751 6.004 -4.02 1 94.94 135 HIS B O 1
ATOM 2891 N N . ALA B 1 136 ? -2.771 6.859 -3.553 1 93.12 136 ALA B N 1
ATOM 2892 C CA . ALA B 1 136 ? -2.861 7.512 -4.855 1 93.12 136 ALA B CA 1
ATOM 2893 C C . ALA B 1 136 ? -1.754 8.547 -5.027 1 93.12 136 ALA B C 1
ATOM 2895 O O . ALA B 1 136 ? -1.348 9.203 -4.059 1 93.12 136 ALA B O 1
ATOM 2896 N N . PRO B 1 137 ? -1.297 8.703 -6.25 1 90.19 137 PRO B N 1
ATOM 2897 C CA . PRO B 1 137 ? -0.298 9.75 -6.492 1 90.19 137 PRO B CA 1
ATOM 2898 C C . PRO B 1 137 ? -0.885 11.156 -6.418 1 90.19 137 PRO B C 1
ATOM 2900 O O . PRO B 1 137 ? -2.107 11.32 -6.449 1 90.19 137 PRO B O 1
ATOM 2903 N N . PRO B 1 138 ? 0.011 12.164 -6.371 1 90.12 138 PRO B N 1
ATOM 2904 C CA . PRO B 1 138 ? -0.429 13.555 -6.219 1 90.12 138 PRO B CA 1
ATOM 2905 C C . PRO B 1 138 ? -1.393 13.992 -7.32 1 90.12 138 PRO B C 1
ATOM 2907 O O . PRO B 1 138 ? -2.254 14.844 -7.086 1 90.12 138 PRO B O 1
ATOM 2910 N N . THR B 1 139 ? -1.366 13.375 -8.453 1 89.25 139 THR B N 1
ATOM 2911 C CA . THR B 1 139 ? -2.248 13.734 -9.562 1 89.25 139 THR B CA 1
ATOM 2912 C C . THR B 1 139 ? -3.699 13.398 -9.227 1 89.25 139 THR B C 1
ATOM 2914 O O . THR B 1 139 ? -4.621 13.852 -9.906 1 89.25 139 THR B O 1
ATOM 2917 N N . GLU B 1 140 ? -3.889 12.594 -8.164 1 92.94 140 GLU B N 1
ATOM 2918 C CA . GLU B 1 140 ? -5.234 12.164 -7.797 1 92.94 140 GLU B CA 1
ATOM 2919 C C . GLU B 1 140 ? -5.711 12.859 -6.527 1 92.94 140 GLU B C 1
ATOM 2921 O O . GLU B 1 140 ? -6.809 12.578 -6.035 1 92.94 140 GLU B O 1
ATOM 2926 N N . TYR B 1 141 ? -4.965 13.844 -5.992 1 94.38 141 TYR B N 1
ATOM 2927 C CA . TYR B 1 141 ? -5.23 14.391 -4.668 1 94.38 141 TYR B CA 1
ATOM 2928 C C . TYR B 1 141 ? -6.555 15.148 -4.641 1 94.38 141 TYR B C 1
ATOM 2930 O O . TYR B 1 141 ? -7.227 15.195 -3.607 1 94.38 141 TYR B O 1
ATOM 2938 N N . ALA B 1 142 ? -6.969 15.727 -5.781 1 95.12 142 ALA B N 1
ATOM 2939 C CA . ALA B 1 142 ? -8.281 16.375 -5.805 1 95.12 142 ALA B CA 1
ATOM 2940 C C . ALA B 1 142 ? -9.383 15.398 -5.398 1 95.12 142 ALA B C 1
ATOM 2942 O O . ALA B 1 142 ? -10.289 15.758 -4.641 1 95.12 142 ALA B O 1
ATOM 2943 N N . PHE B 1 143 ? -9.227 14.203 -5.844 1 95.25 143 PHE B N 1
ATOM 2944 C CA . PHE B 1 143 ? -10.25 13.195 -5.578 1 95.25 143 PHE B CA 1
ATOM 2945 C C . PHE B 1 143 ? -10.117 12.656 -4.156 1 95.25 143 PHE B C 1
ATOM 2947 O O . PHE B 1 143 ? -11.117 12.422 -3.482 1 95.25 143 PHE B O 1
ATOM 2954 N N . THR B 1 144 ? -8.922 12.445 -3.689 1 97.06 144 THR B N 1
ATOM 2955 C CA . THR B 1 144 ? -8.758 11.93 -2.334 1 97.06 144 THR B CA 1
ATOM 2956 C C . THR B 1 144 ? -9.234 12.945 -1.306 1 97.06 144 THR B C 1
ATOM 2958 O O . THR B 1 144 ? -9.758 12.578 -0.251 1 97.06 144 THR B O 1
ATOM 2961 N N . ARG B 1 145 ? -9.086 14.25 -1.604 1 96.81 145 ARG B N 1
ATOM 2962 C CA . ARG B 1 145 ? -9.617 15.281 -0.716 1 96.81 145 ARG B CA 1
ATOM 2963 C C . ARG B 1 145 ? -11.141 15.203 -0.624 1 96.81 145 ARG B C 1
ATOM 2965 O O . ARG B 1 145 ? -11.703 15.266 0.469 1 96.81 145 ARG B O 1
ATOM 2972 N N . ARG B 1 146 ? -11.734 15.016 -1.785 1 96.19 146 ARG B N 1
ATOM 2973 C CA . ARG B 1 146 ? -13.188 14.914 -1.797 1 96.19 146 ARG B CA 1
ATOM 2974 C C . ARG B 1 146 ? -13.656 13.703 -1.004 1 96.19 146 ARG B C 1
ATOM 2976 O O . ARG B 1 146 ? -14.602 13.797 -0.215 1 96.19 146 ARG B O 1
ATOM 2983 N N . TRP B 1 147 ? -13 12.609 -1.188 1 96.62 147 TRP B N 1
ATOM 2984 C CA . TRP B 1 147 ? -13.281 11.406 -0.42 1 96.62 147 TRP B CA 1
ATOM 2985 C C . TRP B 1 147 ? -13.031 11.633 1.066 1 96.62 147 TRP B C 1
ATOM 2987 O O . TRP B 1 147 ? -13.797 11.164 1.912 1 96.62 147 TRP B O 1
ATOM 2997 N N . GLY B 1 148 ? -11.93 12.344 1.376 1 97.69 148 GLY B N 1
ATOM 2998 C CA . GLY B 1 148 ? -11.625 12.68 2.756 1 97.69 148 GLY B CA 1
ATOM 2999 C C . GLY B 1 148 ? -12.719 13.492 3.428 1 97.69 148 GLY B C 1
ATOM 3000 O O . GLY B 1 148 ? -13.062 13.242 4.586 1 97.69 148 GLY B O 1
ATOM 3001 N N . HIS B 1 149 ? -13.242 14.43 2.697 1 97.62 149 HIS B N 1
ATOM 3002 C CA . HIS B 1 149 ? -14.352 15.227 3.219 1 97.62 149 HIS B CA 1
ATOM 3003 C C . HIS B 1 149 ? -15.555 14.352 3.533 1 97.62 149 HIS B C 1
ATOM 3005 O O . HIS B 1 149 ? -16.156 14.484 4.602 1 97.62 149 HIS B O 1
ATOM 3011 N N . TRP B 1 150 ? -15.883 13.5 2.596 1 97.75 150 TRP B N 1
ATOM 3012 C CA . TRP B 1 150 ? -16.984 12.562 2.824 1 97.75 150 TRP B CA 1
ATOM 3013 C C . TRP B 1 150 ? -16.719 11.719 4.066 1 97.75 150 TRP B C 1
ATOM 3015 O O . TRP B 1 150 ? -17.609 11.555 4.906 1 97.75 150 TRP B O 1
ATOM 3025 N N . LEU B 1 151 ? -15.539 11.242 4.273 1 98.06 151 LEU B N 1
ATOM 3026 C CA . LEU B 1 151 ? -15.188 10.375 5.395 1 98.06 151 LEU B CA 1
ATOM 3027 C C . LEU B 1 151 ? -15.234 11.141 6.711 1 98.06 151 LEU B C 1
ATOM 3029 O O . LEU B 1 151 ? -15.656 10.594 7.734 1 98.06 151 LEU B O 1
ATOM 3033 N N . ARG B 1 152 ? -14.852 12.383 6.711 1 97.81 152 ARG B N 1
ATOM 3034 C CA . ARG B 1 152 ? -14.961 13.227 7.898 1 97.81 152 ARG B CA 1
ATOM 3035 C C . ARG B 1 152 ? -16.422 13.398 8.312 1 97.81 152 ARG B C 1
ATOM 3037 O O . ARG B 1 152 ? -16.734 13.414 9.5 1 97.81 152 ARG B O 1
ATOM 3044 N N . GLU B 1 153 ? -17.266 13.5 7.301 1 97.38 153 GLU B N 1
ATOM 3045 C CA . GLU B 1 153 ? -18.688 13.586 7.602 1 97.38 153 GLU B CA 1
ATOM 3046 C C . GLU B 1 153 ? -19.203 12.273 8.18 1 97.38 153 GLU B C 1
ATOM 3048 O O . GLU B 1 153 ? -20.016 12.273 9.109 1 97.38 153 GLU B O 1
ATOM 3053 N N . GLU B 1 154 ? -18.766 11.156 7.605 1 97.62 154 GLU B N 1
ATOM 3054 C CA . GLU B 1 154 ? -19.188 9.828 8.047 1 97.62 154 GLU B CA 1
ATOM 3055 C C . GLU B 1 154 ? -18.688 9.539 9.469 1 97.62 154 GLU B C 1
ATOM 3057 O O . GLU B 1 154 ? -19.312 8.766 10.203 1 97.62 154 GLU B O 1
ATOM 3062 N N . ALA B 1 155 ? -17.578 10.141 9.836 1 97 155 ALA B N 1
ATOM 3063 C CA . ALA B 1 155 ? -16.938 9.945 11.133 1 97 155 ALA B CA 1
ATOM 3064 C C . ALA B 1 155 ? -16.688 11.281 11.82 1 97 155 ALA B C 1
ATOM 3066 O O . ALA B 1 155 ? -15.531 11.617 12.125 1 97 155 ALA B O 1
ATOM 3067 N N . ASP B 1 156 ? -17.688 11.938 12.203 1 92.62 156 ASP B N 1
ATOM 3068 C CA . ASP B 1 156 ? -17.594 13.336 12.609 1 92.62 156 ASP B CA 1
ATOM 3069 C C . ASP B 1 156 ? -16.984 13.461 14.008 1 92.62 156 ASP B C 1
ATOM 3071 O O . ASP B 1 156 ? -16.516 14.531 14.391 1 92.62 156 ASP B O 1
ATOM 3075 N N . SER B 1 157 ? -16.922 12.352 14.695 1 93.94 157 SER B N 1
ATOM 3076 C CA . SER B 1 157 ? -16.344 12.422 16.031 1 93.94 157 SER B CA 1
ATOM 3077 C C . SER B 1 157 ? -14.836 12.141 15.992 1 93.94 157 SER B C 1
ATOM 3079 O O . SER B 1 157 ? -14.141 12.312 17 1 93.94 157 SER B O 1
ATOM 3081 N N . ALA B 1 158 ? -14.359 11.664 14.875 1 96.56 158 ALA B N 1
ATOM 3082 C CA . ALA B 1 158 ? -12.938 11.383 14.758 1 96.56 158 ALA B CA 1
ATOM 3083 C C . ALA B 1 158 ? -12.133 12.664 14.594 1 96.56 158 ALA B C 1
ATOM 3085 O O . ALA B 1 158 ? -12.578 13.609 13.938 1 96.56 158 ALA B O 1
ATOM 3086 N N . GLN B 1 159 ? -10.891 12.648 15.109 1 96.94 159 GLN B N 1
ATOM 3087 C CA . GLN B 1 159 ? -10.062 13.844 15.078 1 96.94 159 GLN B CA 1
ATOM 3088 C C . GLN B 1 159 ? -8.961 13.727 14.023 1 96.94 159 GLN B C 1
ATOM 3090 O O . GLN B 1 159 ? -8.07 14.57 13.953 1 96.94 159 GLN B O 1
ATOM 3095 N N . GLY B 1 160 ? -8.969 12.68 13.227 1 98.19 160 GLY B N 1
ATOM 3096 C CA . GLY B 1 160 ? -7.973 12.523 12.18 1 98.19 160 GLY B CA 1
ATOM 3097 C C . GLY B 1 160 ? -8.031 11.164 11.5 1 98.19 160 GLY B C 1
ATOM 3098 O O . GLY B 1 160 ? -8.945 10.375 11.758 1 98.19 160 GLY B O 1
ATOM 3099 N N . PHE B 1 161 ? -7.148 10.977 10.539 1 98.81 161 PHE B N 1
ATOM 3100 C CA . PHE B 1 161 ? -6.926 9.711 9.852 1 98.81 161 PHE B CA 1
ATOM 3101 C C . PHE B 1 161 ? -5.52 9.188 10.117 1 98.81 161 PHE B C 1
ATOM 3103 O O . PHE B 1 161 ?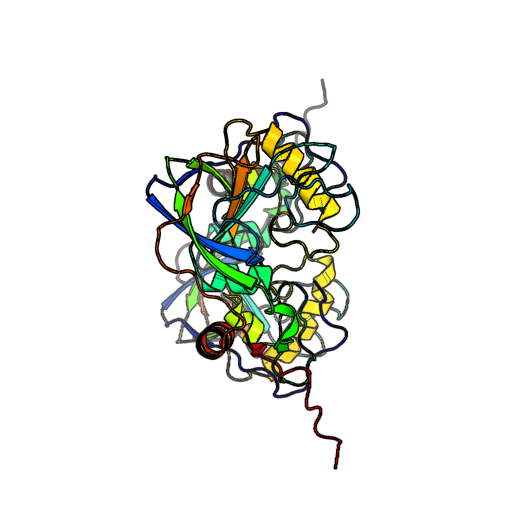 -4.566 9.961 10.203 1 98.81 161 PHE B O 1
ATOM 3110 N N . VAL B 1 162 ? -5.402 7.926 10.297 1 98.88 162 VAL B N 1
ATOM 3111 C CA . VAL B 1 162 ? -4.098 7.273 10.312 1 98.88 162 VAL B CA 1
ATOM 3112 C C . VAL B 1 162 ? -4.043 6.203 9.227 1 98.88 162 VAL B C 1
ATOM 3114 O O . VAL B 1 162 ? -5.008 5.457 9.031 1 98.88 162 VAL B O 1
ATOM 3117 N N . TRP B 1 163 ? -2.961 6.16 8.477 1 98.62 163 TRP B N 1
ATOM 3118 C CA . TRP B 1 163 ? -2.828 5.211 7.375 1 98.62 163 TRP B CA 1
ATOM 3119 C C . TRP B 1 163 ? -1.376 4.777 7.207 1 98.62 163 TRP B C 1
ATOM 3121 O O . TRP B 1 163 ? -0.476 5.336 7.836 1 98.62 163 TRP B O 1
ATOM 3131 N N . MET B 1 164 ? -1.198 3.732 6.43 1 97.75 164 MET B N 1
ATOM 3132 C CA . MET B 1 164 ? 0.153 3.32 6.062 1 97.75 164 MET B CA 1
ATOM 3133 C C . MET B 1 164 ? 0.76 4.285 5.051 1 97.75 164 MET B C 1
ATOM 3135 O O . MET B 1 164 ? 0.148 4.582 4.023 1 97.75 164 MET B O 1
ATOM 3139 N N . SER B 1 165 ? 1.972 4.746 5.316 1 97.38 165 SER B N 1
ATOM 3140 C CA . SER B 1 165 ? 2.623 5.77 4.508 1 97.38 165 SER B CA 1
ATOM 3141 C C . SER B 1 165 ? 2.916 5.258 3.1 1 97.38 165 SER B C 1
ATOM 3143 O O . SER B 1 165 ? 3.51 4.188 2.934 1 97.38 165 SER B O 1
ATOM 3145 N N . ARG B 1 166 ? 2.52 6.039 2.158 1 94.38 166 ARG B N 1
ATOM 3146 C CA . ARG B 1 166 ? 2.809 5.723 0.764 1 94.38 166 ARG B CA 1
ATOM 3147 C C . ARG B 1 166 ? 4.312 5.688 0.511 1 94.38 166 ARG B C 1
ATOM 3149 O O . ARG B 1 166 ? 4.793 4.875 -0.282 1 94.38 166 ARG B O 1
ATOM 3156 N N . LEU B 1 167 ? 5.059 6.5 1.215 1 95.38 167 LEU B N 1
ATOM 3157 C CA . LEU B 1 167 ? 6.469 6.684 0.887 1 95.38 167 LEU B CA 1
ATOM 3158 C C . LEU B 1 167 ? 7.359 6.051 1.949 1 95.38 167 LEU B C 1
ATOM 3160 O O . LEU B 1 167 ? 8.586 6.184 1.897 1 95.38 167 LEU B O 1
ATOM 3164 N N . ASP B 1 168 ? 6.699 5.344 2.891 1 97.19 168 ASP B N 1
ATOM 3165 C CA . ASP B 1 168 ? 7.5 4.688 3.918 1 97.19 168 ASP B CA 1
ATOM 3166 C C . ASP B 1 168 ? 6.75 3.506 4.527 1 97.19 168 ASP B C 1
ATOM 3168 O O . ASP B 1 168 ? 6.832 3.27 5.734 1 97.19 168 ASP B O 1
ATOM 3172 N N . MET B 1 169 ? 5.914 2.855 3.662 1 94.38 169 MET B N 1
ATOM 3173 C CA . MET B 1 169 ? 5.344 1.615 4.18 1 94.38 169 MET B CA 1
ATOM 3174 C C . MET B 1 169 ? 6.441 0.668 4.66 1 94.38 169 MET B C 1
ATOM 3176 O O . MET B 1 169 ? 7.551 0.679 4.125 1 94.38 169 MET B O 1
ATOM 3180 N N . PRO B 1 170 ? 6.125 -0.083 5.758 1 95.56 170 PRO B N 1
ATOM 3181 C CA . PRO B 1 170 ? 4.832 -0.284 6.418 1 95.56 170 PRO B CA 1
ATOM 3182 C C . PRO B 1 170 ? 4.594 0.697 7.562 1 95.56 170 PRO B C 1
ATOM 3184 O O . PRO B 1 170 ? 3.723 0.467 8.406 1 95.56 170 PRO B O 1
ATOM 3187 N N . HIS B 1 171 ? 5.312 1.818 7.645 1 97.75 171 HIS B N 1
ATOM 3188 C CA . HIS B 1 171 ? 5.164 2.771 8.734 1 97.75 171 HIS B CA 1
ATOM 3189 C C . HIS B 1 171 ? 3.984 3.707 8.492 1 97.75 171 HIS B C 1
ATOM 3191 O O . HIS B 1 171 ? 3.441 3.756 7.391 1 97.75 171 HIS B O 1
ATOM 3197 N N . GLU B 1 172 ? 3.627 4.418 9.594 1 98.38 172 GLU B N 1
ATOM 3198 C CA . GLU B 1 172 ? 2.344 5.117 9.555 1 98.38 172 GLU B CA 1
ATOM 3199 C C . GLU B 1 172 ? 2.535 6.613 9.312 1 98.38 172 GLU B C 1
ATOM 3201 O O . GLU B 1 172 ? 3.578 7.172 9.656 1 98.38 172 GLU B O 1
ATOM 3206 N N . SER B 1 173 ? 1.548 7.207 8.719 1 98.06 173 SER B N 1
ATOM 3207 C CA . SER B 1 173 ? 1.308 8.641 8.609 1 98.06 173 SER B CA 1
ATOM 3208 C C . SER B 1 173 ? -0.052 9.023 9.18 1 98.06 173 SER B C 1
ATOM 3210 O O . SER B 1 173 ? -0.933 8.172 9.32 1 98.06 173 SER B O 1
ATOM 3212 N N . LEU B 1 174 ? -0.169 10.289 9.516 1 97.94 174 LEU B N 1
ATOM 3213 C CA . LEU B 1 174 ? -1.413 10.734 10.133 1 97.94 174 LEU B CA 1
ATOM 3214 C C . LEU B 1 174 ? -1.726 12.18 9.742 1 97.94 174 LEU B C 1
ATOM 3216 O O . LEU B 1 174 ? -0.816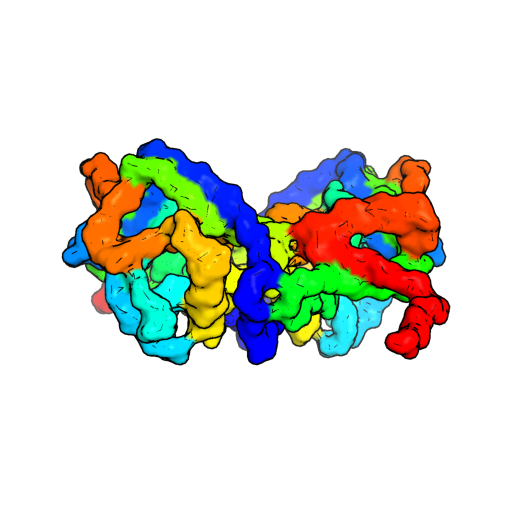 12.961 9.445 1 97.94 174 LEU B O 1
ATOM 3220 N N . VAL B 1 175 ? -3.02 12.484 9.695 1 98.44 175 VAL B N 1
ATOM 3221 C CA . VAL B 1 175 ? -3.494 13.867 9.664 1 98.44 175 VAL B CA 1
ATOM 3222 C C . VAL B 1 175 ? -4.473 14.102 10.805 1 98.44 175 VAL B C 1
ATOM 3224 O O . VAL B 1 175 ? -5.316 13.25 11.102 1 98.44 175 VAL B O 1
ATOM 3227 N N . LEU B 1 176 ? -4.277 15.148 11.516 1 98 176 LEU B N 1
ATOM 3228 C CA . LEU B 1 176 ? -5.199 15.609 12.555 1 98 176 LEU B CA 1
ATOM 3229 C C . LEU B 1 176 ? -6.035 16.781 12.055 1 98 176 LEU B C 1
ATOM 3231 O O . LEU B 1 176 ? -5.539 17.625 11.305 1 98 176 LEU B O 1
ATOM 3235 N N . PHE B 1 177 ? -7.238 16.766 12.508 1 97.12 177 PHE B N 1
ATOM 3236 C CA . PHE B 1 177 ? -8.156 17.844 12.133 1 97.12 177 PHE B CA 1
ATOM 3237 C C . PHE B 1 177 ? -8.5 18.703 13.336 1 97.12 177 PHE B C 1
ATOM 3239 O O . PHE B 1 177 ? -8.68 18.188 14.445 1 97.12 177 PHE B O 1
ATOM 3246 N N . ASP B 1 178 ? -8.617 19.922 13.094 1 90.06 178 ASP B N 1
ATOM 3247 C CA . ASP B 1 178 ? -9.039 20.891 14.102 1 90.06 178 ASP B CA 1
ATOM 3248 C C . ASP B 1 178 ? -9.93 21.969 13.492 1 90.06 178 ASP B C 1
ATOM 3250 O O . ASP B 1 178 ? -9.883 22.219 12.281 1 90.06 178 ASP B O 1
ATOM 3254 N N . GLY B 1 179 ? -10.82 22.5 14.359 1 78.88 179 GLY B N 1
ATOM 3255 C CA . GLY B 1 179 ? -11.672 23.578 13.898 1 78.88 179 GLY B CA 1
ATOM 3256 C C . GLY B 1 179 ? -10.922 24.875 13.68 1 78.88 179 GLY B C 1
ATOM 3257 O O . GLY B 1 179 ? -11.43 25.781 13.023 1 78.88 179 GLY B O 1
ATOM 3258 N N . GLY B 1 180 ? -9.75 25 14.258 1 74.12 180 GLY B N 1
ATOM 3259 C CA . GLY B 1 180 ? -8.93 26.203 14.109 1 74.12 180 GLY B CA 1
ATOM 3260 C C . GLY B 1 180 ? -7.445 25.922 14.258 1 74.12 180 GLY B C 1
ATOM 3261 O O . GLY B 1 180 ? -7.031 24.781 14.43 1 74.12 180 GLY B O 1
ATOM 3262 N N . THR B 1 181 ? -6.66 27 14.047 1 71.62 181 THR B N 1
ATOM 3263 C CA . THR B 1 181 ? -5.207 26.906 14.016 1 71.62 181 THR B CA 1
ATOM 3264 C C . THR B 1 181 ? -4.66 26.516 15.383 1 71.62 181 THR B C 1
ATOM 3266 O O . THR B 1 181 ? -3.574 25.953 15.492 1 71.62 181 THR B O 1
ATOM 3269 N N . SER B 1 182 ? -5.406 26.953 16.359 1 63.03 182 SER B N 1
ATOM 3270 C CA . SER B 1 182 ? -4.914 26.766 17.719 1 63.03 182 SER B CA 1
ATOM 3271 C C . SER B 1 182 ? -5.449 25.484 18.328 1 63.03 182 SER B C 1
ATOM 3273 O O . SER B 1 182 ? -5.852 25.469 19.5 1 63.03 182 SER B O 1
ATOM 3275 N N . GLY B 1 183 ? -5.402 24.422 17.641 1 66 183 GLY B N 1
ATOM 3276 C CA . GLY B 1 183 ? -5.965 23.219 18.219 1 66 183 GLY B CA 1
ATOM 3277 C C . GLY B 1 183 ? -5.219 22.75 19.453 1 66 183 GLY B C 1
ATOM 3278 O O . GLY B 1 183 ? -4.117 23.219 19.75 1 66 183 GLY B O 1
ATOM 3279 N N . ASP B 1 184 ? -5.855 22.125 20.375 1 85.94 184 ASP B N 1
ATOM 3280 C CA . ASP B 1 184 ? -5.348 21.625 21.656 1 85.94 184 ASP B CA 1
ATOM 3281 C C . ASP B 1 184 ? -5.012 20.141 21.562 1 85.94 184 ASP B C 1
ATOM 3283 O O . ASP B 1 184 ? -4.871 19.469 22.578 1 85.94 184 ASP B O 1
ATOM 3287 N N . LEU B 1 185 ? -4.875 19.734 20.312 1 95.06 185 LEU B N 1
ATOM 3288 C CA . LEU B 1 185 ? -4.652 18.297 20.172 1 95.06 185 LEU B CA 1
ATOM 3289 C C . LEU B 1 185 ? -3.176 17.953 20.359 1 95.06 185 LEU B C 1
ATOM 3291 O O . LEU B 1 185 ? -2.838 16.844 20.75 1 95.06 185 LEU B O 1
ATOM 3295 N N . VAL B 1 186 ? -2.293 18.953 20.016 1 96.75 186 VAL B N 1
ATOM 3296 C CA . VAL B 1 186 ? -0.864 18.688 20.125 1 96.75 186 VAL B CA 1
ATOM 3297 C C . VAL B 1 186 ? -0.162 19.875 20.766 1 96.75 186 VAL B C 1
ATOM 3299 O O . VAL B 1 186 ? -0.681 21 20.75 1 96.75 186 VAL B O 1
ATOM 3302 N N . GLU B 1 187 ? 0.943 19.609 21.344 1 95.94 187 GLU B N 1
ATOM 3303 C CA . GLU B 1 187 ? 1.86 20.625 21.844 1 95.94 187 GLU B CA 1
ATOM 3304 C C . GLU B 1 187 ? 3.309 20.281 21.5 1 95.94 187 GLU B C 1
ATOM 3306 O O . GLU B 1 187 ? 3.639 19.109 21.297 1 95.94 187 GLU B O 1
ATOM 3311 N N . ALA B 1 188 ? 4.09 21.312 21.422 1 94.19 188 ALA B N 1
ATOM 3312 C CA . ALA B 1 188 ? 5.516 21.078 21.234 1 94.19 188 ALA B CA 1
ATOM 3313 C C . ALA B 1 188 ? 6.125 20.375 22.438 1 94.19 188 ALA B C 1
ATOM 3315 O O . ALA B 1 188 ? 5.781 20.688 23.578 1 94.19 188 ALA B O 1
ATOM 3316 N N . THR B 1 189 ? 6.973 19.312 22.375 1 92.5 189 THR B N 1
ATOM 3317 C CA . THR B 1 189 ? 7.574 18.578 23.469 1 92.5 189 THR B CA 1
ATOM 3318 C C . THR B 1 189 ? 8.641 19.422 24.172 1 92.5 189 THR B C 1
ATOM 3320 O O . THR B 1 189 ? 9.039 19.109 25.297 1 92.5 189 THR B O 1
ATOM 3323 N N . GLY B 1 190 ? 9.172 20.406 23.719 1 84.94 190 GLY B N 1
ATOM 3324 C CA . GLY B 1 190 ? 10.266 21.203 24.266 1 84.94 190 GLY B CA 1
ATOM 3325 C C . GLY B 1 190 ? 11.633 20.75 23.781 1 84.94 190 GLY B C 1
ATOM 3326 O O . GLY B 1 190 ? 12.633 21.438 24 1 84.94 190 GLY B O 1
ATOM 3327 N N . LEU B 1 191 ? 11.648 19.531 23.234 1 88.94 191 LEU B N 1
ATOM 3328 C CA . LEU B 1 191 ? 12.914 19.094 22.656 1 88.94 191 LEU B CA 1
ATOM 3329 C C . LEU B 1 191 ? 13.266 19.938 21.438 1 88.94 191 LEU B C 1
ATOM 3331 O O . LEU B 1 191 ? 12.383 20.328 20.672 1 88.94 191 LEU B O 1
ATOM 3335 N N . PRO B 1 192 ? 14.547 20.25 21.344 1 91.31 192 PRO B N 1
ATOM 3336 C CA . PRO B 1 192 ? 14.945 21.125 20.234 1 91.31 192 PRO B CA 1
ATOM 3337 C C . PRO B 1 192 ? 14.633 20.516 18.859 1 91.31 192 PRO B C 1
ATOM 3339 O O . PRO B 1 192 ? 14.922 19.328 18.625 1 91.31 192 PRO B O 1
ATOM 3342 N N . PRO B 1 193 ? 14.047 21.281 18.062 1 95.31 193 PRO B N 1
ATOM 3343 C CA . PRO B 1 193 ? 13.852 20.828 16.672 1 95.31 193 PRO B CA 1
ATOM 3344 C C . PRO B 1 193 ? 15.164 20.719 15.898 1 95.31 193 PRO B C 1
ATOM 3346 O O . PRO B 1 193 ? 16.203 21.156 16.375 1 95.31 193 PRO B O 1
ATOM 3349 N N . ARG B 1 194 ? 15.109 20.031 14.766 1 97 194 ARG B N 1
ATOM 3350 C CA . ARG B 1 194 ? 16.234 19.969 13.844 1 97 194 ARG B CA 1
ATOM 3351 C C . ARG B 1 194 ? 16.016 20.906 12.656 1 97 194 ARG B C 1
ATOM 3353 O O . ARG B 1 194 ? 15.148 20.656 11.82 1 97 194 ARG B O 1
ATOM 3360 N N . ASN B 1 195 ? 16.812 21.938 12.641 1 97.31 195 ASN B N 1
ATOM 3361 C CA . ASN B 1 195 ? 16.812 22.75 11.43 1 97.31 195 ASN B CA 1
ATOM 3362 C C . ASN B 1 195 ? 17.531 22.047 10.281 1 97.31 195 ASN B C 1
ATOM 3364 O O . ASN B 1 195 ? 18.766 21.922 10.297 1 97.31 195 ASN B O 1
ATOM 3368 N N . LEU B 1 196 ? 16.844 21.656 9.234 1 97.25 196 LEU B N 1
ATOM 3369 C CA . LEU B 1 196 ? 17.312 20.641 8.297 1 97.25 196 LEU B CA 1
ATOM 3370 C C . LEU B 1 196 ? 18.359 21.219 7.348 1 97.25 196 LEU B C 1
ATOM 3372 O O . LEU B 1 196 ? 19.062 20.469 6.668 1 97.25 196 LEU B O 1
ATOM 3376 N N . ASP B 1 197 ? 18.484 22.578 7.332 1 95.06 197 ASP B N 1
ATOM 3377 C CA . ASP B 1 197 ? 19.453 23.188 6.426 1 95.06 197 ASP B CA 1
ATOM 3378 C C . ASP B 1 197 ? 20.734 23.547 7.16 1 95.06 197 ASP B C 1
ATOM 3380 O O . ASP B 1 197 ? 21.641 24.156 6.582 1 95.06 197 ASP B O 1
ATOM 3384 N N . GLU B 1 198 ? 20.844 23.188 8.398 1 95.44 198 GLU B N 1
ATOM 3385 C CA . GLU B 1 198 ? 22.094 23.375 9.133 1 95.44 198 GLU B CA 1
ATOM 3386 C C . GLU B 1 198 ? 23.062 22.219 8.891 1 95.44 198 GLU B C 1
ATOM 3388 O O . GLU B 1 198 ? 22.641 21.062 8.781 1 95.44 198 GLU B O 1
ATOM 3393 N N . PRO B 1 199 ? 24.375 22.484 8.883 1 93.31 199 PRO B N 1
ATOM 3394 C CA . PRO B 1 199 ? 25.359 21.5 8.445 1 93.31 199 PRO B CA 1
ATOM 3395 C C . PRO B 1 199 ? 25.266 20.188 9.227 1 93.31 199 PRO B C 1
ATOM 3397 O O . PRO B 1 199 ? 25.25 19.109 8.625 1 93.31 199 PRO B O 1
ATOM 3400 N N . ASP B 1 200 ? 25.234 20.25 10.531 1 94.06 200 ASP B N 1
ATOM 3401 C CA . ASP B 1 200 ? 25.172 19.031 11.328 1 94.06 200 ASP B CA 1
ATOM 3402 C C . ASP B 1 200 ? 23.875 18.266 11.047 1 94.06 200 ASP B C 1
ATOM 3404 O O . ASP B 1 200 ? 23.875 17.031 11 1 94.06 200 ASP B O 1
ATOM 3408 N N . HIS B 1 201 ? 22.812 18.953 10.852 1 96.06 201 HIS B N 1
ATOM 3409 C CA . HIS B 1 201 ? 21.531 18.281 10.617 1 96.06 201 HIS B CA 1
ATOM 3410 C C . HIS B 1 201 ? 21.438 17.781 9.18 1 96.06 201 HIS B C 1
ATOM 3412 O O . HIS B 1 201 ? 20.75 16.797 8.914 1 96.06 201 HIS B O 1
ATOM 3418 N N . LEU B 1 202 ? 22.188 18.438 8.312 1 95.19 202 LEU B N 1
ATOM 3419 C CA . LEU B 1 202 ? 22.25 17.953 6.938 1 95.19 202 LEU B CA 1
ATOM 3420 C C . LEU B 1 202 ? 22.938 16.594 6.867 1 95.19 202 LEU B C 1
ATOM 3422 O O . LEU B 1 202 ? 22.516 15.711 6.121 1 95.19 202 LEU B O 1
ATOM 3426 N N . ARG B 1 203 ? 24.016 16.438 7.598 1 95.44 203 ARG B N 1
ATOM 3427 C CA . ARG B 1 203 ? 24.703 15.156 7.656 1 95.44 203 ARG B CA 1
ATOM 3428 C C . ARG B 1 203 ? 23.797 14.07 8.234 1 95.44 203 ARG B C 1
ATOM 3430 O O . ARG B 1 203 ? 23.75 12.953 7.715 1 95.44 203 ARG B O 1
ATOM 3437 N N . TRP B 1 204 ? 23.188 14.438 9.281 1 97.56 204 TRP B N 1
ATOM 3438 C CA . TRP B 1 204 ? 22.234 13.523 9.906 1 97.56 204 TRP B CA 1
ATOM 3439 C C . TRP B 1 204 ? 21.141 13.141 8.922 1 97.56 204 TRP B C 1
ATOM 3441 O O . TRP B 1 204 ? 20.812 11.953 8.773 1 97.56 204 TRP B O 1
ATOM 3451 N N . LEU B 1 205 ? 20.547 14.156 8.234 1 97.69 205 LEU B N 1
ATOM 3452 C CA . LEU B 1 205 ? 19.484 13.938 7.242 1 97.69 205 LEU B CA 1
ATOM 3453 C C . LEU B 1 205 ? 19.969 13 6.137 1 97.69 205 LEU B C 1
ATOM 3455 O O . LEU B 1 205 ? 19.234 12.102 5.723 1 97.69 205 LEU B O 1
ATOM 3459 N N . SER B 1 206 ? 21.188 13.203 5.707 1 96.44 206 SER B N 1
ATOM 3460 C CA . SER B 1 206 ? 21.766 12.352 4.672 1 96.44 206 SER B CA 1
ATOM 3461 C C . SER B 1 206 ? 21.766 10.883 5.105 1 96.44 206 SER B C 1
ATOM 3463 O O . SER B 1 206 ? 21.422 10 4.32 1 96.44 206 SER B O 1
ATOM 3465 N N . ARG B 1 207 ? 22.125 10.688 6.285 1 97.31 207 ARG B N 1
ATOM 3466 C CA . ARG B 1 207 ? 22.156 9.32 6.805 1 97.31 207 ARG B CA 1
ATOM 3467 C C . ARG B 1 207 ? 20.75 8.727 6.875 1 97.31 207 ARG B C 1
ATOM 3469 O O . ARG B 1 207 ? 20.562 7.539 6.598 1 97.31 207 ARG B O 1
ATOM 3476 N N . GLN B 1 208 ? 19.766 9.547 7.254 1 97.44 208 GLN B N 1
ATOM 3477 C CA . GLN B 1 208 ? 18.391 9.078 7.379 1 97.44 208 GLN B CA 1
ATOM 3478 C C . GLN B 1 208 ? 17.812 8.695 6.016 1 97.44 208 GLN B C 1
ATOM 3480 O O . GLN B 1 208 ? 17 7.781 5.922 1 97.44 208 GLN B O 1
ATOM 3485 N N . LEU B 1 209 ? 18.219 9.383 4.945 1 97.06 209 LEU B N 1
ATOM 3486 C CA . LEU B 1 209 ? 17.562 9.242 3.643 1 97.06 209 LEU B CA 1
ATOM 3487 C C . LEU B 1 209 ? 18.297 8.227 2.773 1 97.06 209 LEU B C 1
ATOM 3489 O O . LEU B 1 209 ? 17.766 7.77 1.762 1 97.06 209 LEU B O 1
ATOM 3493 N N . ARG B 1 210 ? 19.484 7.773 3.193 1 95.94 210 ARG B N 1
ATOM 3494 C CA . ARG B 1 210 ? 20.328 6.883 2.41 1 95.94 210 ARG B CA 1
ATOM 3495 C C . ARG B 1 210 ? 19.609 5.57 2.111 1 95.94 210 ARG B C 1
ATOM 3497 O O . ARG B 1 210 ? 19.625 5.094 0.973 1 95.94 210 ARG B O 1
ATOM 3504 N N . PRO B 1 211 ? 18.922 4.996 3.094 1 95.19 211 PRO B N 1
ATOM 3505 C CA . PRO B 1 211 ? 18.234 3.732 2.814 1 95.19 211 PRO B CA 1
ATOM 3506 C C . PRO B 1 211 ? 17.125 3.881 1.776 1 95.19 211 PRO B C 1
ATOM 3508 O O . PRO B 1 211 ? 16.625 2.881 1.253 1 95.19 211 PRO B O 1
ATOM 3511 N N . TYR B 1 212 ? 16.75 5.094 1.465 1 95.81 212 TYR B N 1
ATOM 3512 C CA . TYR B 1 212 ? 15.688 5.363 0.504 1 95.81 212 TYR B CA 1
ATOM 3513 C C . TYR B 1 212 ? 16.266 5.727 -0.859 1 95.81 212 TYR B C 1
ATOM 3515 O O . TYR B 1 212 ? 15.531 6.125 -1.765 1 95.81 212 TYR B O 1
ATOM 3523 N N . GLY B 1 213 ? 17.609 5.555 -0.975 1 93.69 213 GLY B N 1
ATOM 3524 C CA . GLY B 1 213 ? 18.266 5.852 -2.238 1 93.69 213 GLY B CA 1
ATOM 3525 C C . GLY B 1 213 ? 18.312 7.332 -2.551 1 93.69 213 GLY B C 1
ATOM 3526 O O . GLY B 1 213 ? 18.25 7.73 -3.715 1 93.69 213 GLY B O 1
ATOM 3527 N N . ILE B 1 214 ? 18.359 8.18 -1.529 1 96.06 214 ILE B N 1
ATOM 3528 C CA . ILE B 1 214 ? 18.344 9.625 -1.711 1 96.06 214 ILE B CA 1
ATOM 3529 C C . ILE B 1 214 ? 19.641 10.227 -1.177 1 96.06 214 ILE B C 1
ATOM 3531 O O . ILE B 1 214 ? 20.109 9.844 -0.101 1 96.06 214 ILE B O 1
ATOM 3535 N N . GLU B 1 215 ? 20.219 11.078 -1.927 1 95.69 215 GLU B N 1
ATOM 3536 C CA . GLU B 1 215 ? 21.359 11.891 -1.519 1 95.69 215 GLU B CA 1
ATOM 3537 C C . GLU B 1 215 ? 21.031 13.375 -1.568 1 95.69 215 GLU B C 1
ATOM 3539 O O . GLU B 1 215 ? 20.281 13.82 -2.43 1 95.69 215 GLU B O 1
ATOM 3544 N N . ILE B 1 216 ? 21.625 14.07 -0.597 1 94.5 216 ILE B N 1
ATOM 3545 C CA . ILE B 1 216 ? 21.438 15.516 -0.596 1 94.5 216 ILE B CA 1
ATOM 3546 C C . ILE B 1 216 ? 22.344 16.156 -1.639 1 94.5 216 ILE B C 1
ATOM 3548 O O . ILE B 1 216 ? 23.547 15.867 -1.688 1 94.5 216 ILE B O 1
ATOM 3552 N N . GLY B 1 217 ? 21.781 16.984 -2.467 1 91.88 217 GLY B N 1
ATOM 3553 C CA . GLY B 1 217 ? 22.531 17.641 -3.527 1 91.88 217 GLY B CA 1
ATOM 3554 C C . GLY B 1 217 ? 23.547 18.641 -3.01 1 91.88 217 GLY B C 1
ATOM 3555 O O . GLY B 1 217 ? 23.547 18.984 -1.829 1 91.88 217 GLY B O 1
ATOM 3556 N N . PRO B 1 218 ? 24.469 19.031 -3.949 1 86.38 218 PRO B N 1
ATOM 3557 C CA . PRO B 1 218 ? 25.469 20.031 -3.58 1 86.38 218 PRO B CA 1
ATOM 3558 C C . PRO B 1 218 ? 24.875 21.406 -3.305 1 86.38 218 PRO B C 1
ATOM 3560 O O . PRO B 1 218 ? 23.734 21.672 -3.67 1 86.38 218 PRO B O 1
ATOM 3563 N N . PRO B 1 219 ? 25.641 22.219 -2.494 1 75.88 219 PRO B N 1
ATOM 3564 C CA . PRO B 1 219 ? 25.141 23.578 -2.266 1 75.88 219 PRO B CA 1
ATOM 3565 C C . PRO B 1 219 ? 24.953 24.359 -3.561 1 75.88 219 PRO B C 1
ATOM 3567 O O . PRO B 1 219 ? 25.688 24.141 -4.531 1 75.88 219 PRO B O 1
ATOM 3570 N N . ASP B 1 220 ? 23.734 24.719 -3.998 1 65.19 220 ASP B N 1
ATOM 3571 C CA . ASP B 1 220 ? 23.359 25.422 -5.223 1 65.19 220 ASP B CA 1
ATOM 3572 C C . ASP B 1 220 ? 24.5 26.297 -5.727 1 65.19 220 ASP B C 1
ATOM 3574 O O . ASP B 1 220 ? 24.469 26.781 -6.863 1 65.19 220 ASP B O 1
ATOM 3578 N N . GLY B 1 221 ? 25.406 26.875 -5.062 1 52.88 221 GLY B N 1
ATOM 3579 C CA . GLY B 1 221 ? 26.375 27.734 -5.715 1 52.88 221 GLY B CA 1
ATOM 3580 C C . GLY B 1 221 ? 27.25 27.016 -6.715 1 52.88 221 GLY B C 1
ATOM 3581 O O . GLY B 1 221 ? 27.719 27.609 -7.684 1 52.88 221 GLY B O 1
ATOM 3582 N N . GLY B 1 222 ? 28.141 25.859 -6.484 1 42.09 222 GLY B N 1
ATOM 3583 C CA . GLY B 1 222 ? 29.312 25.469 -7.238 1 42.09 222 GLY B CA 1
ATOM 3584 C C . GLY B 1 222 ? 29.031 24.422 -8.305 1 42.09 222 GLY B C 1
ATOM 3585 O O . GLY B 1 222 ? 28.828 23.25 -7.992 1 42.09 222 GLY B O 1
ATOM 3586 N N . TYR B 1 223 ? 28.266 24.578 -9.266 1 41.06 223 TYR B N 1
ATOM 3587 C CA . TYR B 1 223 ? 28.422 23.703 -10.422 1 41.06 223 TYR B CA 1
ATOM 3588 C C . TYR B 1 223 ? 29.891 23.562 -10.797 1 41.06 223 TYR B C 1
ATOM 3590 O O . TYR B 1 223 ? 30.594 24.562 -10.961 1 41.06 223 TYR B O 1
ATOM 3598 N N . PRO B 1 224 ? 30.609 22.406 -10.422 1 39.84 224 PRO B N 1
ATOM 3599 C CA . PRO B 1 224 ? 31.875 22.484 -11.148 1 39.84 224 PRO B CA 1
ATOM 3600 C C . PRO B 1 224 ? 31.688 22.703 -12.648 1 39.84 224 PRO B C 1
ATOM 3602 O O . PRO B 1 224 ? 30.719 22.219 -13.227 1 39.84 224 PRO B O 1
ATOM 3605 N N . ALA B 1 225 ? 32.094 23.938 -13.195 1 31.36 225 ALA B N 1
ATOM 3606 C CA . ALA B 1 225 ? 32.25 24.031 -14.648 1 31.36 225 ALA B CA 1
ATOM 3607 C C . ALA B 1 225 ? 32.906 22.766 -15.211 1 31.36 225 ALA B C 1
ATOM 3609 O O . ALA B 1 225 ? 33.906 22.281 -14.68 1 31.36 225 ALA B O 1
ATOM 3610 N N . ALA B 1 226 ? 32.062 21.969 -15.75 1 35 226 ALA B N 1
ATOM 3611 C CA . ALA B 1 226 ? 32.656 20.891 -16.531 1 35 226 ALA B CA 1
ATOM 3612 C C . ALA B 1 226 ? 34.031 21.312 -17.062 1 35 226 ALA B C 1
ATOM 3614 O O . ALA B 1 226 ? 34.125 22.328 -17.766 1 35 226 ALA B O 1
ATOM 3615 N N . SER B 1 227 ? 35.094 20.984 -16.156 1 23.12 227 SER B N 1
ATOM 3616 C CA . SER B 1 227 ? 36.344 21.062 -16.938 1 23.12 227 SER B CA 1
ATOM 3617 C C . SER B 1 227 ? 36.25 20.188 -18.188 1 23.12 227 SER B C 1
ATOM 3619 O O . SER B 1 227 ? 35.688 19.094 -18.141 1 23.12 227 SER B O 1
#

Solvent-accessible surface area (backbone atoms only — not comparable to full-atom values): 24216 Å² total; per-residue (Å²): 113,75,86,57,96,59,80,54,47,88,79,42,55,59,69,40,73,45,76,46,53,51,62,45,59,31,16,30,64,44,51,65,91,51,62,80,45,50,30,47,60,68,67,32,58,71,74,48,75,74,53,52,73,48,25,23,90,91,44,81,37,9,35,40,65,34,10,73,38,62,63,43,22,46,38,58,71,73,44,73,85,58,65,64,82,38,72,54,58,64,33,70,44,54,46,74,76,33,52,62,28,24,43,31,48,30,21,27,64,40,70,40,45,21,36,38,44,62,32,34,47,30,24,31,30,57,67,30,71,43,57,53,80,64,52,52,37,79,93,45,19,38,56,30,22,54,52,42,48,53,48,43,66,69,39,67,83,42,40,30,43,35,29,45,25,51,64,36,28,82,39,50,33,34,37,36,55,28,92,41,44,78,44,72,55,41,35,61,66,76,64,82,59,42,50,41,64,37,72,72,39,36,55,52,48,36,60,68,34,42,68,57,44,36,39,69,40,66,69,85,80,72,73,77,70,83,122,112,78,86,56,96,60,81,55,45,87,80,42,54,58,69,38,72,44,74,46,54,51,62,47,60,31,17,30,65,43,54,64,90,51,62,82,46,52,30,48,61,66,66,31,58,72,71,47,74,73,53,53,72,48,24,23,90,90,43,83,38,9,36,39,68,35,9,75,38,64,62,42,20,46,38,58,71,72,41,73,85,58,64,64,81,37,74,55,58,64,32,68,44,53,47,74,76,33,54,61,27,25,43,32,50,30,20,26,65,40,69,39,45,22,37,37,45,61,32,33,44,29,25,30,30,56,66,30,73,44,58,54,78,66,52,55,38,80,92,44,18,39,57,31,21,54,52,41,48,53,49,44,65,69,40,66,83,43,39,30,44,34,29,44,25,53,65,36,29,81,39,51,32,35,38,38,54,27,89,41,42,77,43,74,55,42,35,62,69,76,65,80,58,42,52,40,63,38,70,73,40,36,55,51,48,37,62,67,33,42,69,56,44,34,39,71,39,67,70,86,80,71,68,77,70,81,123

Sequence (454 aa):
MARGARLPDKGTARPRRVTWKAGKVLYRVHSRGRDAASFNDTEVDHHFGGGRFDSTPNDRYAYLYAAPREVTALVERLVRDMRFDGRGNPRILPRKEVAGKRLSQVRLTRDVSLVALLSIPDLNSVQQGDDWLVHAPPTEYAFTRRWGHWLREEADSAQGFVWMSRLDMPHESLVLFDGGTSGDLVEATGLPPRNLDEPDHLRWLSRQLRPYGIEIGPPDGGYPAASMARGARLPDKGTARPRRVTWKAGKVLYRVHSRGRDAASFN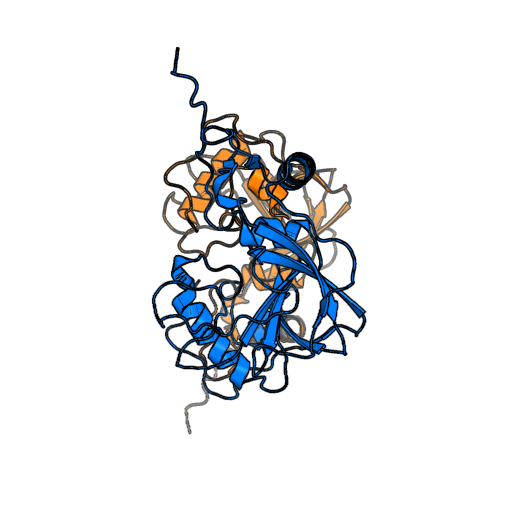DTEVDHHFGGGRFDSTPNDRYAYLYAAPREVTALVERLVRDMRFDGRGNPRILPRKEVAGKRLSQVRLTRDVSLVALLSIPDLNSVQQGDDWLVHAPPTEYAFTRRWGHWLREEADSAQGFVWMSRLDMPHESLVLFDGGTSGDLVEATGLPPRNLDEPDHLRWLSRQLRPYGIEIGPPDGGYPAAS